Protein AF-0000000080757957 (afdb_homodimer)

Organism: Acetivibrio thermocellus (strain ATCC 27405 / DSM 1237 / JCM 9322 / NBRC 103400 / NCIMB 10682 / NRRL B-4536 / VPI 7372) (NCBI:txid203119)

InterPro domains:
  IPR041394 Cthe_2314-like HEPN [PF18730] (58-247)

Radius of gyration: 24.43 Å; Cα contacts (8 Å, |Δi|>4): 628; chains: 2; bounding box: 54×79×53 Å

Foldseek 3Di:
DFDLVVQDDDDDPVLLCVQCVVCVVLLVLLAADLPPPPLPPDPVCNPVSVLNVQLSVLSVVLRVLSVVLSSLLSQLVVLVVVDAPCPPQKDAPDPPPRGMDGRPPDDSSNVSSLVSSVVSLLVNLVSLVVSVVSLLVSLCSLQVVVADDDPCSSVSSLVSVCVVPVVLSVVVVCQCVPPLSVVSVVQNCCSVPHPHQQDFDQQWDWDQDPVRDIDIDHDPGGHDDSVNSSVSSVVSSNVSSVNSNVSNVSD/DQDLVVQDDDDDPVLLCVQCVVCVVLLVLLAADLVPPVLPPDPVCVPVSVLNVQLSVLSVVLRVLSVVLSSLLSQLVVLVVVDAPCPPQKDAPDPPPRGMDGPPPDDSSNVSSLVSSVVSLLVNLVSLVVSVVSLLVSLCSLQVVVADDDPCSSVSSLVSVCVVPVVLSVVVVCQCVPPLSVVSVVQNCCSVPHPHQQDFDQQWDWDQDPVRDIDIDHDPGGHDDSVNSSVSSVVSSNVSSVNSNVSNVSD

Sequence (502 aa):
MIDVYDYAKYPTKEEWMKICGDKADIINRIYLDNNGNKIEFSLSDFEDGYYNIQMQYWLKEFNNRAFDLIVNYTLLKYYYDSGIPDEEWYKSPGENGKSVQYFPHFEKKHYGILYWFSFYVDSYYTRFEGLIDTIYHIINIKYRLGIKPSSEFRGNVLKKLEKKDKALYKYLNSLPKNPVYKKINKFRNNIVHNYRPNQIDSGFTRTINHEGSEIITMSVGNYTTSTEFLNNIKDSLDLLADITDKIRVKIMIDVYDYAKYPTKEEWMKICGDKADIINRIYLDNNGNKIEFSLSDFEDGYYNIQMQYWLKEFNNRAFDLIVNYTLLKYYYDSGIPDEEWYKSPGENGKSVQYFPHFEKKHYGILYWFSFYVDSYYTRFEGLIDTIYHIINIKYRLGIKPSSEFRGNVLKKLEKKDKALYKYLNSLPKNPVYKKINKFRNNIVHNYRPNQIDSGFTRTINHEGSEIITMSVGNYTTSTEFLNNIKDSLDLLADITDKIRVKI

Nearest PDB structures (foldseek):
  8xyd-assembly1_A  TM=2.419E-01  e=4.894E+00  Homo sapiens
  5dis-assembly1_A  TM=1.661E-01  e=1.811E+00  Homo sapiens
  6ot0-assembly1_R  TM=1.655E-01  e=6.502E+00  Homo sapiens
  8xyd-assembly1_A  TM=2.404E-01  e=3.722E+00  Homo sapiens
  5dis-assembly1_A  TM=1.661E-01  e=1.380E+00  Homo sapiens

Solvent-accessible surface area (backbone atoms only — not comparable to full-atom values): 28011 Å² total; per-residue (Å²): 132,89,62,48,70,82,53,69,73,77,70,50,72,68,54,46,50,50,56,49,56,77,41,40,72,50,58,61,41,46,53,65,87,64,79,69,64,77,74,74,71,48,80,90,45,55,64,59,39,49,49,51,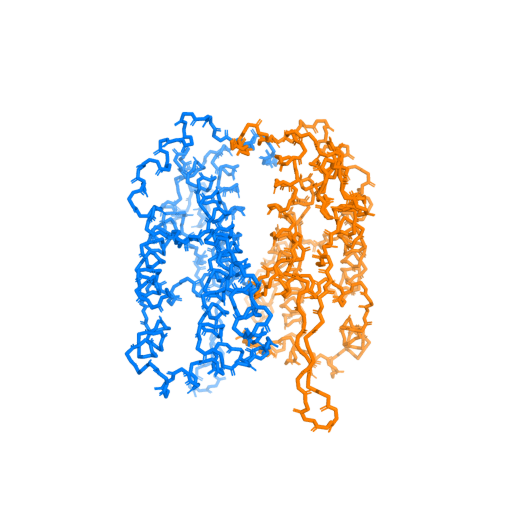50,50,45,52,48,46,43,50,50,42,38,52,47,50,49,51,44,51,51,38,48,46,56,24,49,50,32,50,72,70,50,62,67,39,86,54,44,60,38,74,66,23,70,95,83,33,67,65,27,71,38,72,68,59,51,76,66,34,55,24,31,46,48,53,24,48,57,33,51,63,44,43,44,51,46,51,50,22,45,54,39,40,50,51,51,46,49,32,51,75,67,66,63,80,76,67,91,56,98,56,32,66,62,54,48,44,62,57,33,42,78,76,39,49,69,62,29,54,55,60,69,44,41,73,73,34,67,67,51,38,51,50,52,50,52,36,48,24,55,39,57,49,76,41,48,80,40,73,48,74,26,64,44,79,44,70,44,95,82,68,48,75,43,76,46,82,52,96,38,50,70,51,37,69,64,59,52,51,51,52,50,54,51,44,49,53,49,46,20,53,52,33,51,61,47,56,79,72,109,130,89,62,48,70,82,53,66,75,76,71,50,71,68,53,46,49,49,57,50,56,77,42,38,72,50,58,61,40,48,53,64,87,65,77,69,64,76,73,71,71,45,78,90,45,55,65,58,38,50,48,52,50,50,45,54,47,46,44,50,50,42,39,51,47,49,49,51,43,50,52,38,49,48,55,23,48,52,33,52,73,70,49,60,67,41,86,55,45,58,38,76,67,23,70,95,84,33,66,65,27,68,39,73,67,59,51,77,65,33,57,23,31,47,48,53,23,48,57,33,51,63,43,41,44,52,45,51,51,23,46,55,38,40,50,51,51,47,50,32,49,77,67,65,62,79,76,65,90,56,97,56,33,67,63,54,50,44,62,58,33,42,80,75,38,48,69,61,27,55,54,62,70,45,42,74,73,34,68,66,51,38,51,48,51,51,52,36,48,24,54,38,57,48,78,41,50,80,39,73,49,73,27,66,44,79,43,70,43,96,84,67,47,76,44,76,45,80,52,94,38,50,69,52,37,69,63,59,51,49,54,52,51,53,51,46,49,52,49,46,18,53,53,33,51,60,47,53,78,72,104

pLDDT: mean 93.08, std 10.39, range [47.5, 98.81]

Secondary structure (DSSP, 8-state):
---GGGG--PPPHHHHHHHHHHTHHHHHHHSPP---------GGGHHHHHHHHHHHHHHHHHHHHHHHHHHHHHHHHHHHHT----SS-EESS-STT-S-EESTT--HHHHHHHHHHHHHHHHHHHHHHHHHHHHHHHHHHHTT--PPPSTTHHHHHHHHHHHH-HHHHHHHHHGGGSHHHHHHHHHHHHHHHSS-TTS----EEEEE-TTS-EEEEE-S-----HHHHHHHHHHHHHHHHHHHHHHHTT-/---GGGG--PPPHHHHHHHHHTTHHHHHHHSPP---------GGGHHHHHHHHHHHHHHHHHHHHHHHHHHHHHHHHHHHHT----SS-EESS-STT-S-EESTT--HHHHHHHHHHHHHHHHHHHHHHHHHHHHHHHHHHHTT--PPPSTTHHHHHHHHHHHH-HHHHHHHHHGGGSHHHHHHHHHHHHHHHSS-TTS----EEEEE-TTS-EEEEE-S-----HHHHHHHHHHHHHHHHHHHHHHHTT-

Structure (mmCIF, N/CA/C/O backbone):
data_AF-0000000080757957-model_v1
#
loop_
_entity.id
_entity.type
_entity.pdbx_description
1 polymer 'Cthe-2314-like HEPN domain-containing protein'
#
loop_
_atom_site.group_PDB
_atom_site.id
_atom_site.type_symbol
_atom_site.label_atom_id
_atom_site.label_alt_id
_atom_site.label_comp_id
_atom_site.label_asym_id
_atom_site.label_entity_id
_atom_site.label_seq_id
_atom_site.pdbx_PDB_ins_code
_atom_site.Cartn_x
_atom_site.Cartn_y
_atom_site.Cartn_z
_atom_site.occupancy
_atom_site.B_iso_or_equiv
_atom_site.auth_seq_id
_atom_site.auth_comp_id
_atom_site.auth_asym_id
_atom_site.auth_atom_id
_atom_site.pdbx_PDB_model_num
ATOM 1 N N . MET A 1 1 ? -16.266 -18.281 -14.047 1 55.06 1 MET A N 1
ATOM 2 C CA . MET A 1 1 ? -15.266 -17.391 -13.461 1 55.06 1 MET A CA 1
ATOM 3 C C . MET A 1 1 ? -15.93 -16.266 -12.695 1 55.06 1 MET A C 1
ATOM 5 O O . MET A 1 1 ? -16.953 -15.719 -13.125 1 55.06 1 MET A O 1
ATOM 9 N N . ILE A 1 2 ? -15.68 -16.094 -11.398 1 70.19 2 ILE A N 1
ATOM 10 C CA . ILE A 1 2 ? -16.359 -15.102 -10.562 1 70.19 2 ILE A CA 1
ATOM 11 C C . ILE A 1 2 ? -15.93 -13.695 -10.984 1 70.19 2 ILE A C 1
ATOM 13 O O . ILE A 1 2 ? -14.75 -13.453 -11.258 1 70.19 2 ILE A O 1
ATOM 17 N N . ASP A 1 3 ? -16.953 -12.922 -11.273 1 88.75 3 ASP A N 1
ATOM 18 C CA . ASP A 1 3 ? -16.688 -11.508 -11.516 1 88.75 3 ASP A CA 1
ATOM 19 C C . ASP A 1 3 ? -16.734 -10.711 -10.211 1 88.75 3 ASP A C 1
ATOM 21 O O . ASP A 1 3 ? -17.812 -10.414 -9.703 1 88.75 3 ASP A O 1
ATOM 25 N N . VAL A 1 4 ? -15.609 -10.391 -9.703 1 87.56 4 VAL A N 1
ATOM 26 C CA . VAL A 1 4 ? -15.5 -9.758 -8.391 1 87.56 4 VAL A CA 1
ATOM 27 C C . VAL A 1 4 ? -16.219 -8.414 -8.398 1 87.56 4 VAL A C 1
ATOM 29 O O . VAL A 1 4 ? -16.609 -7.906 -7.348 1 87.56 4 VAL A O 1
ATOM 32 N N . TYR A 1 5 ? -16.391 -7.895 -9.578 1 89.75 5 TYR A N 1
ATOM 33 C CA . TYR A 1 5 ? -17.078 -6.617 -9.719 1 89.75 5 TYR A CA 1
ATOM 34 C C . TYR A 1 5 ? -18.5 -6.695 -9.172 1 89.75 5 TYR A C 1
ATOM 36 O O . TYR A 1 5 ? -19.016 -5.715 -8.633 1 89.75 5 TYR A O 1
ATOM 44 N N . ASP A 1 6 ? -19.078 -7.781 -9.289 1 91.81 6 ASP A N 1
ATOM 45 C CA . ASP A 1 6 ? -20.469 -7.973 -8.867 1 91.81 6 ASP A CA 1
ATOM 46 C C . ASP A 1 6 ? -20.594 -7.848 -7.352 1 91.81 6 ASP A C 1
ATOM 48 O O . ASP A 1 6 ? -21.703 -7.695 -6.832 1 91.81 6 ASP A O 1
ATOM 52 N N . TYR A 1 7 ? -19.5 -7.879 -6.742 1 93.88 7 TYR A N 1
ATOM 53 C CA . TYR A 1 7 ? -19.531 -7.898 -5.285 1 93.88 7 TYR A CA 1
ATOM 54 C C . TYR A 1 7 ? -18.906 -6.633 -4.707 1 93.88 7 TYR A C 1
ATOM 56 O O . TYR A 1 7 ? -18.734 -6.516 -3.492 1 93.88 7 TYR A O 1
ATOM 64 N N . ALA A 1 8 ? -18.547 -5.719 -5.59 1 95.25 8 ALA A N 1
ATOM 65 C CA . ALA A 1 8 ? -18 -4.438 -5.145 1 95.25 8 ALA A CA 1
ATOM 66 C C . ALA A 1 8 ? -19.094 -3.545 -4.57 1 95.25 8 ALA A C 1
ATOM 68 O O . ALA A 1 8 ? -19.984 -3.086 -5.301 1 95.25 8 ALA A O 1
ATOM 69 N N . LYS A 1 9 ? -18.969 -3.307 -3.275 1 94.44 9 LYS A N 1
ATOM 70 C CA . LYS A 1 9 ? -19.969 -2.475 -2.604 1 94.44 9 LYS A CA 1
ATOM 71 C C . LYS A 1 9 ? -19.328 -1.656 -1.482 1 94.44 9 LYS A C 1
ATOM 73 O O . LYS A 1 9 ? -18.484 -2.16 -0.744 1 94.44 9 LYS A O 1
ATOM 78 N N . TYR A 1 10 ? -19.797 -0.44 -1.404 1 95.31 10 TYR A N 1
ATOM 79 C CA . TYR A 1 10 ? -19.469 0.358 -0.228 1 95.31 10 TYR A CA 1
ATOM 80 C C . TYR A 1 10 ? -20.531 0.2 0.85 1 95.31 10 TYR A C 1
ATOM 82 O O . TYR A 1 10 ? -21.703 -0.058 0.545 1 95.31 10 TYR A O 1
ATOM 90 N N . PRO A 1 11 ? -20.094 0.294 2.08 1 95.88 11 PRO A N 1
ATOM 91 C CA . PRO A 1 11 ? -21.125 0.306 3.131 1 95.88 11 PRO A CA 1
ATOM 92 C C . PRO A 1 11 ? -22.078 1.493 3.014 1 95.88 11 PRO A C 1
ATOM 94 O O . PRO A 1 11 ? -21.703 2.537 2.473 1 95.88 11 PRO A O 1
ATOM 97 N N . THR A 1 12 ? -23.297 1.265 3.488 1 95 12 THR A N 1
ATOM 98 C CA . THR A 1 12 ? -24.172 2.414 3.678 1 95 12 THR A CA 1
ATOM 99 C C . THR A 1 12 ? -23.625 3.336 4.766 1 95 12 THR A C 1
ATOM 101 O O . THR A 1 12 ? -22.734 2.951 5.52 1 95 12 THR A O 1
ATOM 104 N N . LYS A 1 13 ? -24.156 4.504 4.766 1 93.12 13 LYS A N 1
ATOM 105 C CA . LYS A 1 13 ? -23.75 5.445 5.805 1 93.12 13 LYS A CA 1
ATOM 106 C C . LYS A 1 13 ? -23.984 4.871 7.195 1 93.12 13 LYS A C 1
ATOM 108 O O . LYS A 1 13 ? -23.141 5.023 8.086 1 93.12 13 LYS A O 1
ATOM 113 N N . GLU A 1 14 ? -25.078 4.254 7.379 1 94.56 14 GLU A N 1
ATOM 114 C CA . GLU A 1 14 ? -25.406 3.637 8.656 1 94.56 14 GLU A CA 1
ATOM 115 C C . GLU A 1 14 ? -24.406 2.541 9.016 1 94.56 14 GLU A C 1
ATOM 117 O O . GLU A 1 14 ? -23.953 2.457 10.164 1 94.56 14 GLU A O 1
ATOM 122 N N . GLU A 1 15 ? -24.078 1.722 8.055 1 95.94 15 GLU A N 1
ATOM 123 C CA . GLU A 1 15 ? -23.109 0.661 8.273 1 95.94 15 GLU A CA 1
ATOM 124 C C . GLU A 1 15 ? -21.734 1.236 8.602 1 95.94 15 GLU A C 1
ATOM 126 O O . GLU A 1 15 ? -21.047 0.743 9.5 1 95.94 15 GLU A O 1
ATOM 131 N N . TRP A 1 16 ? -21.422 2.242 7.855 1 95.38 16 TRP A N 1
ATOM 132 C CA . TRP A 1 16 ? -20.156 2.938 8.086 1 95.38 16 TRP A CA 1
ATOM 133 C C . TRP A 1 16 ? -20.094 3.484 9.508 1 95.38 16 TRP A C 1
ATOM 135 O O . TRP A 1 16 ? -19.109 3.279 10.211 1 95.38 16 TRP A O 1
ATOM 145 N N . MET A 1 17 ? -21.078 4.141 9.945 1 95 17 MET A N 1
ATOM 146 C CA . MET A 1 17 ? -21.141 4.73 11.281 1 95 17 MET A CA 1
ATOM 147 C C . MET A 1 17 ? -21.109 3.652 12.359 1 95 17 MET A C 1
ATOM 149 O O . MET A 1 17 ? -20.516 3.844 13.422 1 95 17 MET A O 1
ATOM 153 N N . LYS A 1 18 ? -21.719 2.613 12.109 1 96.75 18 LYS A N 1
ATOM 154 C CA . LYS A 1 18 ? -21.719 1.51 13.07 1 96.75 18 LYS A CA 1
ATOM 155 C C . LYS A 1 18 ? -20.312 0.94 13.242 1 96.75 18 LYS A C 1
ATOM 157 O O . LYS A 1 18 ? -19.859 0.745 14.375 1 96.75 18 LYS A O 1
ATOM 162 N N . ILE A 1 19 ? -19.672 0.701 12.109 1 97 19 ILE A N 1
ATOM 163 C CA . ILE A 1 19 ? -18.328 0.128 12.148 1 97 19 ILE A CA 1
ATOM 164 C C . ILE A 1 19 ? -17.391 1.074 12.883 1 97 19 ILE A C 1
ATOM 166 O O . ILE A 1 19 ? -16.656 0.656 13.789 1 97 19 ILE A O 1
ATOM 170 N N . CYS A 1 20 ? -17.375 2.281 12.555 1 95.06 20 CYS A N 1
ATOM 171 C CA . CYS A 1 20 ? -16.531 3.273 13.203 1 95.06 20 CYS A CA 1
ATOM 172 C C . CYS A 1 20 ? -16.953 3.48 14.656 1 95.06 20 CYS A C 1
ATOM 174 O O . CYS A 1 20 ? -16.094 3.652 15.531 1 95.06 20 CYS A O 1
ATOM 176 N N . GLY A 1 21 ? -18.234 3.496 14.891 1 94.38 21 GLY A N 1
ATOM 177 C CA . GLY A 1 21 ? -18.766 3.678 16.234 1 94.38 21 GLY A CA 1
ATOM 178 C C . GLY A 1 21 ? -18.328 2.598 17.203 1 94.38 21 GLY A C 1
ATOM 179 O O . GLY A 1 21 ? -18.078 2.873 18.375 1 94.38 21 GLY A O 1
ATOM 180 N N . ASP A 1 22 ? -18.203 1.406 16.734 1 94.56 22 ASP A N 1
ATOM 181 C CA . ASP A 1 22 ? -17.766 0.277 17.562 1 94.56 22 ASP A CA 1
ATOM 182 C C . ASP A 1 22 ? -16.344 0.477 18.062 1 94.56 22 ASP A C 1
ATOM 184 O O . ASP A 1 22 ? -15.945 -0.122 19.062 1 94.56 22 ASP A O 1
ATOM 188 N N . LYS A 1 23 ? -15.602 1.29 17.344 1 95.69 23 LYS A N 1
ATOM 189 C CA . LYS A 1 23 ? -14.211 1.531 17.719 1 95.69 23 LYS A CA 1
ATOM 190 C C . LYS A 1 23 ? -13.961 3.012 17.984 1 95.69 23 LYS A C 1
ATOM 192 O O . LYS A 1 23 ? -12.828 3.486 17.891 1 95.69 23 LYS A O 1
ATOM 197 N N . ALA A 1 24 ? -14.961 3.746 18.297 1 95.56 24 ALA A N 1
ATOM 198 C CA . ALA A 1 24 ? -14.914 5.203 18.391 1 95.56 24 ALA A CA 1
ATOM 199 C C . ALA A 1 24 ? -13.852 5.645 19.391 1 95.56 24 ALA A C 1
ATOM 201 O O . ALA A 1 24 ? -13.102 6.59 19.141 1 95.56 24 ALA A O 1
ATOM 202 N N . ASP A 1 25 ? -13.789 5.039 20.547 1 95.94 25 ASP A N 1
ATOM 203 C CA . ASP A 1 25 ? -12.836 5.41 21.594 1 95.94 25 ASP A CA 1
ATOM 204 C C . ASP A 1 25 ? -11.398 5.281 21.094 1 95.94 25 ASP A C 1
ATOM 206 O O . ASP A 1 25 ? -10.586 6.184 21.297 1 95.94 25 ASP A O 1
ATOM 210 N N . ILE A 1 26 ? -11.109 4.184 20.453 1 97.25 26 ILE A N 1
ATOM 211 C CA . ILE A 1 26 ? -9.773 3.924 19.938 1 97.25 26 ILE A CA 1
ATOM 212 C C . ILE A 1 26 ? -9.461 4.902 18.812 1 97.25 26 ILE A C 1
ATOM 214 O O . ILE A 1 26 ? -8.367 5.477 18.766 1 97.25 26 ILE A O 1
ATOM 218 N N . ILE A 1 27 ? -10.414 5.074 17.906 1 96.12 27 ILE A N 1
ATOM 219 C CA . ILE A 1 27 ? -10.227 5.953 16.75 1 96.12 27 ILE A CA 1
ATOM 220 C C . ILE A 1 27 ? -9.945 7.375 17.234 1 96.12 27 ILE A C 1
ATOM 222 O O . ILE A 1 27 ? -9.055 8.047 16.719 1 96.12 27 ILE A O 1
ATOM 226 N N . ASN A 1 28 ? -10.609 7.824 18.234 1 95.5 28 ASN A N 1
ATOM 227 C CA . ASN A 1 28 ? -10.414 9.172 18.75 1 95.5 28 ASN A CA 1
ATOM 228 C C . ASN A 1 28 ? -9.023 9.344 19.359 1 95.5 28 ASN A C 1
ATOM 230 O O . 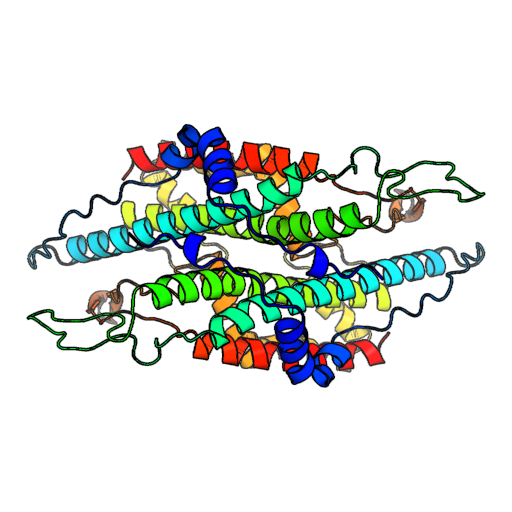ASN A 1 28 ? -8.453 10.43 19.328 1 95.5 28 ASN A O 1
ATOM 234 N N . ARG A 1 29 ? -8.531 8.305 19.875 1 96.88 29 ARG A N 1
ATOM 235 C CA . ARG A 1 29 ? -7.219 8.344 20.516 1 96.88 29 ARG A CA 1
ATOM 236 C C . ARG A 1 29 ? -6.098 8.344 19.484 1 96.88 29 ARG A C 1
ATOM 238 O O . ARG A 1 29 ? -4.961 8.711 19.797 1 96.88 29 ARG A O 1
ATOM 245 N N . ILE A 1 30 ? -6.367 7.98 18.281 1 97.69 30 ILE A N 1
ATOM 246 C CA . ILE A 1 30 ? -5.348 7.875 17.25 1 97.69 30 ILE A CA 1
ATOM 247 C C . ILE A 1 30 ? -5.023 9.266 16.703 1 97.69 30 ILE A C 1
ATOM 249 O O . ILE A 1 30 ? -3.879 9.539 16.328 1 97.69 30 ILE A O 1
ATOM 253 N N . TYR A 1 31 ? -5.898 10.141 16.672 1 96.19 31 TYR A N 1
ATOM 254 C CA . TYR A 1 31 ? -5.66 11.469 16.109 1 96.19 31 TYR A CA 1
ATOM 255 C C . TYR A 1 31 ? -4.855 12.328 17.078 1 96.19 31 TYR A C 1
ATOM 257 O O . TYR A 1 31 ? -4.965 12.172 18.297 1 96.19 31 TYR A O 1
ATOM 265 N N . LEU A 1 32 ? -4.016 13.117 16.516 1 95.69 32 LEU A N 1
ATOM 266 C CA . LEU A 1 32 ? -3.227 14.07 17.297 1 95.69 32 LEU A CA 1
ATOM 267 C C . LEU A 1 32 ? -3.811 15.477 17.188 1 95.69 32 LEU A C 1
ATOM 269 O O . LEU A 1 32 ? -4.316 15.867 16.141 1 95.69 32 LEU A O 1
ATOM 273 N N . ASP A 1 33 ? -3.824 16.172 18.312 1 85.56 33 ASP A N 1
ATOM 274 C CA . ASP A 1 33 ? -4.324 17.547 18.312 1 85.56 33 ASP A CA 1
ATOM 275 C C . ASP A 1 33 ? -3.475 18.438 17.422 1 85.56 33 ASP A C 1
ATOM 277 O O . ASP A 1 33 ? -2.244 18.375 17.453 1 85.56 33 ASP A O 1
ATOM 281 N N . ASN A 1 34 ? -4.117 18.953 16.516 1 70.38 34 ASN A N 1
ATOM 282 C CA . ASN A 1 34 ? -3.465 19.969 15.68 1 70.38 34 ASN A CA 1
ATOM 283 C C . ASN A 1 34 ? -3.91 21.375 16.062 1 70.38 34 ASN A C 1
ATOM 285 O O . ASN A 1 34 ? -4.859 21.906 15.477 1 70.38 34 ASN A O 1
ATOM 289 N N . ASN A 1 35 ? -3.74 21.766 17.391 1 60.03 35 ASN A N 1
ATOM 290 C CA . ASN A 1 35 ? -4.207 23.078 17.812 1 60.03 35 ASN A CA 1
ATOM 291 C C . ASN A 1 35 ? -3.781 24.172 16.828 1 60.03 35 ASN A C 1
ATOM 293 O O . ASN A 1 35 ? -2.6 24.297 16.516 1 60.03 35 ASN A O 1
ATOM 297 N N . GLY A 1 36 ? -4.375 24.297 15.766 1 52.16 36 GLY A N 1
ATOM 298 C CA . GLY A 1 36 ? -4.336 25.406 14.828 1 52.16 36 GLY A CA 1
ATOM 299 C C . GLY A 1 36 ? -3.744 26.672 15.422 1 52.16 36 GLY A C 1
ATOM 300 O O . GLY A 1 36 ? -4.18 27.781 15.102 1 52.16 36 GLY A O 1
ATOM 301 N N . ASN A 1 37 ? -3.111 26.469 16.453 1 48.16 37 ASN A N 1
ATOM 302 C CA . ASN A 1 37 ? -2.701 27.812 16.891 1 48.16 37 ASN A CA 1
ATOM 303 C C . ASN A 1 37 ? -2.062 28.594 15.75 1 48.16 37 ASN A C 1
ATOM 305 O O . ASN A 1 37 ? -1.191 28.078 15.047 1 48.16 37 ASN A O 1
ATOM 309 N N . LYS A 1 38 ? -2.875 29.578 15.391 1 50.59 38 LYS A N 1
ATOM 310 C CA . LYS A 1 38 ? -2.393 30.578 14.438 1 50.59 38 LYS A CA 1
ATOM 311 C C . LYS A 1 38 ? -0.907 30.859 14.641 1 50.59 38 LYS A C 1
ATOM 313 O O . LYS A 1 38 ? -0.491 31.266 15.727 1 50.59 38 LYS A O 1
ATOM 318 N N . ILE A 1 39 ? -0.138 30.234 13.992 1 53.72 39 ILE A N 1
ATOM 319 C CA . ILE A 1 39 ? 1.291 30.516 13.953 1 53.72 39 ILE A CA 1
ATOM 320 C C . ILE A 1 39 ? 1.51 32 13.664 1 53.72 39 ILE A C 1
ATOM 322 O O . ILE A 1 39 ? 1.148 32.5 12.586 1 53.72 39 ILE A O 1
ATOM 326 N N . GLU A 1 40 ? 1.479 32.812 14.633 1 48.22 40 GLU A N 1
ATOM 327 C CA . GLU A 1 40 ? 1.983 34.156 14.375 1 48.22 40 GLU A CA 1
ATOM 328 C C . GLU A 1 40 ? 3.48 34.125 14.078 1 48.22 40 GLU A C 1
ATOM 330 O O . GLU A 1 40 ? 4.273 33.656 14.898 1 48.22 40 GLU A O 1
ATOM 335 N N . PHE A 1 41 ? 3.738 34 12.766 1 49.19 41 PHE A N 1
ATOM 336 C CA . PHE A 1 41 ? 5.125 34.188 12.352 1 49.19 41 PHE A CA 1
ATOM 337 C C . PHE A 1 41 ? 5.73 35.438 12.977 1 49.19 41 PHE A C 1
ATOM 339 O O . PHE A 1 41 ? 5.215 36.531 12.781 1 49.19 41 PHE A O 1
ATOM 346 N N . SER A 1 42 ? 6.199 35.406 14.148 1 50.62 42 SER A N 1
ATOM 347 C CA . SER A 1 42 ? 6.977 36.562 14.578 1 50.62 42 SER A CA 1
ATOM 348 C C . SER A 1 42 ? 8.391 36.5 14.023 1 50.62 42 SER A C 1
ATOM 350 O O . SER A 1 42 ? 9.062 35.469 14.102 1 50.62 42 SER A O 1
ATOM 352 N N . LEU A 1 43 ? 8.672 37.375 13.141 1 50.78 43 LEU A N 1
ATOM 353 C CA . LEU A 1 43 ? 9.977 37.625 12.547 1 50.78 43 LEU A CA 1
ATOM 354 C C . LEU A 1 43 ? 11.086 37.469 13.586 1 50.78 43 LEU A C 1
ATOM 356 O O . LEU A 1 43 ? 12.219 37.125 13.242 1 50.78 43 LEU A O 1
ATOM 360 N N . SER A 1 44 ? 10.836 37.75 14.883 1 54.59 44 SER A N 1
ATOM 361 C CA . SER A 1 44 ? 11.938 37.781 15.844 1 54.59 44 SER A CA 1
ATOM 362 C C . SER A 1 44 ? 12.492 36.406 16.125 1 54.59 44 SER A C 1
ATOM 364 O O . SER A 1 44 ? 13.672 36.25 16.453 1 54.59 44 SER A O 1
ATOM 366 N N . ASP A 1 45 ? 11.742 35.219 15.883 1 69.19 45 ASP A N 1
ATOM 367 C CA . ASP A 1 45 ? 12.406 33.938 16.047 1 69.19 45 ASP A CA 1
ATOM 368 C C . ASP A 1 45 ? 12.125 33 14.859 1 69.19 45 ASP A C 1
ATOM 370 O O . ASP A 1 45 ? 11.273 32.125 14.945 1 69.19 45 ASP A O 1
ATOM 374 N N . PHE A 1 46 ? 12.695 33.344 13.703 1 76.19 46 PHE A N 1
ATOM 375 C CA . PHE A 1 46 ? 12.562 32.719 12.391 1 76.19 46 PHE A CA 1
ATOM 376 C C . PHE A 1 46 ? 12.688 31.219 12.484 1 76.19 46 PHE A C 1
ATOM 378 O O . PHE A 1 46 ? 11.93 30.484 11.844 1 76.19 46 PHE A O 1
ATOM 385 N N . GLU A 1 47 ? 13.547 30.828 13.328 1 79 47 GLU A N 1
ATOM 386 C CA . GLU A 1 47 ? 13.75 29.391 13.469 1 79 47 GLU A CA 1
ATOM 387 C C . GLU A 1 47 ? 12.555 28.734 14.148 1 79 47 GLU A C 1
ATOM 389 O O . GLU A 1 47 ? 12.07 27.688 13.688 1 79 47 GLU A O 1
ATOM 394 N N . ASP A 1 48 ? 12.102 29.344 15.109 1 84.12 48 ASP A N 1
ATOM 395 C CA . ASP A 1 48 ? 10.938 28.812 15.812 1 84.12 48 ASP A CA 1
ATOM 396 C C . ASP A 1 48 ? 9.703 28.797 14.906 1 84.12 48 ASP A C 1
ATOM 398 O O . ASP A 1 48 ? 8.898 27.875 14.945 1 84.12 48 ASP A O 1
ATOM 402 N N . GLY A 1 49 ? 9.656 29.812 14.125 1 85.06 49 GLY A N 1
ATOM 403 C CA . GLY A 1 49 ? 8.57 29.875 13.156 1 85.06 49 GLY A CA 1
ATOM 404 C C . GLY A 1 49 ? 8.594 28.734 12.156 1 85.06 49 GLY A C 1
ATOM 405 O O . GLY A 1 49 ? 7.559 28.141 11.859 1 85.06 49 GLY A O 1
ATOM 406 N N . TYR A 1 50 ? 9.781 28.469 11.734 1 87.75 50 TYR A N 1
ATOM 407 C CA . TYR A 1 50 ? 9.969 27.375 10.789 1 87.75 50 TYR A CA 1
ATOM 408 C C . TYR A 1 50 ? 9.508 26.047 11.383 1 87.75 50 TYR A C 1
ATOM 410 O O . TYR A 1 50 ? 8.719 25.328 10.773 1 87.75 50 TYR A O 1
ATOM 418 N N . TYR A 1 51 ? 9.922 25.75 12.555 1 90.31 51 TYR A N 1
ATOM 419 C CA . TYR A 1 51 ? 9.625 24.453 13.156 1 90.31 51 TYR A CA 1
ATOM 420 C C . TYR A 1 51 ? 8.148 24.359 13.523 1 90.31 51 TYR A C 1
ATOM 422 O O . TYR A 1 51 ? 7.562 23.281 13.453 1 90.31 51 TYR A O 1
ATOM 430 N N . ASN A 1 52 ? 7.629 25.453 13.883 1 89.88 52 ASN A N 1
ATOM 431 C CA . ASN A 1 52 ? 6.199 25.438 14.188 1 89.88 52 ASN A CA 1
ATOM 432 C C . ASN A 1 52 ? 5.363 25.172 12.938 1 89.88 52 ASN A C 1
ATOM 434 O O . ASN A 1 52 ? 4.398 24.406 12.992 1 89.88 52 ASN A O 1
ATOM 438 N N . ILE A 1 53 ? 5.73 25.75 11.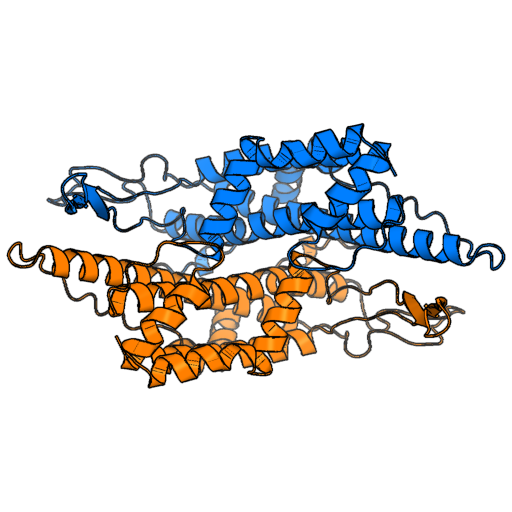883 1 90.25 53 ILE A N 1
ATOM 439 C CA . ILE A 1 53 ? 5.023 25.547 10.617 1 90.25 53 ILE A CA 1
ATOM 440 C C . ILE A 1 53 ? 5.184 24.094 10.172 1 90.25 53 ILE A C 1
ATOM 442 O O . ILE A 1 53 ? 4.207 23.438 9.797 1 90.25 53 ILE A O 1
ATOM 446 N N . GLN A 1 54 ? 6.398 23.625 10.273 1 92.75 54 GLN A N 1
ATOM 447 C CA . GLN A 1 54 ? 6.652 22.234 9.906 1 92.75 54 GLN A CA 1
ATOM 448 C C . GLN A 1 54 ? 5.836 21.281 10.773 1 92.75 54 GLN A C 1
ATOM 450 O O . GLN A 1 54 ? 5.281 20.297 10.273 1 92.75 54 GLN A O 1
ATOM 455 N N . MET A 1 55 ? 5.77 21.562 12.023 1 94.06 55 MET A N 1
ATOM 456 C CA . MET A 1 55 ? 5.016 20.703 12.945 1 94.06 55 MET A CA 1
ATOM 457 C C . MET A 1 55 ? 3.541 20.656 12.555 1 94.06 55 MET A C 1
ATOM 459 O O . MET A 1 55 ? 2.939 19.578 12.523 1 94.06 55 MET A O 1
ATOM 463 N N . GLN A 1 56 ? 2.988 21.781 12.25 1 93.19 56 GLN A N 1
ATOM 464 C CA . GLN A 1 56 ? 1.584 21.828 11.859 1 93.19 56 GLN A CA 1
ATOM 465 C C . GLN A 1 56 ? 1.327 20.984 10.617 1 93.19 56 GLN A C 1
ATOM 467 O O . GLN A 1 56 ? 0.331 20.266 10.547 1 93.19 56 GLN A O 1
ATOM 472 N N . TYR A 1 57 ? 2.223 21.047 9.703 1 93.56 57 TYR A N 1
ATOM 473 C CA . TYR A 1 57 ? 2.055 20.297 8.461 1 93.56 57 TYR A CA 1
ATOM 474 C C . TYR A 1 57 ? 2.178 18.797 8.711 1 93.56 57 TYR A C 1
ATOM 476 O O . TYR A 1 57 ? 1.411 18.016 8.156 1 93.56 57 TYR A O 1
ATOM 484 N N . TRP A 1 58 ? 3.064 18.406 9.539 1 96.31 58 TRP A N 1
ATOM 485 C CA . TRP A 1 58 ? 3.246 16.984 9.805 1 96.31 58 TRP A CA 1
ATOM 486 C C . TRP A 1 58 ? 2.109 16.438 10.664 1 96.31 58 TRP A C 1
ATOM 488 O O . TRP A 1 58 ? 1.702 15.281 10.508 1 96.31 58 TRP A O 1
ATOM 498 N N . LEU A 1 59 ? 1.62 17.234 11.562 1 97 59 LEU A N 1
ATOM 499 C CA . LEU A 1 59 ? 0.464 16.812 12.344 1 97 59 LEU A CA 1
ATOM 500 C C . LEU A 1 59 ? -0.761 16.641 11.453 1 97 59 LEU A C 1
ATOM 502 O O . LEU A 1 59 ? -1.505 15.664 11.594 1 97 59 LEU A O 1
ATOM 506 N N . LYS A 1 60 ? -0.921 17.547 10.562 1 96 60 LYS A N 1
ATOM 507 C CA . LYS A 1 60 ? -2.008 17.422 9.594 1 96 60 LYS A CA 1
ATOM 508 C C . LYS A 1 60 ? -1.842 16.172 8.734 1 96 60 LYS A C 1
ATOM 510 O O . LYS A 1 60 ? -2.805 15.438 8.516 1 96 60 LYS A O 1
ATOM 515 N N . GLU A 1 61 ? -0.627 16 8.273 1 96.88 61 GLU A N 1
ATOM 516 C CA . GLU A 1 61 ? -0.333 14.82 7.477 1 96.88 61 GLU A CA 1
ATOM 517 C C . GLU A 1 61 ? -0.634 13.539 8.258 1 96.88 61 GLU A C 1
ATOM 519 O O . GLU A 1 61 ? -1.24 12.609 7.719 1 96.88 61 GLU A O 1
ATOM 524 N N . PHE A 1 62 ? -0.219 13.5 9.523 1 98.06 62 PHE A N 1
ATOM 525 C CA . PHE A 1 62 ? -0.486 12.336 10.359 1 98.06 62 PHE A CA 1
ATOM 526 C C . PHE A 1 62 ? -1.983 12.07 10.461 1 98.06 62 PHE A C 1
ATOM 528 O O . PHE A 1 62 ? -2.434 10.938 10.289 1 98.06 62 PHE A O 1
ATOM 535 N N . ASN A 1 63 ? -2.742 13.078 10.734 1 97.62 63 ASN A N 1
ATOM 536 C CA . ASN A 1 63 ? -4.184 12.93 10.898 1 97.62 63 ASN A CA 1
ATOM 537 C C . ASN A 1 63 ? -4.859 12.516 9.594 1 97.62 63 ASN A C 1
ATOM 539 O O . ASN A 1 63 ? -5.812 11.742 9.602 1 97.62 63 ASN A O 1
ATOM 543 N N . ASN A 1 64 ? -4.355 13.039 8.469 1 96.88 64 ASN A N 1
ATOM 544 C CA . ASN A 1 64 ? -4.867 12.609 7.172 1 96.88 64 ASN A CA 1
ATOM 545 C C . ASN A 1 64 ? -4.605 11.125 6.934 1 96.88 64 ASN A C 1
ATOM 547 O O . ASN A 1 64 ? -5.484 10.406 6.457 1 96.88 64 ASN A O 1
ATOM 551 N N . ARG A 1 65 ? -3.41 10.695 7.254 1 98.12 65 ARG A N 1
ATOM 552 C CA . ARG A 1 65 ? -3.066 9.281 7.121 1 98.12 65 ARG A CA 1
ATOM 553 C C . ARG A 1 65 ? -3.912 8.422 8.047 1 98.12 65 ARG A C 1
ATOM 555 O O . ARG A 1 65 ? -4.309 7.309 7.688 1 98.12 65 ARG A O 1
ATOM 562 N N . ALA A 1 66 ? -4.109 8.93 9.273 1 98.19 66 ALA A N 1
ATOM 563 C CA . ALA A 1 66 ? -4.957 8.211 10.219 1 98.19 66 ALA A CA 1
ATOM 564 C C . ALA A 1 66 ? -6.375 8.055 9.672 1 98.19 66 ALA A C 1
ATOM 566 O O . ALA A 1 66 ? -6.969 6.977 9.766 1 98.19 66 ALA A O 1
ATOM 567 N N . PHE A 1 67 ? -6.852 9.094 9.109 1 97.38 67 PHE A N 1
ATOM 568 C CA . PHE A 1 67 ? -8.18 9.055 8.508 1 97.38 67 PHE A CA 1
ATOM 569 C C . PHE A 1 67 ? -8.227 8.016 7.387 1 97.38 67 PHE A C 1
ATOM 571 O O . PHE A 1 67 ? -9.164 7.219 7.312 1 97.38 67 PHE A O 1
ATOM 578 N N . ASP A 1 68 ? -7.238 8.047 6.566 1 97.69 68 ASP A N 1
ATOM 579 C CA . ASP A 1 68 ? -7.156 7.082 5.473 1 97.69 68 ASP A CA 1
ATOM 580 C C . ASP A 1 68 ? -7.148 5.652 5.996 1 97.69 68 ASP A C 1
ATOM 582 O O . ASP A 1 68 ? -7.762 4.762 5.402 1 97.69 68 ASP A O 1
ATOM 586 N N . LEU A 1 69 ? -6.414 5.426 7.059 1 98.62 69 LEU A N 1
ATOM 587 C CA . LEU A 1 69 ? -6.336 4.102 7.66 1 98.62 69 LEU A CA 1
ATOM 588 C C . LEU A 1 69 ? -7.699 3.656 8.18 1 98.62 69 LEU A C 1
ATOM 590 O O . LEU A 1 69 ? -8.094 2.5 7.992 1 98.62 69 LEU A O 1
ATOM 594 N N . ILE A 1 70 ? -8.391 4.551 8.789 1 98.19 70 ILE A N 1
ATOM 595 C CA . ILE A 1 70 ? -9.695 4.23 9.367 1 98.19 70 ILE A CA 1
ATOM 596 C C . ILE A 1 70 ? -10.695 3.945 8.25 1 98.19 70 ILE A C 1
ATOM 598 O O . ILE A 1 70 ? -11.523 3.043 8.367 1 98.19 70 ILE A O 1
ATOM 602 N N . VAL A 1 71 ? -10.594 4.703 7.176 1 98 71 VAL A N 1
ATOM 603 C CA . VAL A 1 71 ? -11.43 4.43 6.012 1 98 71 VAL A CA 1
ATOM 604 C C . VAL A 1 71 ? -11.148 3.025 5.488 1 98 71 VAL A C 1
ATOM 606 O O . VAL A 1 71 ? -12.07 2.254 5.227 1 98 71 VAL A O 1
ATOM 609 N N . ASN A 1 72 ? -9.906 2.729 5.336 1 98.5 72 ASN A N 1
ATOM 610 C CA . ASN A 1 72 ? -9.5 1.404 4.879 1 98.5 72 ASN A CA 1
ATOM 611 C C . ASN A 1 72 ? -10.023 0.307 5.805 1 98.5 72 ASN A C 1
ATOM 613 O O . ASN A 1 72 ? -10.586 -0.685 5.34 1 98.5 72 ASN A O 1
ATOM 617 N N . TYR A 1 73 ? -9.875 0.533 7.094 1 98.69 73 TYR A N 1
ATOM 618 C CA . TYR A 1 73 ? -10.398 -0.398 8.086 1 98.69 73 TYR A CA 1
ATOM 619 C C . TYR A 1 73 ? -11.898 -0.588 7.922 1 98.69 73 TYR A C 1
ATOM 621 O O . TYR A 1 73 ? -12.398 -1.716 7.965 1 98.69 73 TYR A O 1
ATOM 629 N N . THR A 1 74 ? -12.578 0.467 7.723 1 98.38 74 THR A N 1
ATOM 630 C CA . THR A 1 74 ? -14.031 0.42 7.598 1 98.38 74 THR A CA 1
ATOM 631 C C . THR A 1 74 ? -14.445 -0.412 6.387 1 98.38 74 THR A C 1
ATOM 633 O O . THR A 1 74 ? -15.359 -1.229 6.469 1 98.38 74 THR A O 1
ATOM 636 N N . LEU A 1 75 ? -13.742 -0.259 5.289 1 98.38 75 LEU A N 1
ATOM 637 C CA . LEU A 1 75 ? -14.055 -0.988 4.062 1 98.38 75 LEU A CA 1
ATOM 638 C C . LEU A 1 75 ? -13.773 -2.477 4.234 1 98.38 75 LEU A C 1
ATOM 640 O O . LEU A 1 75 ? -14.617 -3.314 3.912 1 98.38 75 LEU A O 1
ATOM 644 N N . LEU A 1 76 ? -12.586 -2.799 4.809 1 98.75 76 LEU A N 1
ATOM 645 C CA . LEU A 1 76 ? -12.273 -4.215 4.973 1 98.75 76 LEU A CA 1
ATOM 646 C C . LEU A 1 76 ? -13.203 -4.859 6 1 98.75 76 LEU A C 1
ATOM 648 O O . LEU A 1 76 ? -13.594 -6.02 5.848 1 98.75 76 LEU A O 1
ATOM 652 N N . LYS A 1 77 ? -13.523 -4.125 7.039 1 98.75 77 LYS A N 1
ATOM 653 C CA . LYS A 1 77 ? -14.422 -4.641 8.062 1 98.75 77 LYS A CA 1
ATOM 654 C C . LYS A 1 77 ? -15.82 -4.883 7.496 1 98.75 77 LYS A C 1
ATOM 656 O O . LYS A 1 77 ? -16.5 -5.84 7.883 1 98.75 77 LYS A O 1
ATOM 661 N N . TYR A 1 78 ? -16.312 -4.031 6.668 1 98.44 78 TYR A N 1
ATOM 662 C CA . TYR A 1 78 ? -17.594 -4.207 6 1 98.44 78 TYR A CA 1
ATOM 663 C C . TYR A 1 78 ? -17.641 -5.539 5.258 1 98.44 78 TYR A C 1
ATOM 665 O O . TYR A 1 78 ? -18.609 -6.297 5.395 1 98.44 78 TYR A O 1
ATOM 673 N N . TYR A 1 79 ? -16.625 -5.848 4.457 1 98.56 79 TYR A N 1
ATOM 674 C CA . TYR A 1 79 ? -16.578 -7.102 3.713 1 98.56 79 TYR A CA 1
ATOM 675 C C . TYR A 1 79 ? -16.438 -8.289 4.656 1 98.56 79 TYR A C 1
ATOM 677 O O . TYR A 1 79 ? -17.078 -9.328 4.449 1 98.56 79 TYR A O 1
ATOM 685 N N . TYR A 1 80 ? -15.672 -8.125 5.66 1 98.62 80 TYR A N 1
ATOM 686 C CA . TYR A 1 80 ? -15.57 -9.195 6.645 1 98.62 80 TYR A CA 1
ATOM 687 C C . TYR A 1 80 ? -16.922 -9.516 7.254 1 98.62 80 TYR A C 1
ATOM 689 O O . TYR A 1 80 ? -17.312 -10.688 7.367 1 98.62 80 TYR A O 1
ATOM 697 N N . ASP A 1 81 ? -17.641 -8.477 7.613 1 98.06 81 ASP A N 1
ATOM 698 C CA . ASP A 1 81 ? -18.938 -8.625 8.273 1 98.06 81 ASP A CA 1
ATOM 699 C C . ASP A 1 81 ? -19.969 -9.227 7.332 1 98.06 81 ASP A C 1
ATOM 701 O O . ASP A 1 81 ? -21.016 -9.711 7.777 1 98.06 81 ASP A O 1
ATOM 705 N N . SER A 1 82 ? -19.734 -9.148 6.035 1 97.19 82 SER A N 1
ATOM 706 C CA . SER A 1 82 ? -20.625 -9.742 5.043 1 97.19 82 SER A CA 1
ATOM 707 C C . SER A 1 82 ? -20.5 -11.266 5.031 1 97.19 82 SER A C 1
ATOM 709 O O . SER A 1 82 ? -21.297 -11.953 4.387 1 97.19 82 SER A O 1
ATOM 711 N N . GLY A 1 83 ? -19.453 -11.805 5.711 1 97.5 83 GLY A N 1
ATOM 712 C CA . GLY A 1 83 ? -19.344 -13.234 5.918 1 97.5 83 GLY A CA 1
ATOM 713 C C . GLY A 1 83 ? -18.328 -13.898 4.996 1 97.5 83 GLY A C 1
ATOM 714 O O . GLY A 1 83 ? -18.516 -13.914 3.777 1 97.5 83 GLY A O 1
ATOM 715 N N . ILE A 1 84 ? -17.312 -14.461 5.523 1 98.06 84 ILE A N 1
ATOM 716 C CA . ILE A 1 84 ? -16.281 -15.211 4.82 1 98.06 84 ILE A CA 1
ATOM 717 C C . ILE A 1 84 ? -16 -16.516 5.555 1 98.06 84 ILE A C 1
ATOM 719 O O . ILE A 1 84 ? -15.273 -16.547 6.551 1 98.06 84 ILE A O 1
ATOM 723 N N . PRO A 1 85 ? -16.516 -17.562 5.141 1 98.31 85 PRO A N 1
ATOM 724 C CA . PRO A 1 85 ? -16.391 -18.812 5.891 1 98.31 85 PRO A CA 1
ATOM 725 C C . PRO A 1 85 ? -15.078 -19.547 5.594 1 98.31 85 PRO A C 1
ATOM 727 O O . PRO A 1 85 ? -15.094 -20.719 5.211 1 98.31 85 PRO A O 1
ATOM 730 N N . ASP A 1 86 ? -13.938 -18.953 5.875 1 98.12 86 ASP A N 1
ATOM 731 C CA . ASP A 1 86 ? -12.641 -19.531 5.52 1 98.12 86 ASP A CA 1
ATOM 732 C C . ASP A 1 86 ? -11.914 -20.047 6.758 1 98.12 86 ASP A C 1
ATOM 734 O O . ASP A 1 86 ? -10.719 -20.328 6.711 1 98.12 86 ASP A O 1
ATOM 738 N N . GLU A 1 87 ? -12.594 -20.141 7.883 1 97.56 87 GLU A N 1
ATOM 739 C CA . GLU A 1 87 ? -11.969 -20.75 9.055 1 97.56 87 GLU A CA 1
ATOM 740 C C . GLU A 1 87 ? -11.492 -22.172 8.766 1 97.56 87 GLU A C 1
ATOM 742 O O . GLU A 1 87 ? -10.383 -22.547 9.148 1 97.56 87 GLU A O 1
ATOM 747 N N . GLU A 1 88 ? -12.367 -22.875 8.188 1 97.31 88 GLU A N 1
ATOM 748 C CA . GLU A 1 88 ? -11.977 -24.141 7.578 1 97.31 88 GLU A CA 1
ATOM 749 C C . GLU A 1 88 ? -11.688 -23.984 6.09 1 97.31 88 GLU A C 1
ATOM 751 O O . GLU A 1 88 ? -12.602 -24.062 5.262 1 97.31 88 GLU A O 1
ATOM 756 N N . TRP A 1 89 ? -10.414 -23.766 5.797 1 97.44 89 TRP A N 1
ATOM 757 C CA . TRP A 1 89 ? -10.094 -23.375 4.426 1 97.44 89 TRP A CA 1
ATOM 758 C C . TRP A 1 89 ? -9.664 -24.578 3.604 1 97.44 89 TRP A C 1
ATOM 760 O O . TRP A 1 89 ? -9.453 -24.484 2.393 1 97.44 89 TRP A O 1
ATOM 770 N N . TYR A 1 90 ? -9.602 -25.734 4.32 1 96.88 90 TYR A N 1
ATOM 771 C CA . TYR A 1 90 ? -9.391 -26.953 3.559 1 96.88 90 TYR A CA 1
ATOM 772 C C . TYR A 1 90 ? -10.008 -28.156 4.27 1 96.88 90 TYR A C 1
ATOM 774 O O . TYR A 1 90 ? -10.266 -28.109 5.473 1 96.88 90 TYR A O 1
ATOM 782 N N . LYS A 1 91 ? -10.328 -29.141 3.467 1 95.38 91 LYS A N 1
ATOM 783 C CA . LYS A 1 91 ? -10.797 -30.453 3.928 1 95.38 91 LYS A CA 1
ATOM 784 C C . LYS A 1 91 ? -10.039 -31.578 3.24 1 95.38 91 LYS A C 1
ATOM 786 O O . LYS A 1 91 ? -9.883 -31.578 2.018 1 95.38 91 LYS A O 1
ATOM 791 N N . SER A 1 92 ? -9.555 -32.5 3.984 1 91.44 92 SER A N 1
ATOM 792 C CA . SER A 1 92 ? -8.844 -33.688 3.455 1 91.44 92 SER A CA 1
ATOM 793 C C . SER A 1 92 ? -9.344 -34.969 4.102 1 91.44 92 SER A C 1
ATOM 795 O O . SER A 1 92 ? -9.344 -35.094 5.324 1 91.44 92 SER A O 1
ATOM 797 N N . PRO A 1 93 ? -9.797 -36.031 3.402 1 89.94 93 PRO A N 1
ATOM 798 C CA . PRO A 1 93 ? -9.961 -35.969 1.947 1 89.94 93 PRO A CA 1
ATOM 799 C C . PRO A 1 93 ? -11.102 -35.062 1.516 1 89.94 93 PRO A C 1
ATOM 801 O O . PRO A 1 93 ? -12.023 -34.812 2.299 1 89.94 93 PRO A O 1
ATOM 804 N N . GLY A 1 94 ? -10.891 -34.531 0.383 1 90.88 94 GLY A N 1
ATOM 805 C CA . GLY A 1 94 ? -11.984 -33.781 -0.189 1 90.88 94 GLY A CA 1
ATOM 806 C C . GLY A 1 94 ? -13.141 -34.625 -0.661 1 90.88 94 GLY A C 1
ATOM 807 O O . GLY A 1 94 ? -13.188 -35.812 -0.381 1 90.88 94 GLY A O 1
ATOM 808 N N . GLU A 1 95 ? -14.039 -34 -1.139 1 87.62 95 GLU A N 1
ATOM 809 C CA . GLU A 1 95 ? -15.203 -34.719 -1.663 1 87.62 95 GLU A CA 1
ATOM 810 C C . GLU A 1 95 ? -14.969 -35.188 -3.1 1 87.62 95 GLU A C 1
ATOM 812 O O . GLU A 1 95 ? -14.086 -34.656 -3.785 1 87.62 95 GLU A O 1
ATOM 817 N N . ASN A 1 96 ? -15.688 -36.25 -3.51 1 88.69 96 ASN A N 1
ATOM 818 C CA . ASN A 1 96 ? -15.703 -36.719 -4.895 1 88.69 96 ASN A CA 1
ATOM 819 C C . ASN A 1 96 ? -14.312 -37.125 -5.363 1 88.69 96 ASN A C 1
ATOM 821 O O . ASN A 1 96 ? -13.891 -36.75 -6.457 1 88.69 96 ASN A O 1
ATOM 825 N N . GLY A 1 97 ? -13.5 -37.719 -4.48 1 85.44 97 GLY A N 1
ATOM 826 C CA . GLY A 1 97 ? -12.227 -38.312 -4.863 1 85.44 97 GLY A CA 1
ATOM 827 C C . GLY A 1 97 ? -11.07 -37.344 -4.824 1 85.44 97 GLY A C 1
ATOM 828 O O . GLY A 1 97 ? -9.945 -37.688 -5.18 1 85.44 97 GLY A O 1
ATOM 829 N N . LYS A 1 98 ? -11.352 -36.156 -4.5 1 86.69 98 LYS A N 1
ATOM 830 C CA . LYS A 1 98 ? -10.266 -35.188 -4.375 1 86.69 98 LYS A CA 1
ATOM 831 C C . LYS A 1 98 ? -9.477 -35.406 -3.088 1 86.69 98 LYS A C 1
ATOM 833 O O . LYS A 1 98 ? -10.055 -35.719 -2.043 1 86.69 98 LYS A O 1
ATOM 838 N N . SER A 1 99 ? -8.172 -35.281 -3.219 1 88.12 99 SER A N 1
ATOM 839 C CA . SER A 1 99 ? -7.332 -35.438 -2.035 1 88.12 99 SER A CA 1
ATOM 840 C C . SER A 1 99 ? -7.531 -34.281 -1.053 1 88.12 99 SER A C 1
ATOM 842 O O . SER A 1 99 ? -7.629 -34.5 0.156 1 88.12 99 SER A O 1
ATOM 844 N N . VAL A 1 100 ? -7.57 -33.062 -1.572 1 93.44 100 VAL A N 1
ATOM 845 C CA . VAL A 1 100 ? -7.785 -31.875 -0.739 1 93.44 100 VAL A CA 1
ATOM 846 C C . VAL A 1 100 ? -8.82 -30.969 -1.389 1 93.44 100 VAL A C 1
ATOM 848 O O . VAL A 1 100 ? -8.812 -30.781 -2.607 1 93.44 100 VAL A O 1
ATOM 851 N N . GLN A 1 101 ? -9.742 -30.547 -0.632 1 94.69 101 GLN A N 1
ATOM 852 C CA . GLN A 1 101 ? -10.727 -29.547 -1.062 1 94.69 101 GLN A CA 1
ATOM 853 C C . GLN A 1 101 ? -10.516 -28.219 -0.352 1 94.69 101 GLN A C 1
ATOM 855 O O . GLN A 1 101 ? -10.57 -28.156 0.877 1 94.69 101 GLN A O 1
ATOM 860 N N . TYR A 1 102 ? -10.227 -27.234 -1.165 1 95.88 102 TYR A N 1
ATOM 861 C CA . TYR A 1 102 ? -10.023 -25.906 -0.588 1 95.88 102 TYR A CA 1
ATOM 862 C C . TYR A 1 102 ? -11.344 -25.141 -0.519 1 95.88 102 TYR A C 1
ATOM 864 O O . TYR A 1 102 ? -12.172 -25.234 -1.423 1 95.88 102 TYR A O 1
ATOM 872 N N . PHE A 1 103 ? -11.555 -24.484 0.58 1 97.19 103 PHE A N 1
ATOM 873 C CA . PHE A 1 103 ? -12.703 -23.609 0.82 1 97.19 103 PHE A CA 1
ATOM 874 C C . PHE A 1 103 ? -14.008 -24.391 0.667 1 97.19 103 PHE A C 1
ATOM 876 O O . PHE A 1 103 ? -14.891 -23.984 -0.09 1 97.19 103 PHE A O 1
ATOM 883 N N . PRO A 1 104 ? -14.094 -25.375 1.443 1 96.56 104 PRO A N 1
ATOM 884 C CA . PRO A 1 104 ? -15.219 -26.297 1.279 1 96.56 104 PRO A CA 1
ATOM 885 C C . PRO A 1 104 ? -16.562 -25.656 1.558 1 96.56 104 PRO A C 1
ATOM 887 O O . PRO A 1 104 ? -17.609 -26.172 1.137 1 96.56 104 PRO A O 1
ATOM 890 N N . HIS A 1 105 ? -16.625 -24.531 2.195 1 97.06 105 HIS A N 1
ATOM 891 C CA . HIS A 1 105 ? -17.891 -23.922 2.59 1 97.06 105 HIS A CA 1
ATOM 892 C C . HIS A 1 105 ? -18.188 -22.688 1.739 1 97.06 105 HIS A C 1
ATOM 894 O O . HIS A 1 105 ? -19.141 -21.953 2.021 1 97.06 105 HIS A O 1
ATOM 900 N N . PHE A 1 106 ? -17.422 -22.438 0.726 1 97.25 106 PHE A N 1
ATOM 901 C CA . PHE A 1 106 ? -17.578 -21.234 -0.081 1 97.25 106 PHE A CA 1
ATOM 902 C C . PHE A 1 106 ? -18.672 -21.422 -1.12 1 97.25 106 PHE A C 1
ATOM 904 O O . PHE A 1 106 ? -18.734 -22.453 -1.793 1 97.25 106 PHE A O 1
ATOM 911 N N . GLU A 1 107 ? -19.484 -20.484 -1.169 1 96.19 107 GLU A N 1
ATOM 912 C CA . GLU A 1 107 ? -20.328 -20.234 -2.334 1 96.19 107 GLU A CA 1
ATOM 913 C C . GLU A 1 107 ? -19.719 -19.156 -3.234 1 96.19 107 GLU A C 1
ATOM 915 O O . GLU A 1 107 ? -18.734 -18.531 -2.871 1 96.19 107 GLU A O 1
ATOM 920 N N . LYS A 1 108 ? -20.312 -18.984 -4.344 1 94.94 108 LYS A N 1
ATOM 921 C CA . LYS A 1 108 ? -19.797 -18.016 -5.32 1 94.94 108 LYS A CA 1
ATOM 922 C C . LYS A 1 108 ? -19.578 -16.641 -4.684 1 94.94 108 LYS A C 1
ATOM 924 O O . LYS A 1 108 ? -18.531 -16.031 -4.875 1 94.94 108 LYS A O 1
ATOM 929 N N . LYS A 1 109 ? -20.5 -16.172 -3.93 1 95.56 109 LYS A N 1
ATOM 930 C CA . LYS A 1 109 ? -20.438 -14.828 -3.346 1 95.56 109 LYS A CA 1
ATOM 931 C C . LYS A 1 109 ? -19.25 -14.695 -2.395 1 95.56 109 LYS A C 1
ATOM 933 O O . LYS A 1 109 ? -18.703 -13.602 -2.24 1 95.56 109 LYS A O 1
ATOM 938 N N . HIS A 1 110 ? -18.922 -15.781 -1.762 1 97.62 110 HIS A N 1
ATOM 939 C CA . HIS A 1 110 ? -17.875 -15.734 -0.752 1 97.62 110 HIS A CA 1
ATOM 940 C C . HIS A 1 110 ? -16.516 -15.438 -1.383 1 97.62 110 HIS A C 1
ATOM 942 O O . HIS A 1 110 ? -15.672 -14.781 -0.768 1 97.62 110 HIS A O 1
ATOM 948 N N . TYR A 1 111 ? -16.328 -15.875 -2.643 1 97.19 111 TYR A N 1
ATOM 949 C CA . TYR A 1 111 ? -15.086 -15.57 -3.348 1 97.19 111 TYR A CA 1
ATOM 950 C C . TYR A 1 111 ? -14.977 -14.078 -3.635 1 97.19 111 TYR A C 1
ATOM 952 O O . TYR A 1 111 ? -13.898 -13.492 -3.49 1 97.19 111 TYR A O 1
ATOM 960 N N . GLY A 1 112 ? -16.094 -13.469 -4.008 1 97.31 112 GLY A N 1
ATOM 961 C CA . GLY A 1 112 ? -16.109 -12.039 -4.234 1 97.31 112 GLY A CA 1
ATOM 962 C C . GLY A 1 112 ? -15.883 -11.227 -2.973 1 97.31 112 GLY A C 1
ATOM 963 O O . GLY A 1 112 ? -15.094 -10.281 -2.975 1 97.31 112 GLY A O 1
ATOM 964 N N . ILE A 1 113 ? -16.516 -11.648 -1.933 1 98.06 113 ILE A N 1
ATOM 965 C CA . ILE A 1 113 ? -16.391 -10.961 -0.651 1 98.06 113 ILE A CA 1
ATOM 966 C C . ILE A 1 113 ? -14.953 -11.07 -0.141 1 98.06 113 ILE A C 1
ATOM 968 O O . ILE A 1 113 ? -14.367 -10.078 0.291 1 98.06 113 ILE A O 1
ATOM 972 N N . LEU A 1 114 ? -14.391 -12.281 -0.239 1 98.25 114 LEU A N 1
ATOM 973 C CA . LEU A 1 114 ? -13.016 -12.484 0.19 1 98.25 114 LEU A CA 1
ATOM 974 C C . LEU A 1 114 ? -12.055 -11.641 -0.639 1 98.25 114 LEU A C 1
ATOM 976 O O . LEU A 1 114 ? -11.086 -11.086 -0.108 1 98.25 114 LEU A O 1
ATOM 980 N N . TYR A 1 115 ? -12.32 -11.555 -1.915 1 97.81 115 TYR A N 1
ATOM 981 C CA . TYR A 1 115 ? -11.461 -10.75 -2.779 1 97.81 115 TYR A CA 1
ATOM 982 C C . TYR A 1 115 ? -11.398 -9.312 -2.293 1 97.81 115 TYR A C 1
ATOM 984 O O . TYR A 1 115 ? -10.312 -8.758 -2.113 1 97.81 115 TYR A O 1
ATOM 992 N N . TRP A 1 116 ? -12.469 -8.688 -2.051 1 98.38 116 TRP A N 1
ATOM 993 C CA . TRP A 1 116 ? -12.5 -7.277 -1.683 1 98.38 116 TRP A CA 1
ATOM 994 C C . TRP A 1 116 ? -11.961 -7.066 -0.273 1 98.38 116 TRP A C 1
ATOM 996 O O . TRP A 1 116 ? -11.273 -6.078 -0.005 1 98.38 116 TRP A O 1
ATOM 1006 N N . PHE A 1 117 ? -12.297 -8.047 0.612 1 98.69 117 PHE A N 1
ATOM 1007 C CA . PHE A 1 117 ? -11.656 -8.016 1.918 1 98.69 117 PHE A CA 1
ATOM 1008 C C . PHE A 1 117 ? -10.141 -7.973 1.771 1 98.69 117 PHE A C 1
ATOM 1010 O O . PHE A 1 117 ? -9.477 -7.098 2.34 1 98.69 117 PHE A O 1
ATOM 1017 N N . SER A 1 118 ? -9.602 -8.828 0.961 1 98.56 118 SER A N 1
ATOM 1018 C CA . SER A 1 118 ? -8.156 -8.953 0.757 1 98.56 118 SER A CA 1
ATOM 1019 C C . SER A 1 118 ? -7.594 -7.723 0.052 1 98.56 118 SER A C 1
ATOM 1021 O O . SER A 1 118 ? -6.473 -7.301 0.333 1 98.56 118 SER A O 1
ATOM 1023 N N . PHE A 1 119 ? -8.438 -7.199 -0.837 1 98.12 119 PHE A N 1
ATOM 1024 C CA . PHE A 1 119 ? -8.039 -6 -1.567 1 98.12 119 PHE A CA 1
ATOM 1025 C C . PHE A 1 119 ? -7.719 -4.863 -0.606 1 98.12 119 PHE A C 1
ATOM 1027 O O . PHE A 1 119 ? -6.711 -4.176 -0.767 1 98.12 119 PHE A O 1
ATOM 1034 N N . TYR A 1 120 ? -8.469 -4.691 0.401 1 98.56 120 TYR A N 1
ATOM 1035 C CA . TYR A 1 120 ? -8.281 -3.609 1.36 1 98.56 120 TYR A CA 1
ATOM 1036 C C . TYR A 1 120 ? -7.277 -4 2.436 1 98.56 120 TYR A C 1
ATOM 1038 O O . TYR A 1 120 ? -6.535 -3.154 2.941 1 98.56 120 TYR A O 1
ATOM 1046 N N . VAL A 1 121 ? -7.172 -5.258 2.744 1 98.69 121 VAL A N 1
ATOM 1047 C CA . VAL A 1 121 ? -6.16 -5.73 3.684 1 98.69 121 VAL A CA 1
ATOM 1048 C C . VAL A 1 121 ? -4.766 -5.445 3.127 1 98.69 121 VAL A C 1
ATOM 1050 O O . VAL A 1 121 ? -3.883 -4.98 3.854 1 98.69 121 VAL A O 1
ATOM 1053 N N . ASP A 1 122 ? -4.633 -5.664 1.858 1 97 122 ASP A N 1
ATOM 1054 C CA . ASP A 1 122 ? -3.342 -5.465 1.21 1 97 122 ASP A CA 1
ATOM 1055 C C . ASP A 1 122 ? -2.855 -4.027 1.385 1 97 122 ASP A C 1
ATOM 1057 O O . ASP A 1 122 ? -1.656 -3.787 1.537 1 97 122 ASP A O 1
ATOM 1061 N N . SER A 1 123 ? -3.762 -3.109 1.397 1 97.06 123 SER A N 1
ATOM 1062 C CA . SER A 1 123 ? -3.379 -1.704 1.478 1 97.06 123 SER A CA 1
ATOM 1063 C C . SER A 1 123 ? -3.287 -1.237 2.926 1 97.06 123 SER A C 1
ATOM 1065 O O . SER A 1 123 ? -2.637 -0.232 3.221 1 97.06 123 SER A O 1
ATOM 1067 N N . TYR A 1 124 ? -3.945 -1.927 3.855 1 98.69 124 TYR A N 1
ATOM 1068 C CA . TYR A 1 124 ? -4.027 -1.507 5.25 1 98.69 124 TYR A CA 1
ATOM 1069 C C . TYR A 1 124 ? -2.639 -1.445 5.879 1 98.69 124 TYR A C 1
ATOM 1071 O O . TYR A 1 124 ? -2.287 -0.454 6.523 1 98.69 124 TYR A O 1
ATOM 1079 N N . TYR A 1 125 ? -1.865 -2.439 5.652 1 98.69 125 TYR A N 1
ATOM 1080 C CA . TYR A 1 125 ? -0.615 -2.58 6.391 1 98.69 125 TYR A CA 1
ATOM 1081 C C . TYR A 1 125 ? 0.41 -1.551 5.926 1 98.69 125 TYR A C 1
ATOM 1083 O O . TYR A 1 125 ? 1.213 -1.062 6.727 1 98.69 125 TYR A O 1
ATOM 1091 N N . THR A 1 126 ? 0.388 -1.237 4.652 1 98.31 126 THR A N 1
ATOM 1092 C CA . THR A 1 126 ? 1.275 -0.185 4.168 1 98.31 126 THR A CA 1
ATOM 1093 C C . THR A 1 126 ? 0.874 1.169 4.746 1 98.31 126 THR A C 1
ATOM 1095 O O . THR A 1 126 ? 1.732 1.986 5.082 1 98.31 126 THR A O 1
ATOM 1098 N N . ARG A 1 127 ? -0.403 1.415 4.828 1 98.56 127 ARG A N 1
ATOM 1099 C CA . ARG A 1 127 ? -0.893 2.654 5.422 1 98.56 127 ARG A CA 1
ATOM 1100 C C . ARG A 1 127 ? -0.501 2.746 6.895 1 98.56 127 ARG A C 1
ATOM 1102 O O . ARG A 1 127 ? -0.132 3.818 7.379 1 98.56 127 ARG A O 1
ATOM 1109 N N . PHE A 1 128 ? -0.582 1.626 7.594 1 98.75 128 PHE A N 1
ATOM 1110 C CA . PHE A 1 128 ? -0.153 1.585 8.984 1 98.75 128 PHE A CA 1
ATOM 1111 C C . PHE A 1 128 ? 1.318 1.962 9.109 1 98.75 128 PHE A C 1
ATOM 1113 O O . PHE A 1 128 ? 1.687 2.777 9.961 1 98.75 128 PHE A O 1
ATOM 1120 N N . GLU A 1 129 ? 2.133 1.371 8.258 1 97.81 129 GLU A N 1
ATOM 1121 C CA . GLU A 1 129 ? 3.561 1.675 8.25 1 97.81 129 GLU A CA 1
ATOM 1122 C C . GLU A 1 129 ? 3.809 3.162 8.016 1 97.81 129 GLU A C 1
ATOM 1124 O O . GLU A 1 129 ? 4.68 3.76 8.648 1 97.81 129 GLU A O 1
ATOM 1129 N N . GLY A 1 130 ? 3.08 3.729 7.082 1 98.06 130 GLY A N 1
ATOM 1130 C CA . GLY A 1 130 ? 3.219 5.148 6.793 1 98.06 130 GLY A CA 1
ATOM 1131 C C . GLY A 1 130 ? 2.939 6.031 7.992 1 98.06 130 GLY A C 1
ATOM 1132 O O . GLY A 1 130 ? 3.576 7.07 8.172 1 98.06 130 GLY A O 1
ATOM 1133 N N . LEU A 1 131 ? 1.989 5.625 8.82 1 98.62 131 LEU A N 1
ATOM 1134 C CA . LEU A 1 131 ? 1.675 6.367 10.031 1 98.62 131 LEU A CA 1
ATOM 1135 C C . LEU A 1 131 ? 2.832 6.305 11.023 1 98.62 131 LEU A C 1
ATOM 1137 O O . LEU A 1 131 ? 3.178 7.312 11.648 1 98.62 131 LEU A O 1
ATOM 1141 N N . ILE A 1 132 ? 3.438 5.152 11.141 1 98.69 132 ILE A N 1
ATOM 1142 C CA . ILE A 1 132 ? 4.582 5.008 12.031 1 98.69 132 ILE A CA 1
ATOM 1143 C C . ILE A 1 132 ? 5.727 5.898 11.555 1 98.69 132 ILE A C 1
ATOM 1145 O O . ILE A 1 132 ? 6.359 6.586 12.359 1 98.69 132 ILE A O 1
ATOM 1149 N N . ASP A 1 133 ? 5.969 5.91 10.273 1 98.56 133 ASP A N 1
ATOM 1150 C CA . ASP A 1 133 ? 7.004 6.781 9.727 1 98.56 133 ASP A CA 1
ATOM 1151 C C . ASP A 1 133 ? 6.703 8.25 10.023 1 98.56 133 ASP A C 1
ATOM 1153 O O . ASP A 1 133 ? 7.609 9.023 10.336 1 98.56 133 ASP A O 1
ATOM 1157 N N . THR A 1 134 ? 5.457 8.617 9.891 1 98.5 134 THR A N 1
ATOM 1158 C CA . THR A 1 134 ? 5.059 9.992 10.148 1 98.5 134 THR A CA 1
ATOM 1159 C C . THR A 1 134 ? 5.336 10.375 11.602 1 98.5 134 THR A C 1
ATOM 1161 O O . THR A 1 134 ? 5.727 11.508 11.883 1 98.5 134 THR A O 1
ATOM 1164 N N . ILE A 1 135 ? 5.145 9.469 12.508 1 98.56 135 ILE A N 1
ATOM 1165 C CA . ILE A 1 135 ? 5.465 9.688 13.914 1 98.56 135 ILE A CA 1
ATOM 1166 C C . ILE A 1 135 ? 6.941 10.055 14.055 1 98.56 135 ILE A C 1
ATOM 1168 O O . ILE A 1 135 ? 7.289 10.984 14.781 1 98.56 135 ILE A O 1
ATOM 1172 N N . TYR A 1 136 ? 7.762 9.375 13.336 1 98.75 136 TYR A N 1
ATOM 1173 C CA . TYR A 1 136 ? 9.188 9.656 13.422 1 98.75 136 TYR A CA 1
ATOM 1174 C C . TYR A 1 136 ? 9.508 11.016 12.812 1 98.75 136 TYR A C 1
ATOM 1176 O O . TYR A 1 136 ? 10.43 11.703 13.266 1 98.75 136 TYR A O 1
ATOM 1184 N N . HIS A 1 137 ? 8.773 11.445 11.82 1 98.5 137 HIS A N 1
ATOM 1185 C CA . HIS A 1 137 ? 8.93 12.797 11.297 1 98.5 137 HIS A CA 1
ATOM 1186 C C . HIS A 1 137 ? 8.539 13.844 12.336 1 98.5 137 HIS A C 1
ATOM 1188 O O . HIS A 1 137 ? 9.219 14.859 12.492 1 98.5 137 HIS A O 1
ATOM 1194 N N . ILE A 1 138 ? 7.434 13.562 12.984 1 98 138 ILE A N 1
ATOM 1195 C CA . ILE A 1 138 ? 6.957 14.469 14.023 1 98 138 ILE A CA 1
ATOM 1196 C C . ILE A 1 138 ? 8.016 14.594 15.125 1 98 138 ILE A C 1
ATOM 1198 O O . ILE A 1 138 ? 8.328 15.703 15.57 1 98 138 ILE A O 1
ATOM 1202 N N . ILE A 1 139 ? 8.602 13.5 15.516 1 98.5 139 ILE A N 1
ATOM 1203 C CA . ILE A 1 139 ? 9.641 13.484 16.531 1 98.5 139 ILE A CA 1
ATOM 1204 C C . ILE A 1 139 ? 10.859 14.258 16.031 1 98.5 139 ILE A C 1
ATOM 1206 O O . ILE A 1 139 ? 11.453 15.047 16.781 1 98.5 139 ILE A O 1
ATOM 1210 N N . ASN A 1 140 ? 11.211 14.023 14.82 1 98.12 140 ASN A N 1
ATOM 1211 C CA . ASN A 1 140 ? 12.336 14.719 14.195 1 98.12 140 ASN A CA 1
ATOM 1212 C C . ASN A 1 140 ? 12.172 16.234 14.273 1 98.12 140 ASN A C 1
ATOM 1214 O O . ASN A 1 140 ? 13.125 16.953 14.562 1 98.12 140 ASN A O 1
ATOM 1218 N N . ILE A 1 141 ? 10.961 16.688 14.078 1 95.94 141 ILE A N 1
ATOM 1219 C CA . ILE A 1 141 ? 10.656 18.125 14.109 1 95.94 141 ILE A CA 1
ATOM 1220 C C . ILE A 1 141 ? 10.602 18.594 15.555 1 95.94 141 ILE A C 1
ATOM 1222 O O . ILE A 1 141 ? 11.211 19.609 15.906 1 95.94 141 ILE A O 1
ATOM 1226 N N . LYS A 1 142 ? 9.898 17.891 16.422 1 96.5 142 LYS A N 1
ATOM 1227 C CA . LYS A 1 142 ? 9.703 18.266 17.828 1 96.5 142 LYS A CA 1
ATOM 1228 C C . LYS A 1 142 ? 11.039 18.5 18.531 1 96.5 142 LYS A C 1
ATOM 1230 O O . LYS A 1 142 ? 11.188 19.469 19.266 1 96.5 142 LYS A O 1
ATOM 1235 N N . TYR A 1 143 ? 11.992 17.688 18.234 1 97.38 143 TYR A N 1
ATOM 1236 C CA . TYR A 1 143 ? 13.266 17.75 18.953 1 97.38 143 TYR A CA 1
ATOM 1237 C C . TYR A 1 143 ? 14.352 18.359 18.078 1 97.38 143 TYR A C 1
ATOM 1239 O O . TYR A 1 143 ? 15.539 18.312 18.438 1 97.38 143 TYR A O 1
ATOM 1247 N N . ARG A 1 144 ? 13.953 18.875 16.875 1 94.38 144 ARG A N 1
ATOM 1248 C CA . ARG A 1 144 ? 14.852 19.578 15.961 1 94.38 144 ARG A CA 1
ATOM 1249 C C . ARG A 1 144 ? 16.109 18.734 15.688 1 94.38 144 ARG A C 1
ATOM 1251 O O . ARG A 1 144 ? 17.219 19.25 15.797 1 94.38 144 ARG A O 1
ATOM 1258 N N . LEU A 1 145 ? 15.883 17.484 15.289 1 96.5 145 LEU A N 1
ATOM 1259 C CA . LEU A 1 145 ? 16.984 16.531 15.125 1 96.5 145 LEU A CA 1
ATOM 1260 C C . LEU A 1 145 ? 17.672 16.734 13.781 1 96.5 145 LEU A C 1
ATOM 1262 O O . LEU A 1 145 ? 18.797 16.281 13.586 1 96.5 145 LEU A O 1
ATOM 1266 N N . GLY A 1 146 ? 17 17.234 12.789 1 92.88 146 GLY A N 1
ATOM 1267 C CA . GLY A 1 146 ? 17.609 17.594 11.508 1 92.88 146 GLY A CA 1
ATOM 1268 C C . GLY A 1 146 ? 17.938 16.391 10.641 1 92.88 146 GLY A C 1
ATOM 1269 O O . GLY A 1 146 ? 18.859 16.438 9.836 1 92.88 146 GLY A O 1
ATOM 1270 N N . ILE A 1 147 ? 17.234 15.281 10.836 1 96.31 147 ILE A N 1
ATOM 1271 C CA . ILE A 1 147 ? 17.516 14.062 10.078 1 96.31 147 ILE A CA 1
ATOM 1272 C C . ILE A 1 147 ? 16.766 14.102 8.75 1 96.31 147 ILE A C 1
ATOM 1274 O O . ILE A 1 147 ? 15.562 14.367 8.719 1 96.31 147 ILE A O 1
ATOM 1278 N N . LYS A 1 148 ? 17.438 13.867 7.688 1 93.88 148 LYS A N 1
ATOM 1279 C CA . LYS A 1 148 ? 16.828 13.82 6.355 1 93.88 148 LYS A CA 1
ATOM 1280 C C . LYS A 1 148 ? 16.25 12.445 6.059 1 93.88 148 LYS A C 1
ATOM 1282 O O . LYS A 1 148 ? 16.797 11.43 6.516 1 93.88 148 LYS A O 1
ATOM 1287 N N . PRO A 1 149 ? 15.156 12.398 5.273 1 94.75 149 PRO A N 1
ATOM 1288 C CA . PRO A 1 149 ? 14.57 11.109 4.898 1 94.75 149 PRO A CA 1
ATOM 1289 C C . PRO A 1 149 ? 15.555 10.188 4.184 1 94.75 149 PRO A C 1
ATOM 1291 O O . PRO A 1 149 ? 16.328 10.648 3.332 1 94.75 149 PRO A O 1
ATOM 1294 N N . SER A 1 150 ? 15.555 8.969 4.527 1 94 150 SER A N 1
ATOM 1295 C CA . SER A 1 150 ? 16.391 7.918 3.955 1 94 150 SER A CA 1
ATOM 1296 C C . SER A 1 150 ? 15.93 6.535 4.387 1 94 150 SER A C 1
ATOM 1298 O O . SER A 1 150 ? 15 6.41 5.188 1 94 150 SER A O 1
ATOM 1300 N N . SER A 1 151 ? 16.578 5.547 3.896 1 91.06 151 SER A N 1
ATOM 1301 C CA . SER A 1 151 ? 16.234 4.18 4.277 1 91.06 151 SER A CA 1
ATOM 1302 C C . SER A 1 151 ? 16.547 3.924 5.75 1 91.06 151 SER A C 1
ATOM 1304 O O . SER A 1 151 ? 15.977 3.016 6.359 1 91.06 151 SER A O 1
ATOM 1306 N N . GLU A 1 152 ? 17.406 4.742 6.344 1 94.44 152 GLU A N 1
ATOM 1307 C CA . GLU A 1 152 ? 17.781 4.574 7.742 1 94.44 152 GLU A CA 1
ATOM 1308 C C . GLU A 1 152 ? 17.156 5.652 8.617 1 94.44 152 GLU A C 1
ATOM 1310 O O . GLU A 1 152 ? 17.641 5.926 9.719 1 94.44 152 GLU A O 1
ATOM 1315 N N . PHE A 1 153 ? 16.156 6.254 8.133 1 97.69 153 PHE A N 1
ATOM 1316 C CA . PHE A 1 153 ? 15.578 7.43 8.766 1 97.69 153 PHE A CA 1
ATOM 1317 C C . PHE A 1 153 ? 15.164 7.125 10.203 1 97.69 153 PHE A C 1
ATOM 1319 O O . PHE A 1 153 ? 15.578 7.816 11.133 1 97.69 153 PHE A O 1
ATOM 1326 N N . ARG A 1 154 ? 14.367 6.059 10.484 1 97.75 154 ARG A N 1
ATOM 1327 C CA . ARG A 1 154 ? 13.875 5.727 11.812 1 97.75 154 ARG A CA 1
ATOM 1328 C C . ARG A 1 154 ? 15.031 5.473 12.781 1 97.75 154 ARG A C 1
ATOM 1330 O O . ARG A 1 154 ? 15.023 5.977 13.906 1 97.75 154 ARG A O 1
ATOM 1337 N N . GLY A 1 155 ? 16.016 4.688 12.258 1 98 155 GLY A N 1
ATOM 1338 C CA . GLY A 1 155 ? 17.172 4.402 13.094 1 98 155 GLY A CA 1
ATOM 1339 C C . GLY A 1 155 ? 17.953 5.648 13.477 1 98 155 GLY A C 1
ATOM 1340 O O . GLY A 1 155 ? 18.375 5.793 14.625 1 98 155 GLY A O 1
ATOM 1341 N N . ASN A 1 156 ? 18.109 6.543 12.523 1 98.38 156 ASN A N 1
ATOM 1342 C CA . ASN A 1 156 ? 18.828 7.785 12.773 1 98.38 156 ASN A CA 1
ATOM 1343 C C . ASN A 1 156 ? 18.078 8.68 13.75 1 98.38 156 ASN A C 1
ATOM 1345 O O . ASN A 1 156 ? 18.688 9.312 14.617 1 98.38 156 ASN A O 1
ATOM 1349 N N . VAL A 1 157 ? 16.781 8.742 13.648 1 98.56 157 VAL A N 1
ATOM 1350 C CA . VAL A 1 157 ? 15.961 9.523 14.57 1 98.56 157 VAL A CA 1
ATOM 1351 C C . VAL A 1 157 ? 16.094 8.961 15.984 1 98.56 157 VAL A C 1
ATOM 1353 O O . VAL A 1 157 ? 16.297 9.711 16.938 1 98.56 157 VAL A O 1
ATOM 1356 N N . LEU A 1 158 ? 16.047 7.637 16.109 1 98.62 158 LEU A N 1
ATOM 1357 C CA . LEU A 1 158 ? 16.125 6.992 17.422 1 98.62 158 LEU A CA 1
ATOM 1358 C C . LEU A 1 158 ? 17.469 7.281 18.078 1 98.62 158 LEU A C 1
ATOM 1360 O O . LEU A 1 158 ? 17.531 7.57 19.281 1 98.62 158 LEU A O 1
ATOM 1364 N N . LYS A 1 159 ? 18.516 7.199 17.312 1 98.31 159 LYS A N 1
ATOM 1365 C CA . LYS A 1 159 ? 19.844 7.445 17.859 1 98.31 159 LYS A CA 1
ATOM 1366 C C . LYS A 1 159 ? 19.938 8.828 18.5 1 98.31 159 LYS A C 1
ATOM 1368 O O . LYS A 1 159 ? 20.453 8.969 19.609 1 98.31 159 LYS A O 1
ATOM 1373 N N . LYS A 1 160 ? 19.453 9.852 17.859 1 98.44 160 LYS A N 1
ATOM 1374 C CA . LYS A 1 160 ? 19.5 11.211 18.391 1 98.44 160 LYS A CA 1
ATOM 1375 C C . LYS A 1 160 ? 18.484 11.414 19.5 1 98.44 160 LYS A C 1
ATOM 1377 O O . LYS A 1 160 ? 18.719 12.172 20.453 1 98.44 160 LYS A O 1
ATOM 1382 N N . LEU A 1 161 ? 17.359 10.75 19.359 1 98.62 161 LEU A N 1
ATOM 1383 C CA . LEU A 1 161 ? 16.297 10.875 20.344 1 98.62 161 LEU A CA 1
ATOM 1384 C C . LEU A 1 161 ? 16.75 10.367 21.719 1 98.62 161 LEU A C 1
ATOM 1386 O O . LEU A 1 161 ? 16.328 10.891 22.75 1 98.62 161 LEU A O 1
ATOM 1390 N N . GLU A 1 162 ? 17.594 9.352 21.719 1 98.44 162 GLU A N 1
ATOM 1391 C CA . GLU A 1 162 ? 18.078 8.75 22.953 1 98.44 162 GLU A CA 1
ATOM 1392 C C . GLU A 1 162 ? 18.656 9.812 23.891 1 98.44 162 GLU A C 1
ATOM 1394 O O . GLU A 1 162 ? 18.469 9.758 25.094 1 98.44 162 GLU A O 1
ATOM 1399 N N . LYS A 1 163 ? 19.312 10.773 23.328 1 97.81 163 LYS A N 1
ATOM 1400 C CA . LYS A 1 163 ? 19.969 11.812 24.109 1 97.81 163 LYS A CA 1
ATOM 1401 C C . LYS A 1 163 ? 18.984 12.906 24.516 1 97.81 163 LYS A C 1
ATOM 1403 O O . LYS A 1 163 ? 19.234 13.648 25.469 1 97.81 163 LYS A O 1
ATOM 1408 N N . LYS A 1 164 ? 17.938 13.047 23.828 1 97.81 164 LYS A N 1
ATOM 1409 C CA . LYS A 1 164 ? 17 14.133 24.031 1 97.81 164 LYS A CA 1
ATOM 1410 C C . LYS A 1 164 ? 15.852 13.695 24.953 1 97.81 164 LYS A C 1
ATOM 1412 O O . LYS A 1 164 ? 15.352 14.484 25.75 1 97.81 164 LYS A O 1
ATOM 1417 N N . ASP A 1 165 ? 15.391 12.508 24.766 1 98.19 165 ASP A N 1
ATOM 1418 C CA . ASP A 1 165 ? 14.273 11.93 25.516 1 98.19 165 ASP A CA 1
ATOM 1419 C C . ASP A 1 165 ? 14.422 10.414 25.641 1 98.19 165 ASP A C 1
ATOM 1421 O O . ASP A 1 165 ? 13.852 9.656 24.859 1 98.19 165 ASP A O 1
ATOM 1425 N N . LYS A 1 166 ? 15.078 10 26.656 1 98.19 166 LYS A N 1
ATOM 1426 C CA . LYS A 1 166 ? 15.438 8.602 26.859 1 98.19 166 LYS A CA 1
ATOM 1427 C C . LYS A 1 166 ? 14.195 7.73 27.031 1 98.19 166 LYS A C 1
ATOM 1429 O O . LYS A 1 166 ? 14.164 6.594 26.547 1 98.19 166 LYS A O 1
ATOM 1434 N N . ALA A 1 167 ? 13.234 8.211 27.703 1 97.94 167 ALA A N 1
ATOM 1435 C CA . ALA A 1 167 ? 12.023 7.441 27.938 1 97.94 167 ALA A CA 1
ATOM 1436 C C . ALA A 1 167 ? 11.289 7.145 26.641 1 97.94 167 ALA A C 1
ATOM 1438 O O . ALA A 1 167 ? 10.891 6.004 26.391 1 97.94 167 ALA A O 1
ATOM 1439 N N . LEU A 1 168 ? 11.133 8.172 25.812 1 98.38 168 LEU A N 1
ATOM 1440 C CA . LEU A 1 168 ? 10.469 7.98 24.516 1 98.38 168 LEU A CA 1
ATOM 1441 C C . LEU A 1 168 ? 11.297 7.066 23.625 1 98.38 168 LEU A C 1
ATOM 1443 O O . LEU A 1 168 ? 10.742 6.227 22.906 1 98.38 168 LEU A O 1
ATOM 1447 N N . TYR A 1 169 ? 12.602 7.242 23.656 1 98.62 169 TYR A N 1
ATOM 1448 C CA . TYR A 1 169 ? 13.508 6.367 22.922 1 98.62 169 TYR A CA 1
ATOM 1449 C C . TYR A 1 169 ? 13.289 4.91 23.312 1 98.62 169 TYR A C 1
ATOM 1451 O O . TYR A 1 169 ? 13.141 4.043 22.438 1 98.62 169 TYR A O 1
ATOM 1459 N N . LYS A 1 170 ? 13.281 4.656 24.562 1 98.44 170 LYS A N 1
ATOM 1460 C CA . LYS A 1 170 ? 13.125 3.283 25.047 1 98.44 170 LYS A CA 1
ATOM 1461 C C . LYS A 1 170 ? 11.805 2.684 24.578 1 98.44 170 LYS A C 1
ATOM 1463 O O . LYS A 1 170 ? 11.758 1.521 24.172 1 98.44 170 LYS A O 1
ATOM 1468 N N . TYR A 1 171 ? 10.789 3.436 24.609 1 98.31 171 TYR A N 1
ATOM 1469 C CA . TYR A 1 171 ? 9.477 2.971 24.188 1 98.31 171 TYR A CA 1
ATOM 1470 C C . TYR A 1 171 ? 9.484 2.615 22.703 1 98.31 171 TYR A C 1
ATOM 1472 O O . TYR A 1 171 ? 9.109 1.506 22.328 1 98.31 171 TYR A O 1
ATOM 1480 N N . LEU A 1 172 ? 9.938 3.514 21.844 1 98.5 172 LEU A N 1
ATOM 1481 C CA . LEU A 1 172 ? 9.922 3.309 20.406 1 98.5 172 LEU A CA 1
ATOM 1482 C C . LEU A 1 172 ? 10.891 2.203 20 1 98.5 172 LEU A C 1
ATOM 1484 O O . LEU A 1 172 ? 10.617 1.439 19.078 1 98.5 172 LEU A O 1
ATOM 1488 N N . ASN A 1 173 ? 11.969 2.174 20.688 1 98.12 173 ASN A N 1
ATOM 1489 C CA . ASN A 1 173 ? 12.977 1.158 20.406 1 98.12 173 ASN A CA 1
ATOM 1490 C C . ASN A 1 173 ? 12.477 -0.241 20.75 1 98.12 173 ASN A C 1
ATOM 1492 O O . ASN A 1 173 ? 13.031 -1.236 20.281 1 98.12 173 ASN A O 1
ATOM 1496 N N . SER A 1 174 ? 11.492 -0.375 21.562 1 98 174 SER A N 1
ATOM 1497 C CA . SER A 1 174 ? 10.945 -1.667 21.969 1 98 174 SER A CA 1
ATOM 1498 C C . SER A 1 174 ? 9.859 -2.133 21 1 98 174 SER A C 1
ATOM 1500 O O . SER A 1 174 ? 9.453 -3.297 21.031 1 98 174 SER A O 1
ATOM 1502 N N . LEU A 1 175 ? 9.336 -1.277 20.094 1 97.88 175 LEU A N 1
ATOM 1503 C CA . LEU A 1 175 ? 8.188 -1.562 19.234 1 97.88 175 LEU A CA 1
ATOM 1504 C C . LEU A 1 175 ? 8.445 -2.797 18.375 1 97.88 175 LEU A C 1
ATOM 1506 O O . LEU A 1 175 ? 7.574 -3.656 18.25 1 97.88 175 LEU A O 1
ATOM 1510 N N . PRO A 1 176 ? 9.641 -2.951 17.812 1 97.06 176 PRO A N 1
ATOM 1511 C CA . PRO A 1 176 ? 9.883 -4.117 16.969 1 97.06 176 PRO A CA 1
ATOM 1512 C C . PRO A 1 176 ? 9.75 -5.438 17.719 1 97.06 176 PRO A C 1
ATOM 1514 O O . PRO A 1 176 ? 9.578 -6.492 17.094 1 97.06 176 PRO A O 1
ATOM 1517 N N . LYS A 1 177 ? 9.812 -5.461 19.016 1 97.38 177 LYS A N 1
ATOM 1518 C CA . LYS A 1 177 ? 9.695 -6.672 19.828 1 97.38 177 LYS A CA 1
ATOM 1519 C C . LYS A 1 177 ? 8.25 -6.914 20.234 1 97.38 177 LYS A C 1
ATOM 1521 O O . LYS A 1 177 ? 7.91 -7.996 20.719 1 97.38 177 LYS A O 1
ATOM 1526 N N . ASN A 1 178 ? 7.414 -5.898 20.094 1 98.38 178 ASN A N 1
ATOM 1527 C CA . ASN A 1 178 ? 5.988 -6.059 20.375 1 98.38 178 ASN A CA 1
ATOM 1528 C C . ASN A 1 178 ? 5.355 -7.098 19.453 1 98.38 178 ASN A C 1
ATOM 1530 O O . ASN A 1 178 ? 5.484 -7.008 18.219 1 98.38 178 ASN A O 1
ATOM 1534 N N . PRO A 1 179 ? 4.699 -8.07 19.984 1 98.38 179 PRO A N 1
ATOM 1535 C CA . PRO A 1 179 ? 4.18 -9.156 19.156 1 98.38 179 PRO A CA 1
ATOM 1536 C C . PRO A 1 179 ? 3.191 -8.68 18.109 1 98.38 179 PRO A C 1
ATOM 1538 O O . PRO A 1 179 ? 3.15 -9.219 17 1 98.38 179 PRO A O 1
ATOM 1541 N N . VAL A 1 180 ? 2.365 -7.754 18.438 1 98.75 180 VAL A N 1
ATOM 1542 C CA . VAL A 1 180 ? 1.414 -7.199 17.484 1 98.75 180 VAL A CA 1
ATOM 1543 C C . VAL A 1 180 ? 2.168 -6.535 16.328 1 98.75 180 VAL A C 1
ATOM 1545 O O . VAL A 1 180 ? 1.877 -6.789 15.156 1 98.75 180 VAL A O 1
ATOM 1548 N N . TYR A 1 181 ? 3.15 -5.738 16.672 1 98.69 181 TYR A N 1
ATOM 1549 C CA . TYR A 1 181 ? 3.947 -5.012 15.688 1 98.69 181 TYR A CA 1
ATOM 1550 C C . TYR A 1 181 ? 4.734 -5.969 14.805 1 98.69 181 TYR A C 1
ATOM 1552 O O . TYR A 1 181 ? 4.832 -5.766 13.594 1 98.69 181 TYR A O 1
ATOM 1560 N N . LYS A 1 182 ? 5.238 -6.957 15.375 1 98.44 182 LYS A N 1
ATOM 1561 C CA . LYS A 1 182 ? 5.98 -7.973 14.633 1 98.44 182 LYS A CA 1
ATOM 1562 C C . LYS A 1 182 ? 5.102 -8.633 13.578 1 98.44 182 LYS A C 1
ATOM 1564 O O . LYS A 1 182 ? 5.539 -8.852 12.445 1 98.44 182 LYS A O 1
ATOM 1569 N N . LYS A 1 183 ? 3.955 -9.008 13.969 1 98.62 183 LYS A N 1
ATOM 1570 C CA . LYS A 1 183 ? 3.025 -9.656 13.047 1 98.62 183 LYS A CA 1
ATOM 1571 C C . LYS A 1 183 ? 2.6 -8.695 11.938 1 98.62 183 LYS A C 1
ATOM 1573 O O . LYS A 1 183 ? 2.467 -9.094 10.773 1 98.62 183 LYS A O 1
ATOM 1578 N N . ILE A 1 184 ? 2.383 -7.391 12.234 1 98.69 184 ILE A N 1
ATOM 1579 C CA . ILE A 1 184 ? 2.082 -6.371 11.242 1 98.69 184 ILE A CA 1
ATOM 1580 C C . ILE A 1 184 ? 3.193 -6.328 10.195 1 98.69 184 ILE A C 1
ATOM 1582 O O . ILE A 1 184 ? 2.922 -6.359 8.992 1 98.69 184 ILE A O 1
ATOM 1586 N N . ASN A 1 185 ? 4.406 -6.281 10.695 1 98.12 185 ASN A N 1
ATOM 1587 C CA . ASN A 1 185 ? 5.555 -6.195 9.797 1 98.12 185 ASN A CA 1
ATOM 1588 C C . ASN A 1 185 ? 5.684 -7.449 8.938 1 98.12 185 ASN A C 1
ATOM 1590 O O . ASN A 1 185 ? 6.016 -7.363 7.75 1 98.12 185 ASN A O 1
ATOM 1594 N N . LYS A 1 186 ? 5.426 -8.555 9.547 1 98 186 LYS A N 1
ATOM 1595 C CA . LYS A 1 186 ? 5.465 -9.805 8.797 1 98 186 LYS A CA 1
ATOM 1596 C C . LYS A 1 186 ? 4.418 -9.812 7.684 1 98 186 LYS A C 1
ATOM 1598 O O . LYS A 1 186 ? 4.723 -10.148 6.539 1 98 186 LYS A O 1
ATOM 1603 N N . PHE A 1 187 ? 3.166 -9.492 7.992 1 98.5 187 PHE A N 1
ATOM 1604 C CA . PHE A 1 187 ? 2.094 -9.445 7.008 1 98.5 187 PHE A CA 1
ATOM 1605 C C . PHE A 1 187 ? 2.41 -8.43 5.914 1 98.5 187 PHE A C 1
ATOM 1607 O O . PHE A 1 187 ? 2.291 -8.734 4.723 1 98.5 187 PHE A O 1
ATOM 1614 N N . ARG A 1 188 ? 2.822 -7.234 6.328 1 98.06 188 ARG A N 1
ATOM 1615 C CA . ARG A 1 188 ? 3.146 -6.195 5.359 1 98.06 188 ARG A CA 1
ATOM 1616 C C . ARG A 1 188 ? 4.23 -6.664 4.391 1 98.06 188 ARG A C 1
ATOM 1618 O O . ARG A 1 188 ? 4.094 -6.508 3.176 1 98.06 188 ARG A O 1
ATOM 1625 N N . ASN A 1 189 ? 5.32 -7.199 4.938 1 97.56 189 ASN A N 1
ATOM 1626 C CA . ASN A 1 189 ? 6.445 -7.648 4.125 1 97.56 189 ASN A CA 1
ATOM 1627 C C . ASN A 1 189 ? 6.027 -8.734 3.137 1 97.56 189 ASN A C 1
ATOM 1629 O O . ASN A 1 189 ? 6.418 -8.703 1.969 1 97.56 189 ASN A O 1
ATOM 1633 N N . ASN A 1 190 ? 5.281 -9.672 3.619 1 97.75 190 ASN A N 1
ATOM 1634 C CA . ASN A 1 190 ? 4.852 -10.758 2.744 1 97.75 190 ASN A CA 1
ATOM 1635 C C . ASN A 1 190 ? 3.852 -10.273 1.697 1 97.75 190 ASN A C 1
ATOM 1637 O O . ASN A 1 190 ? 3.91 -10.688 0.539 1 97.75 190 ASN A O 1
ATOM 1641 N N . ILE A 1 191 ? 2.953 -9.383 2.051 1 98.25 191 ILE A N 1
ATOM 1642 C CA . ILE A 1 191 ? 1.939 -8.859 1.142 1 98.25 191 ILE A CA 1
ATOM 1643 C C . ILE A 1 191 ? 2.609 -8.055 0.033 1 98.25 191 ILE A C 1
ATOM 1645 O O . ILE A 1 191 ? 2.207 -8.133 -1.13 1 98.25 191 ILE A O 1
ATOM 1649 N N . VAL A 1 192 ? 3.645 -7.348 0.398 1 97.38 192 VAL A N 1
ATOM 1650 C CA . VAL A 1 192 ? 4.254 -6.441 -0.571 1 97.38 192 VAL A CA 1
ATOM 1651 C C . VAL A 1 192 ? 5.312 -7.188 -1.38 1 97.38 192 VAL A C 1
ATOM 1653 O O . VAL A 1 192 ? 5.375 -7.055 -2.604 1 97.38 192 VAL A O 1
ATOM 1656 N N . HIS A 1 193 ? 6.137 -8.07 -0.741 1 97.81 193 HIS A N 1
ATOM 1657 C CA . HIS A 1 193 ? 7.383 -8.469 -1.392 1 97.81 193 HIS A CA 1
ATOM 1658 C C . HIS A 1 193 ? 7.426 -9.969 -1.636 1 97.81 193 HIS A C 1
ATOM 1660 O O . HIS A 1 193 ? 8.258 -10.453 -2.404 1 97.81 193 HIS A O 1
ATOM 1666 N N . ASN A 1 194 ? 6.652 -10.68 -0.973 1 97.5 194 ASN A N 1
ATOM 1667 C CA . ASN A 1 194 ? 6.727 -12.141 -1.02 1 97.5 194 ASN A CA 1
ATOM 1668 C C . ASN A 1 194 ? 5.379 -12.758 -1.39 1 97.5 194 ASN A C 1
ATOM 1670 O O . ASN A 1 194 ? 4.539 -12.102 -2.004 1 97.5 194 ASN A O 1
ATOM 1674 N N . TYR A 1 195 ? 5.25 -14.109 -1.273 1 96.19 195 TYR A N 1
ATOM 1675 C CA . TYR A 1 195 ? 3.967 -14.766 -1.519 1 96.19 195 TYR A CA 1
ATOM 1676 C C . TYR A 1 195 ? 2.926 -14.32 -0.499 1 96.19 195 TYR A C 1
ATOM 1678 O O . TYR A 1 195 ? 3.18 -14.344 0.708 1 96.19 195 TYR A O 1
ATOM 1686 N N . ARG A 1 196 ? 1.873 -13.898 -0.963 1 97.56 196 ARG A N 1
ATOM 1687 C CA . ARG A 1 196 ? 0.863 -13.305 -0.094 1 97.56 196 ARG A CA 1
ATOM 1688 C C . ARG A 1 196 ? 0.23 -14.359 0.808 1 97.56 196 ARG A C 1
ATOM 1690 O O . ARG A 1 196 ? -0.186 -15.422 0.336 1 97.56 196 ARG A O 1
ATOM 1697 N N . PRO A 1 197 ? 0.102 -13.945 2.109 1 97.44 197 PRO A N 1
ATOM 1698 C CA . PRO A 1 197 ? -0.392 -14.938 3.07 1 97.44 197 PRO A CA 1
ATOM 1699 C C . PRO A 1 197 ? -1.887 -15.211 2.92 1 97.44 197 PRO A C 1
ATOM 1701 O O . PRO A 1 197 ? -2.391 -16.203 3.443 1 97.44 197 PRO A O 1
ATOM 1704 N N . ASN A 1 198 ? -2.631 -14.297 2.285 1 95.94 198 ASN A N 1
ATOM 1705 C CA . ASN A 1 198 ? -4.062 -14.508 2.104 1 95.94 198 ASN A CA 1
ATOM 1706 C C . ASN A 1 198 ? -4.352 -15.367 0.872 1 95.94 198 ASN A C 1
ATOM 1708 O O . ASN A 1 198 ? -5.496 -15.445 0.422 1 95.94 198 ASN A O 1
ATOM 1712 N N . GLN A 1 199 ? -3.359 -15.945 0.26 1 95.81 199 GLN A N 1
ATOM 1713 C CA . GLN A 1 199 ? -3.424 -16.953 -0.793 1 95.81 199 GLN A CA 1
ATOM 1714 C C . GLN A 1 199 ? -2.818 -18.266 -0.329 1 95.81 199 GLN A C 1
ATOM 1716 O O . GLN A 1 199 ? -1.917 -18.281 0.512 1 95.81 199 GLN A O 1
ATOM 1721 N N . ILE A 1 200 ? -3.307 -19.312 -0.866 1 95.69 200 ILE A N 1
ATOM 1722 C CA . ILE A 1 200 ? -2.73 -20.609 -0.538 1 95.69 200 ILE A CA 1
ATOM 1723 C C . ILE A 1 200 ? -1.406 -20.781 -1.274 1 95.69 200 ILE A C 1
ATOM 1725 O O . ILE A 1 200 ? -1.351 -20.672 -2.502 1 95.69 200 ILE A O 1
ATOM 1729 N N . ASP A 1 201 ? -0.382 -21.031 -0.584 1 94.31 201 ASP A N 1
ATOM 1730 C CA . ASP A 1 201 ? 0.912 -21.234 -1.231 1 94.31 201 ASP A CA 1
ATOM 1731 C C . ASP A 1 201 ? 1.091 -22.688 -1.669 1 94.31 201 ASP A C 1
ATOM 1733 O O . ASP A 1 201 ? 0.154 -23.484 -1.591 1 94.31 201 ASP A O 1
ATOM 1737 N N . SER A 1 202 ? 2.244 -23.062 -2.152 1 90.62 202 SER A N 1
ATOM 1738 C CA . SER A 1 202 ? 2.459 -24.359 -2.781 1 90.62 202 SER A CA 1
ATOM 1739 C C . SER A 1 202 ? 2.492 -25.484 -1.744 1 90.62 202 SER A C 1
ATOM 1741 O O . SER A 1 202 ? 2.32 -26.656 -2.082 1 90.62 202 SER A O 1
ATOM 1743 N N . GLY A 1 203 ? 2.783 -25.141 -0.511 1 91.25 203 GLY A N 1
ATOM 1744 C CA . GLY A 1 203 ? 2.969 -26.141 0.535 1 91.25 203 GLY A CA 1
ATOM 1745 C C . GLY A 1 203 ? 4.289 -26.875 0.43 1 91.25 203 GLY A C 1
ATOM 1746 O O . GLY A 1 203 ? 4.598 -27.734 1.268 1 91.25 203 GLY A O 1
ATOM 1747 N N . PHE A 1 204 ? 4.996 -26.578 -0.579 1 88.06 204 PHE A N 1
ATOM 1748 C CA . PHE A 1 204 ? 6.281 -27.234 -0.781 1 88.06 204 PHE A CA 1
ATOM 1749 C C . PHE A 1 204 ? 7.406 -26.453 -0.119 1 88.06 204 PHE A C 1
ATOM 1751 O O . PHE A 1 204 ? 7.477 -25.234 -0.251 1 88.06 204 PHE A O 1
ATOM 1758 N N . THR A 1 205 ? 8.164 -27.094 0.676 1 86.62 205 THR A N 1
ATOM 1759 C CA . THR A 1 205 ? 9.336 -26.484 1.295 1 86.62 205 THR A CA 1
ATOM 1760 C C . THR A 1 205 ? 10.586 -27.328 1.026 1 86.62 205 THR A C 1
ATOM 1762 O O . THR A 1 205 ? 10.531 -28.562 1.062 1 86.62 205 THR A O 1
ATOM 1765 N N . ARG A 1 206 ? 11.602 -26.625 0.708 1 85.81 206 ARG A N 1
ATOM 1766 C CA . ARG A 1 206 ? 12.898 -27.25 0.472 1 85.81 206 ARG A CA 1
ATOM 1767 C C . ARG A 1 206 ? 13.875 -26.938 1.597 1 85.81 206 ARG A C 1
ATOM 1769 O O . ARG A 1 206 ? 14.094 -25.766 1.92 1 85.81 206 ARG A O 1
ATOM 1776 N N . THR A 1 207 ? 14.305 -27.984 2.236 1 83.25 207 THR A N 1
ATOM 1777 C CA . THR A 1 207 ? 15.281 -27.812 3.307 1 83.25 207 THR A CA 1
ATOM 1778 C C . THR A 1 207 ? 16.516 -28.672 3.059 1 83.25 207 THR A C 1
ATOM 1780 O O . THR A 1 207 ? 16.438 -29.703 2.396 1 83.25 207 THR A O 1
ATOM 1783 N N . ILE A 1 208 ? 17.641 -28.094 3.418 1 79.44 208 ILE A N 1
ATOM 1784 C CA . ILE A 1 208 ? 18.875 -28.859 3.344 1 79.44 208 ILE A CA 1
ATOM 1785 C C . ILE A 1 208 ? 19.203 -29.453 4.711 1 79.44 208 ILE A C 1
ATOM 1787 O O . ILE A 1 208 ? 19.312 -28.734 5.703 1 79.44 208 ILE A O 1
ATOM 1791 N N . ASN A 1 209 ? 19.219 -30.766 4.777 1 80.12 209 ASN A N 1
ATOM 1792 C CA . ASN A 1 209 ? 19.516 -31.406 6.051 1 80.12 209 ASN A CA 1
ATOM 1793 C C . ASN A 1 209 ? 21 -31.344 6.395 1 80.12 209 ASN A C 1
ATOM 1795 O O . ASN A 1 209 ? 21.797 -30.844 5.598 1 80.12 209 ASN A O 1
ATOM 1799 N N . HIS A 1 210 ? 21.219 -31.672 7.621 1 81.19 210 HIS A N 1
ATOM 1800 C CA . HIS A 1 210 ? 22.562 -31.609 8.172 1 81.19 210 HIS A CA 1
ATOM 1801 C C . HIS A 1 210 ? 23.562 -32.344 7.289 1 81.19 210 HIS A C 1
ATOM 1803 O O . HIS A 1 210 ? 24.75 -32 7.27 1 81.19 210 HIS A O 1
ATOM 1809 N N . GLU A 1 211 ? 23.109 -33.281 6.594 1 83.06 211 GLU A N 1
ATOM 1810 C CA . GLU A 1 211 ? 24 -34.094 5.758 1 83.06 211 GLU A CA 1
ATOM 1811 C C . GLU A 1 211 ? 24.156 -33.469 4.367 1 83.06 211 GLU A C 1
ATOM 1813 O O . GLU A 1 211 ? 24.875 -34 3.525 1 83.06 211 GLU A O 1
ATOM 1818 N N . GLY A 1 212 ? 23.531 -32.344 4.18 1 78.94 212 GLY A N 1
ATOM 1819 C CA . GLY A 1 212 ? 23.656 -31.656 2.902 1 78.94 212 GLY A CA 1
ATOM 1820 C C . GLY A 1 212 ? 22.625 -32.094 1.886 1 78.94 212 GLY A C 1
ATOM 1821 O O . GLY A 1 212 ? 22.594 -31.578 0.765 1 78.94 212 GLY A O 1
ATOM 1822 N N . SER A 1 213 ? 21.844 -33.125 2.346 1 80.69 213 SER A N 1
ATOM 1823 C CA . SER A 1 213 ? 20.828 -33.625 1.427 1 80.69 213 SER A CA 1
ATOM 1824 C C . SER A 1 213 ? 19.594 -32.75 1.441 1 80.69 213 SER A C 1
ATOM 1826 O O . SER A 1 213 ? 19.219 -32.219 2.488 1 80.69 213 SER A O 1
ATOM 1828 N N . GLU A 1 214 ? 19.016 -32.562 0.266 1 78.88 214 GLU A N 1
ATOM 1829 C CA . GLU A 1 214 ? 17.812 -31.734 0.123 1 78.88 214 GLU A CA 1
ATOM 1830 C C . GLU A 1 214 ? 16.562 -32.531 0.445 1 78.88 214 GLU A C 1
ATOM 1832 O O . GLU A 1 214 ? 16.422 -33.688 0.005 1 78.88 214 GLU A O 1
ATOM 1837 N N . ILE A 1 215 ? 15.844 -32.031 1.354 1 83.69 215 ILE A N 1
ATOM 1838 C CA . ILE A 1 215 ? 14.562 -32.625 1.7 1 83.69 215 ILE A CA 1
ATOM 1839 C C . ILE A 1 215 ? 13.43 -31.703 1.258 1 83.69 215 ILE A C 1
ATOM 1841 O O . ILE A 1 215 ? 13.43 -30.5 1.569 1 83.69 215 ILE A O 1
ATOM 1845 N N . ILE A 1 216 ? 12.539 -32.25 0.432 1 84.75 216 ILE A N 1
ATOM 1846 C CA . ILE A 1 216 ? 11.344 -31.516 0.018 1 84.75 216 ILE A CA 1
ATOM 1847 C C . ILE A 1 216 ? 10.133 -32.031 0.78 1 84.75 216 ILE A C 1
ATOM 1849 O O . ILE A 1 216 ? 9.883 -33.25 0.799 1 84.75 216 ILE A O 1
ATOM 1853 N N . THR A 1 217 ? 9.562 -31.203 1.501 1 86.5 217 THR A N 1
ATOM 1854 C CA . THR A 1 217 ? 8.352 -31.547 2.234 1 86.5 217 THR A CA 1
ATOM 1855 C C . THR A 1 217 ? 7.121 -30.969 1.542 1 86.5 217 THR A C 1
ATOM 1857 O O . THR A 1 217 ? 7.152 -29.828 1.049 1 86.5 217 THR A O 1
ATOM 1860 N N . MET A 1 218 ? 6.098 -31.828 1.443 1 86.44 218 MET A N 1
ATOM 1861 C CA . MET A 1 218 ? 4.84 -31.422 0.825 1 86.44 218 MET A CA 1
ATOM 1862 C C . MET A 1 218 ? 3.725 -31.344 1.864 1 86.44 218 MET A C 1
ATOM 1864 O O . MET A 1 218 ? 3.596 -32.219 2.715 1 86.44 218 MET A O 1
ATOM 1868 N N . SER A 1 219 ? 3.064 -30.25 1.868 1 90.38 219 SER A N 1
ATOM 1869 C CA . SER A 1 219 ? 1.889 -30.062 2.711 1 90.38 219 SER A CA 1
ATOM 1870 C C . SER A 1 219 ? 0.713 -29.516 1.904 1 90.38 219 SER A C 1
ATOM 1872 O O . SER A 1 219 ? 0.785 -29.422 0.677 1 90.38 219 SER A O 1
ATOM 1874 N N . VAL A 1 220 ? -0.438 -29.297 2.535 1 92.94 220 VAL A N 1
ATOM 1875 C CA . VAL A 1 220 ? -1.638 -28.797 1.872 1 92.94 220 VAL A CA 1
ATOM 1876 C C . VAL A 1 220 ? -1.452 -27.328 1.518 1 92.94 220 VAL A C 1
ATOM 1878 O O . VAL A 1 220 ? -2.262 -26.75 0.786 1 92.94 220 VAL A O 1
ATOM 1881 N N . GLY A 1 221 ? -0.436 -26.672 1.949 1 94 221 GLY A N 1
ATOM 1882 C CA . GLY A 1 221 ? -0.215 -25.25 1.777 1 94 221 GLY A CA 1
ATOM 1883 C C . GLY A 1 221 ? -0.46 -24.453 3.045 1 94 221 GLY A C 1
ATOM 1884 O O . GLY A 1 221 ? -0.805 -25.016 4.082 1 94 221 GLY A O 1
ATOM 1885 N N . ASN A 1 222 ? -0.053 -23.203 2.992 1 95.5 222 ASN A N 1
ATOM 1886 C CA . ASN A 1 222 ? -0.32 -22.266 4.082 1 95.5 222 ASN A CA 1
ATOM 1887 C C . ASN A 1 222 ? -1.285 -21.172 3.65 1 95.5 222 ASN A C 1
ATOM 1889 O O . ASN A 1 222 ? -1.278 -20.75 2.492 1 95.5 222 ASN A O 1
ATOM 1893 N N . TYR A 1 223 ? -2.09 -20.828 4.594 1 97.56 223 TYR A N 1
ATOM 1894 C CA . TYR A 1 223 ? -3.113 -19.812 4.359 1 97.56 223 TYR A CA 1
ATOM 1895 C C . TYR A 1 223 ? -3.438 -19.062 5.641 1 97.56 223 TYR A C 1
ATOM 1897 O O . TYR A 1 223 ? -3.555 -19.656 6.711 1 97.56 223 TYR A O 1
ATOM 1905 N N . THR A 1 224 ? -3.455 -17.75 5.57 1 98.5 224 THR A N 1
ATOM 1906 C CA . THR A 1 224 ? -3.924 -16.922 6.684 1 98.5 224 THR A CA 1
ATOM 1907 C C . THR A 1 224 ? -5.391 -16.547 6.496 1 98.5 224 THR A C 1
ATOM 1909 O O . THR A 1 224 ? -5.762 -15.961 5.48 1 98.5 224 THR A O 1
ATOM 1912 N N . THR A 1 225 ? -6.23 -16.859 7.402 1 98.69 225 THR A N 1
ATOM 1913 C CA . THR A 1 225 ? -7.668 -16.641 7.277 1 98.69 225 THR A CA 1
ATOM 1914 C C . THR A 1 225 ? -8.008 -15.164 7.434 1 98.69 225 THR A C 1
ATOM 1916 O O . THR A 1 225 ? -7.215 -14.398 7.98 1 98.69 225 THR A O 1
ATOM 1919 N N . SER A 1 226 ? -9.211 -14.82 6.996 1 98.75 226 SER A N 1
ATOM 1920 C CA . SER A 1 226 ? -9.688 -13.453 7.137 1 98.75 226 SER A CA 1
ATOM 1921 C C . SER A 1 226 ? -9.797 -13.047 8.602 1 98.75 226 SER A C 1
ATOM 1923 O O . SER A 1 226 ? -9.492 -11.906 8.961 1 98.75 226 SER A O 1
ATOM 1925 N N . THR A 1 227 ? -10.086 -13.953 9.422 1 98.75 227 THR A N 1
ATOM 1926 C CA . THR A 1 227 ? -10.227 -13.688 10.852 1 98.75 227 THR A CA 1
ATOM 1927 C C . THR A 1 227 ? -8.867 -13.367 11.469 1 98.75 227 THR A C 1
ATOM 1929 O O . THR A 1 227 ? -8.766 -12.469 12.305 1 98.75 227 THR A O 1
ATOM 1932 N N . GLU A 1 228 ? -7.883 -14.109 11.094 1 98.69 228 GLU A N 1
ATOM 1933 C CA . GLU A 1 228 ? -6.543 -13.852 11.609 1 98.69 228 GLU A CA 1
ATOM 1934 C C . GLU A 1 228 ? -6.07 -12.453 11.227 1 98.69 228 GLU A C 1
ATOM 1936 O O . GLU A 1 228 ? -5.496 -11.734 12.055 1 98.69 228 GLU A O 1
ATOM 1941 N N . PHE A 1 229 ? -6.328 -12.062 10.008 1 98.81 229 PHE A N 1
ATOM 1942 C CA . PHE A 1 229 ? -5.988 -10.711 9.57 1 98.81 229 PHE A CA 1
ATOM 1943 C C . PHE A 1 229 ? -6.754 -9.672 10.383 1 98.81 229 PHE A C 1
ATOM 1945 O O . PHE A 1 229 ? -6.164 -8.711 10.883 1 98.81 229 PHE A O 1
ATOM 1952 N N . LEU A 1 230 ? -8.047 -9.891 10.523 1 98.75 230 LEU A N 1
ATOM 1953 C CA . LEU A 1 230 ? -8.875 -8.906 11.219 1 98.75 230 LEU A CA 1
ATOM 1954 C C . LEU A 1 230 ? -8.43 -8.75 12.664 1 98.75 230 LEU A C 1
ATOM 1956 O O . LEU A 1 230 ? -8.398 -7.629 13.188 1 98.75 230 LEU A O 1
ATOM 1960 N N . ASN A 1 231 ? -8.078 -9.836 13.289 1 98.69 231 ASN A N 1
ATOM 1961 C CA . ASN A 1 231 ? -7.613 -9.766 14.664 1 98.69 231 ASN A CA 1
ATOM 1962 C C . ASN A 1 231 ? -6.34 -8.93 14.789 1 98.69 231 ASN A C 1
ATOM 1964 O O . ASN A 1 231 ? -6.234 -8.078 15.672 1 98.69 231 ASN A O 1
ATOM 1968 N N . ASN A 1 232 ? -5.426 -9.18 13.93 1 98.81 232 ASN A N 1
ATOM 1969 C CA . ASN A 1 232 ? -4.199 -8.391 13.969 1 98.81 232 ASN A CA 1
ATOM 1970 C C . ASN A 1 232 ? -4.465 -6.922 13.656 1 98.81 232 ASN A C 1
ATOM 1972 O O . ASN A 1 232 ? -3.832 -6.035 14.234 1 98.81 232 ASN A O 1
ATOM 1976 N N . ILE A 1 233 ? -5.367 -6.633 12.75 1 98.75 233 ILE A N 1
ATOM 1977 C CA . ILE A 1 233 ? -5.719 -5.27 12.367 1 98.75 233 ILE A CA 1
ATOM 1978 C C . ILE A 1 233 ? -6.363 -4.551 13.547 1 98.75 233 ILE A C 1
ATOM 1980 O O . ILE A 1 233 ? -6.01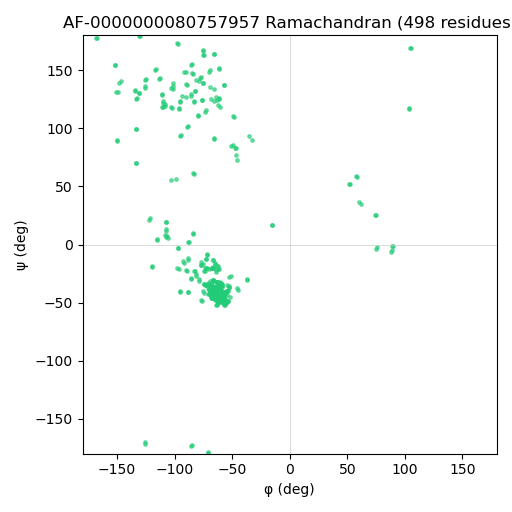6 -3.406 13.852 1 98.75 233 ILE A O 1
ATOM 1984 N N . LYS A 1 234 ? -7.242 -5.219 14.242 1 98.56 234 LYS A N 1
ATOM 1985 C CA . LYS A 1 234 ? -7.848 -4.633 15.43 1 98.56 234 LYS A CA 1
ATOM 1986 C C . LYS A 1 234 ? -6.797 -4.344 16.5 1 98.56 234 LYS A C 1
ATOM 1988 O O . LYS A 1 234 ? -6.777 -3.258 17.078 1 98.56 234 LYS A O 1
ATOM 1993 N N . ASP A 1 235 ? -5.93 -5.309 16.719 1 98.69 235 ASP A N 1
ATOM 1994 C CA . ASP A 1 235 ? -4.844 -5.117 17.672 1 98.69 235 ASP A CA 1
ATOM 1995 C C . ASP A 1 235 ? -3.934 -3.969 17.25 1 98.69 235 ASP A C 1
ATOM 1997 O O . ASP A 1 235 ? -3.402 -3.248 18.094 1 98.69 235 ASP A O 1
ATOM 2001 N N . SER A 1 236 ? -3.734 -3.863 15.984 1 98.81 236 SER A N 1
ATOM 2002 C CA . SER A 1 236 ? -2.869 -2.809 15.461 1 98.81 236 SER A CA 1
ATOM 2003 C C . SER A 1 236 ? -3.455 -1.428 15.734 1 98.81 236 SER A C 1
ATOM 2005 O O . SER A 1 236 ? -2.717 -0.47 15.977 1 98.81 236 SER A O 1
ATOM 2007 N N . LEU A 1 237 ? -4.758 -1.277 15.641 1 98.69 237 LEU A N 1
ATOM 2008 C CA . LEU A 1 237 ? -5.402 -0.009 15.961 1 98.69 237 LEU A CA 1
ATOM 2009 C C . LEU A 1 237 ? -5.191 0.35 17.422 1 98.69 237 LEU A C 1
ATOM 2011 O O . LEU A 1 237 ? -4.906 1.504 17.75 1 98.69 237 LEU A O 1
ATOM 2015 N N . ASP A 1 238 ? -5.309 -0.639 18.266 1 98.62 238 ASP A N 1
ATOM 2016 C CA . ASP A 1 238 ? -5.039 -0.424 19.688 1 98.62 238 ASP A CA 1
ATOM 2017 C C . ASP A 1 238 ? -3.596 0.019 19.906 1 98.62 238 ASP A C 1
ATOM 2019 O O . ASP A 1 238 ? -3.338 0.941 20.688 1 98.62 238 ASP A O 1
ATOM 2023 N N . LEU A 1 239 ? -2.738 -0.682 19.266 1 98.81 239 LEU A N 1
ATOM 2024 C CA . LEU A 1 239 ? -1.322 -0.351 19.391 1 98.81 239 LEU A CA 1
ATOM 2025 C C . LEU A 1 239 ? -1.049 1.065 18.891 1 98.81 239 LEU A C 1
ATOM 2027 O O . LEU A 1 239 ? -0.294 1.812 19.531 1 98.81 239 LEU A O 1
ATOM 2031 N N . LEU A 1 240 ? -1.649 1.421 17.781 1 98.81 240 LEU A N 1
ATOM 2032 C CA . LEU A 1 240 ? -1.469 2.756 17.234 1 98.81 240 LEU A CA 1
ATOM 2033 C C . LEU A 1 240 ? -1.967 3.822 18.203 1 98.81 240 LEU A C 1
ATOM 2035 O O . LEU A 1 240 ? -1.332 4.867 18.359 1 98.81 240 LEU A O 1
ATOM 2039 N N . ALA A 1 241 ? -3.109 3.578 18.797 1 98.56 241 ALA A N 1
ATOM 2040 C CA . ALA A 1 241 ? -3.633 4.496 19.797 1 98.56 241 ALA A CA 1
ATOM 2041 C C . ALA A 1 241 ? -2.643 4.668 20.953 1 98.56 241 ALA A C 1
ATOM 2043 O O . ALA A 1 241 ? -2.402 5.789 21.406 1 98.56 241 ALA A O 1
ATOM 2044 N N . ASP A 1 242 ? -2.074 3.611 21.375 1 98.38 242 ASP A N 1
ATOM 2045 C CA . ASP A 1 242 ? -1.097 3.654 22.453 1 98.38 242 ASP A CA 1
ATOM 2046 C C . ASP A 1 242 ? 0.13 4.473 22.062 1 98.38 242 ASP A C 1
ATOM 2048 O O . ASP A 1 242 ? 0.623 5.285 22.844 1 98.38 242 ASP A O 1
ATOM 2052 N N . ILE A 1 243 ? 0.613 4.215 20.906 1 98.56 243 ILE A N 1
ATOM 2053 C CA . ILE A 1 243 ? 1.767 4.949 20.391 1 98.56 243 ILE A CA 1
ATOM 2054 C C . ILE A 1 243 ? 1.442 6.441 20.328 1 98.56 243 ILE A C 1
ATOM 2056 O O . ILE A 1 243 ? 2.232 7.273 20.781 1 98.56 243 ILE A O 1
ATOM 2060 N N . THR A 1 244 ? 0.287 6.746 19.844 1 98.19 244 THR A N 1
ATOM 2061 C CA . THR A 1 244 ? -0.122 8.141 19.672 1 98.19 244 THR A CA 1
ATOM 2062 C C . THR A 1 244 ? -0.262 8.82 21.031 1 98.19 244 THR A C 1
ATOM 2064 O O . THR A 1 244 ? 0.062 10 21.172 1 98.19 244 THR A O 1
ATOM 2067 N N . ASP A 1 245 ? -0.792 8.094 21.984 1 97.44 245 ASP A N 1
ATOM 2068 C CA . ASP A 1 245 ? -0.882 8.625 23.344 1 97.44 245 ASP A CA 1
ATOM 2069 C C . ASP A 1 245 ? 0.496 9.023 23.859 1 97.44 245 ASP A C 1
ATOM 2071 O O . ASP A 1 245 ? 0.647 10.062 24.5 1 97.44 245 ASP A O 1
ATOM 2075 N N . LYS A 1 246 ? 1.468 8.203 23.578 1 97.5 246 LYS A N 1
ATOM 2076 C CA . LYS A 1 246 ? 2.828 8.492 24.016 1 97.5 246 LYS A CA 1
ATOM 2077 C C . LYS A 1 246 ? 3.385 9.734 23.344 1 97.5 246 LYS A C 1
ATOM 2079 O O . LYS A 1 246 ? 4.109 10.516 23.953 1 97.5 246 LYS A O 1
ATOM 2084 N N . ILE A 1 247 ? 3.043 9.867 22.109 1 97.44 247 ILE A N 1
ATOM 2085 C CA . ILE A 1 247 ? 3.539 11 21.344 1 97.44 247 ILE A CA 1
ATOM 2086 C C . ILE A 1 247 ? 2.809 12.273 21.766 1 97.44 247 ILE A C 1
ATOM 2088 O O . ILE A 1 247 ? 3.418 13.344 21.875 1 97.44 247 ILE A O 1
ATOM 2092 N N . ARG A 1 248 ? 1.52 12.141 21.953 1 95.75 248 ARG A N 1
ATOM 2093 C CA . ARG A 1 248 ? 0.663 13.258 22.328 1 95.75 248 ARG A CA 1
ATOM 2094 C C . ARG A 1 248 ? 1.214 13.984 23.562 1 95.75 248 ARG A C 1
ATOM 2096 O O . ARG A 1 248 ? 1.197 15.211 23.609 1 95.75 248 ARG A O 1
ATOM 2103 N N . VAL A 1 249 ? 1.782 13.312 24.484 1 94.38 249 VAL A N 1
ATOM 2104 C CA . VAL A 1 249 ? 2.273 13.891 25.734 1 94.38 249 VAL A CA 1
ATOM 2105 C C . VAL A 1 249 ? 3.576 14.648 25.469 1 94.38 249 VAL A C 1
ATOM 2107 O O . VAL A 1 249 ? 3.996 15.469 26.297 1 94.38 249 VAL A O 1
ATOM 2110 N N . LYS A 1 250 ? 4.152 14.375 24.359 1 93.75 250 LYS A N 1
ATOM 2111 C CA . LYS A 1 250 ? 5.461 14.961 24.078 1 93.75 250 LYS A CA 1
ATOM 2112 C C . LYS A 1 250 ? 5.324 16.219 23.234 1 93.75 250 LYS A C 1
ATOM 2114 O O . LYS A 1 250 ? 6.266 17.016 23.125 1 93.75 250 LYS A O 1
ATOM 2119 N N . ILE A 1 251 ? 4.215 16.391 22.531 1 90.56 251 ILE A N 1
ATOM 2120 C CA . ILE A 1 251 ? 4.113 17.484 21.562 1 90.56 251 ILE A CA 1
ATOM 2121 C C . ILE A 1 251 ? 3.121 18.531 22.078 1 90.56 251 ILE A C 1
ATOM 2123 O O . ILE A 1 251 ? 3.492 19.688 22.312 1 90.56 251 ILE A O 1
ATOM 2127 N N . MET B 1 1 ? -17.75 20.438 6.973 1 55.81 1 MET B N 1
ATOM 2128 C CA . MET B 1 1 ? -16.719 19.422 6.77 1 55.81 1 MET B CA 1
ATOM 2129 C C . MET B 1 1 ? -17.156 18.391 5.738 1 55.81 1 MET B C 1
ATOM 2131 O O . MET B 1 1 ? -18.328 18 5.707 1 55.81 1 MET B O 1
ATOM 2135 N N . ILE B 1 2 ? -16.438 18.188 4.656 1 70.69 2 ILE B N 1
ATOM 2136 C CA . ILE B 1 2 ? -16.812 17.297 3.578 1 70.69 2 ILE B CA 1
ATOM 2137 C C . ILE B 1 2 ? -16.812 15.852 4.082 1 70.69 2 ILE B C 1
ATOM 2139 O O . ILE B 1 2 ? -15.891 15.445 4.801 1 70.69 2 ILE B O 1
ATOM 2143 N N . ASP B 1 3 ? -17.953 15.242 3.902 1 89 3 ASP B N 1
ATOM 2144 C CA . ASP B 1 3 ? -18.031 13.805 4.172 1 89 3 ASP B CA 1
ATOM 2145 C C . ASP B 1 3 ? -17.672 13 2.926 1 89 3 ASP B C 1
ATOM 2147 O O . ASP B 1 3 ? -18.5 12.836 2.027 1 89 3 ASP B O 1
ATOM 2151 N N . VAL B 1 4 ? -16.484 12.508 2.891 1 87.88 4 VAL B N 1
ATOM 2152 C CA . VAL B 1 4 ? -15.969 11.836 1.703 1 87.88 4 VAL B CA 1
ATOM 2153 C C . VAL B 1 4 ? -16.812 10.602 1.396 1 87.88 4 VAL B C 1
ATOM 2155 O O . VAL B 1 4 ? -16.828 10.117 0.259 1 87.88 4 VAL B O 1
ATOM 2158 N N . TYR B 1 5 ? -17.5 10.141 2.4 1 90 5 TYR B N 1
ATOM 2159 C CA . TYR B 1 5 ? -18.344 8.969 2.225 1 90 5 TYR B CA 1
ATOM 2160 C C . TYR B 1 5 ? -19.422 9.227 1.174 1 90 5 TYR B C 1
ATOM 2162 O O . TYR B 1 5 ? -19.812 8.312 0.452 1 90 5 TYR 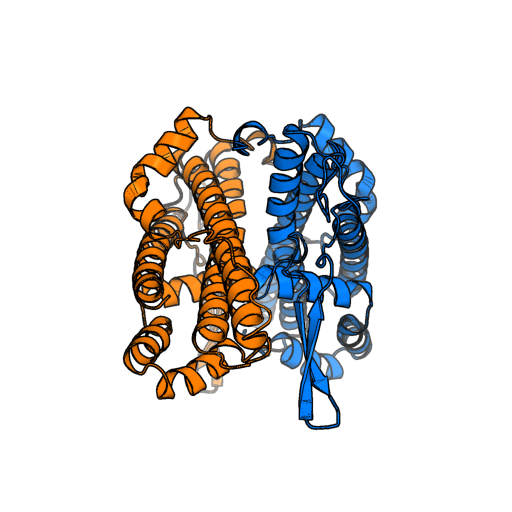B O 1
ATOM 2170 N N . ASP B 1 6 ? -19.844 10.383 1.094 1 92.06 6 ASP B N 1
ATOM 2171 C CA . ASP B 1 6 ? -20.922 10.75 0.177 1 92.06 6 ASP B CA 1
ATOM 2172 C C . ASP B 1 6 ? -20.469 10.609 -1.276 1 92.06 6 ASP B C 1
ATOM 2174 O O . ASP B 1 6 ? -21.297 10.594 -2.188 1 92.06 6 ASP B O 1
ATOM 2178 N N . TYR B 1 7 ? -19.219 10.469 -1.411 1 93.88 7 TYR B N 1
ATOM 2179 C CA . TYR B 1 7 ? -18.688 10.453 -2.771 1 93.88 7 TYR B CA 1
ATOM 2180 C C . TYR B 1 7 ? -18.078 9.102 -3.098 1 93.88 7 TYR B C 1
ATOM 2182 O O . TYR B 1 7 ? -17.469 8.93 -4.156 1 93.88 7 TYR B O 1
ATOM 2190 N N . ALA B 1 8 ? -18.203 8.172 -2.17 1 95.19 8 ALA B N 1
ATOM 2191 C CA . ALA B 1 8 ? -17.719 6.816 -2.408 1 95.19 8 ALA B CA 1
ATOM 2192 C C . ALA B 1 8 ? -18.625 6.07 -3.387 1 95.19 8 ALA B C 1
ATOM 2194 O O . ALA B 1 8 ? -19.781 5.789 -3.076 1 95.19 8 ALA B O 1
ATOM 2195 N N . LYS B 1 9 ? -18.031 5.75 -4.531 1 94.62 9 LYS B N 1
ATOM 2196 C CA . LYS B 1 9 ? -18.797 5.051 -5.559 1 94.62 9 LYS B CA 1
ATOM 2197 C C . LYS B 1 9 ? -17.906 4.117 -6.375 1 94.62 9 LYS B C 1
ATOM 2199 O O . LYS B 1 9 ? -16.781 4.48 -6.73 1 94.62 9 LYS B O 1
ATOM 2204 N N . TYR B 1 10 ? -18.469 2.955 -6.637 1 95.56 10 TYR B N 1
ATOM 2205 C CA . TYR B 1 10 ? -17.828 2.088 -7.625 1 95.56 10 TYR B CA 1
ATOM 2206 C C . TYR B 1 10 ? -18.359 2.381 -9.023 1 95.56 10 TYR B C 1
ATOM 2208 O O . TYR B 1 10 ? -19.516 2.814 -9.188 1 95.56 10 TYR B O 1
ATOM 2216 N N . PRO B 1 11 ? -17.5 2.205 -10 1 96 11 PRO B N 1
ATOM 2217 C CA . PRO B 1 11 ? -18.031 2.322 -11.359 1 96 11 PRO B CA 1
ATOM 2218 C C . PRO B 1 11 ? -19.109 1.293 -11.656 1 96 11 PRO B C 1
ATOM 2220 O O . PRO B 1 11 ? -19.156 0.225 -11.039 1 96 11 PRO B O 1
ATOM 2223 N N . THR B 1 12 ? -20 1.674 -12.562 1 95.06 12 THR B N 1
ATOM 2224 C CA . THR B 1 12 ? -20.891 0.658 -13.117 1 95.06 12 THR B CA 1
ATOM 2225 C C . THR B 1 12 ? -20.109 -0.366 -13.93 1 95.06 12 THR B C 1
ATOM 2227 O O . THR B 1 12 ? -18.938 -0.139 -14.266 1 95.06 12 THR B O 1
ATOM 2230 N N . LYS B 1 13 ? -20.766 -1.442 -14.172 1 93.19 13 LYS B N 1
ATOM 2231 C CA . LYS B 1 13 ? -20.125 -2.465 -14.992 1 93.19 13 LYS B CA 1
ATOM 2232 C C . LYS B 1 13 ? -19.703 -1.907 -16.344 1 93.19 13 LYS B C 1
ATOM 2234 O O . LYS B 1 13 ? -18.625 -2.207 -16.844 1 93.19 13 LYS B O 1
ATOM 2239 N N . GLU B 1 14 ? -20.547 -1.145 -16.922 1 94.69 14 GLU B N 1
ATOM 2240 C CA . GLU B 1 14 ? -20.25 -0.527 -18.219 1 94.69 14 GLU B CA 1
ATOM 2241 C C . GLU B 1 14 ? -19.047 0.406 -18.141 1 94.69 14 GLU B C 1
ATOM 2243 O O . GLU B 1 14 ? -18.188 0.387 -19 1 94.69 14 GLU B O 1
ATOM 2248 N N . GLU B 1 15 ? -19.016 1.203 -17.094 1 96.06 15 GLU B N 1
ATOM 2249 C CA . GLU B 1 15 ? -17.891 2.105 -16.891 1 96.06 15 GLU B CA 1
ATOM 2250 C C . GLU B 1 15 ? -16.594 1.33 -16.672 1 96.06 15 GLU B C 1
ATOM 2252 O O . GLU B 1 15 ? -15.539 1.692 -17.219 1 96.06 15 GLU B O 1
ATOM 2257 N N . TRP B 1 16 ? -16.75 0.316 -15.883 1 95.5 16 TRP B N 1
ATOM 2258 C CA . TRP B 1 16 ? -15.609 -0.561 -15.625 1 95.5 16 TRP B CA 1
ATOM 2259 C C . TRP B 1 16 ? -15.07 -1.156 -16.922 1 95.5 16 TRP B C 1
ATOM 2261 O O . TRP B 1 16 ? -13.867 -1.109 -17.188 1 95.5 16 TRP B O 1
ATOM 2271 N N . MET B 1 17 ? -15.883 -1.678 -17.719 1 95.12 17 MET B N 1
ATOM 2272 C CA . MET B 1 17 ? -15.5 -2.295 -19 1 95.12 17 MET B CA 1
ATOM 2273 C C . MET B 1 17 ? -14.898 -1.265 -19.938 1 95.12 17 MET B C 1
ATOM 2275 O O . MET B 1 17 ? -13.969 -1.571 -20.688 1 95.12 17 MET B O 1
ATOM 2279 N N . LYS B 1 18 ? -15.414 -0.143 -19.938 1 96.81 18 LYS B N 1
ATOM 2280 C CA . LYS B 1 18 ? -14.891 0.919 -20.797 1 96.81 18 LYS B CA 1
ATOM 2281 C C . LYS B 1 18 ? -13.461 1.281 -20.391 1 96.81 18 LYS B C 1
ATOM 2283 O O . LYS B 1 18 ? -12.578 1.376 -21.25 1 96.81 18 LYS B O 1
ATOM 2288 N N . ILE B 1 19 ? -13.273 1.468 -19.078 1 97 19 ILE B N 1
ATOM 2289 C CA . ILE B 1 19 ? -11.961 1.845 -18.578 1 97 19 ILE B CA 1
ATOM 2290 C C . ILE B 1 19 ? -10.945 0.754 -18.922 1 97 19 ILE B C 1
ATOM 2292 O O . ILE B 1 19 ? -9.875 1.041 -19.453 1 97 19 ILE B O 1
ATOM 2296 N N . CYS B 1 20 ? -11.242 -0.429 -18.656 1 95.06 20 CYS B N 1
ATOM 2297 C CA . CYS B 1 20 ? -10.359 -1.549 -18.953 1 95.06 20 CYS B CA 1
ATOM 2298 C C . CYS B 1 20 ? -10.203 -1.732 -20.469 1 95.06 20 CYS B C 1
ATOM 2300 O O . CYS B 1 20 ? -9.109 -2.045 -20.938 1 95.06 20 CYS B O 1
ATOM 2302 N N . GLY B 1 21 ? -11.297 -1.572 -21.172 1 94.38 21 GLY B N 1
ATOM 2303 C CA . GLY B 1 21 ? -11.281 -1.712 -22.609 1 94.38 21 GLY B CA 1
ATOM 2304 C C . GLY B 1 21 ? -10.344 -0.734 -23.297 1 94.38 21 GLY B C 1
ATOM 2305 O O . GLY B 1 21 ? -9.695 -1.077 -24.297 1 94.38 21 GLY B O 1
ATOM 2306 N N . ASP B 1 22 ? -10.242 0.438 -22.797 1 94.69 22 ASP B N 1
ATOM 2307 C CA . ASP B 1 22 ? -9.367 1.472 -23.359 1 94.69 22 ASP B CA 1
ATOM 2308 C C . ASP B 1 22 ? -7.902 1.057 -23.266 1 94.69 22 ASP B C 1
ATOM 2310 O O . ASP B 1 22 ? -7.059 1.579 -24 1 94.69 22 ASP B O 1
ATOM 2314 N N . LYS B 1 23 ? -7.621 0.152 -22.359 1 95.56 23 LYS B N 1
ATOM 2315 C CA . LYS B 1 23 ? -6.246 -0.296 -22.156 1 95.56 23 LYS B CA 1
ATOM 2316 C C . LYS B 1 23 ? -6.125 -1.803 -22.359 1 95.56 23 LYS B C 1
ATOM 2318 O O . LYS B 1 23 ? -5.195 -2.432 -21.844 1 95.56 23 LYS B O 1
ATOM 2323 N N . ALA B 1 24 ? -7.023 -2.387 -23.047 1 95.5 24 ALA B N 1
ATOM 2324 C CA . ALA B 1 24 ? -7.141 -3.836 -23.156 1 95.5 24 ALA B CA 1
ATOM 2325 C C . ALA B 1 24 ? -5.848 -4.453 -23.688 1 95.5 24 ALA B C 1
ATOM 2327 O O . ALA B 1 24 ? -5.398 -5.484 -23.188 1 95.5 24 ALA B O 1
ATOM 2328 N N . ASP B 1 25 ? -5.258 -3.895 -24.703 1 95.81 25 ASP B N 1
ATOM 2329 C CA . ASP B 1 25 ? -4.035 -4.422 -25.312 1 95.81 25 ASP B CA 1
ATOM 2330 C C . ASP B 1 25 ? -2.902 -4.484 -24.297 1 95.81 25 ASP B C 1
ATOM 2332 O O . ASP B 1 25 ? -2.209 -5.496 -24.188 1 95.81 25 ASP B O 1
ATOM 2336 N N . ILE B 1 26 ? -2.732 -3.42 -23.562 1 97.25 26 ILE B N 1
ATOM 2337 C CA . ILE B 1 26 ? -1.679 -3.338 -22.547 1 97.25 26 ILE B CA 1
ATOM 2338 C C . ILE B 1 26 ? -1.966 -4.32 -21.422 1 97.25 26 ILE B C 1
ATOM 2340 O O . ILE B 1 26 ? -1.069 -5.043 -20.969 1 97.25 26 ILE B O 1
ATOM 2344 N N . ILE B 1 27 ? -3.209 -4.332 -20.969 1 96.06 27 ILE B N 1
ATOM 2345 C CA . ILE B 1 27 ? -3.611 -5.199 -19.859 1 96.06 27 ILE B CA 1
ATOM 2346 C C . ILE B 1 27 ? -3.365 -6.66 -20.234 1 96.06 27 ILE B C 1
ATOM 2348 O O . ILE B 1 27 ? -2.84 -7.434 -19.438 1 96.06 27 ILE B O 1
ATOM 2352 N N . ASN B 1 28 ? -3.643 -7.039 -21.422 1 95.38 28 ASN B N 1
ATOM 2353 C CA . ASN B 1 28 ? -3.451 -8.414 -21.875 1 95.38 28 ASN B CA 1
ATOM 2354 C C . ASN B 1 28 ? -1.975 -8.797 -21.891 1 95.38 28 ASN B C 1
ATOM 2356 O O . ASN B 1 28 ? -1.626 -9.953 -21.672 1 95.38 28 ASN B O 1
ATOM 2360 N N . ARG B 1 29 ? -1.178 -7.844 -22.141 1 96.81 29 ARG B N 1
ATOM 2361 C CA . ARG B 1 29 ? 0.26 -8.086 -22.219 1 96.81 29 ARG B CA 1
ATOM 2362 C C . ARG B 1 29 ? 0.87 -8.227 -20.828 1 96.81 29 ARG B C 1
ATOM 2364 O O . ARG B 1 29 ? 1.973 -8.75 -20.672 1 96.81 29 ARG B O 1
ATOM 2371 N N . ILE B 1 30 ? 0.2 -7.793 -19.812 1 97.62 30 ILE B N 1
ATOM 2372 C CA . ILE B 1 30 ? 0.735 -7.797 -18.453 1 97.62 30 ILE B CA 1
ATOM 2373 C C . ILE B 1 30 ? 0.628 -9.195 -17.859 1 97.62 30 ILE B C 1
ATOM 2375 O O . ILE B 1 30 ? 1.482 -9.617 -17.078 1 97.62 30 ILE B O 1
ATOM 2379 N N . TYR B 1 31 ? -0.289 -9.953 -18.219 1 96.12 31 TYR B N 1
ATOM 2380 C CA . TYR B 1 31 ? -0.471 -11.289 -17.656 1 96.12 31 TYR B CA 1
ATOM 2381 C C . TYR B 1 31 ? 0.526 -12.273 -18.25 1 96.12 31 TYR B C 1
ATOM 2383 O O . TYR B 1 31 ? 0.929 -12.133 -19.406 1 96.12 31 TYR B O 1
ATOM 2391 N N . LEU B 1 32 ? 0.96 -13.148 -17.422 1 95.56 32 LEU B N 1
ATOM 2392 C CA . LEU B 1 32 ? 1.851 -14.219 -17.844 1 95.56 32 LEU B CA 1
ATOM 2393 C C . LEU B 1 32 ? 1.085 -15.523 -18.016 1 95.56 32 LEU B C 1
ATOM 2395 O O . LEU B 1 32 ? 0.18 -15.828 -17.234 1 95.56 32 LEU B O 1
ATOM 2399 N N . ASP B 1 33 ? 1.38 -16.234 -19.109 1 84.25 33 ASP B N 1
ATOM 2400 C CA . ASP B 1 33 ? 0.733 -17.516 -19.359 1 84.25 33 ASP B CA 1
ATOM 2401 C C . ASP B 1 33 ? 1.036 -18.5 -18.25 1 84.25 33 ASP B C 1
ATOM 2403 O O . ASP B 1 33 ? 2.178 -18.609 -17.797 1 84.25 33 ASP B O 1
ATOM 2407 N N . ASN B 1 34 ? 0.01 -18.891 -17.641 1 68.5 34 ASN B N 1
ATOM 2408 C CA . ASN B 1 34 ? 0.139 -19.969 -16.672 1 68.5 34 ASN B CA 1
ATOM 2409 C C . ASN B 1 34 ? -0.274 -21.312 -17.266 1 68.5 34 ASN B C 1
ATOM 2411 O O . ASN B 1 34 ? -1.452 -21.672 -17.234 1 68.5 34 ASN B O 1
ATOM 2415 N N . ASN B 1 35 ? 0.376 -21.719 -18.391 1 58.09 35 ASN B N 1
ATOM 2416 C CA . ASN B 1 35 ? -0.043 -22.969 -19.016 1 58.09 35 ASN B CA 1
ATOM 2417 C C . ASN B 1 35 ? -0.217 -24.078 -17.969 1 58.09 35 ASN B C 1
ATOM 2419 O O . ASN B 1 35 ? 0.712 -24.375 -17.219 1 58.09 35 ASN B O 1
ATOM 2423 N N . GLY B 1 36 ? -1.193 -24.031 -17.203 1 51.31 36 GLY B N 1
ATOM 2424 C CA . GLY B 1 36 ? -1.67 -25.109 -16.359 1 51.31 36 GLY B CA 1
ATOM 2425 C C . GLY B 1 36 ? -1.106 -26.469 -16.75 1 51.31 36 GLY B C 1
ATOM 2426 O O . GLY B 1 36 ? -1.804 -27.484 -16.656 1 51.31 36 GLY B O 1
ATOM 2427 N N . ASN B 1 37 ? -0.127 -26.391 -17.469 1 47.91 37 ASN B N 1
ATOM 2428 C CA . ASN B 1 37 ? 0.208 -27.781 -17.766 1 47.91 37 ASN B CA 1
ATOM 2429 C C . ASN B 1 37 ? 0.25 -28.641 -16.5 1 47.91 37 ASN B C 1
ATOM 2431 O O . ASN B 1 37 ? 0.862 -28.25 -15.508 1 47.91 37 ASN B O 1
ATOM 2435 N N . LYS B 1 38 ? -0.794 -29.484 -16.5 1 50.19 38 LYS B N 1
ATOM 2436 C CA . LYS B 1 38 ? -0.861 -30.531 -15.477 1 50.19 38 LYS B CA 1
ATOM 2437 C C . LYS B 1 38 ? 0.533 -31.016 -15.109 1 50.19 38 LYS B C 1
ATOM 2439 O O . LYS B 1 38 ? 1.258 -31.547 -15.969 1 50.19 38 LYS B O 1
ATOM 2444 N N . ILE B 1 39 ? 1.103 -30.469 -14.219 1 53 39 ILE B N 1
ATOM 2445 C CA . ILE B 1 39 ? 2.35 -30.969 -13.648 1 53 39 ILE B CA 1
ATOM 2446 C C . ILE B 1 39 ? 2.211 -32.438 -13.32 1 53 39 ILE B C 1
ATOM 2448 O O . ILE B 1 39 ? 1.396 -32.844 -12.477 1 53 39 ILE B O 1
ATOM 2452 N N . GLU B 1 40 ? 2.445 -33.281 -14.242 1 47.5 40 GLU B N 1
ATOM 2453 C CA . GLU B 1 40 ? 2.607 -34.656 -13.828 1 47.5 40 GLU B CA 1
ATOM 2454 C C . GLU B 1 40 ? 3.846 -34.844 -12.961 1 47.5 40 GLU B C 1
ATOM 2456 O O . GLU B 1 40 ? 4.961 -34.531 -13.375 1 47.5 40 GLU B O 1
ATOM 2461 N N . PHE B 1 41 ? 3.572 -34.719 -11.656 1 48.44 41 PHE B N 1
ATOM 2462 C CA . PHE B 1 41 ? 4.633 -35.094 -10.727 1 48.44 41 PHE B CA 1
ATOM 2463 C C . PHE B 1 41 ? 5.254 -36.406 -11.102 1 48.44 41 PHE B C 1
ATOM 2465 O O . PHE B 1 41 ? 4.555 -37.438 -11.195 1 48.44 41 PHE B O 1
ATOM 2472 N N . SER B 1 42 ? 6.164 -36.469 -11.977 1 49.91 42 SER B N 1
ATOM 2473 C CA . SER B 1 42 ? 6.875 -37.719 -12.109 1 49.91 42 SER B CA 1
ATOM 2474 C C . SER B 1 42 ? 7.941 -37.875 -11.023 1 49.91 42 SER B C 1
ATOM 2476 O O . SER B 1 42 ? 8.719 -36.969 -10.781 1 49.91 42 SER B O 1
ATOM 2478 N N . LEU B 1 43 ? 7.719 -38.75 -10.148 1 50.38 43 LEU B N 1
ATOM 2479 C CA . LEU B 1 43 ? 8.625 -39.188 -9.086 1 50.38 43 LEU B CA 1
ATOM 2480 C C . LEU B 1 43 ? 10.062 -39.219 -9.586 1 50.38 43 LEU B C 1
ATOM 2482 O O . LEU B 1 43 ? 11 -39.062 -8.797 1 50.38 43 LEU B O 1
ATOM 2486 N N . SER B 1 44 ? 10.32 -39.469 -10.883 1 54.47 44 SER B N 1
ATOM 2487 C CA . SER B 1 44 ? 11.688 -39.75 -11.312 1 54.47 44 SER B CA 1
ATOM 2488 C C . SER B 1 44 ? 12.523 -38.469 -11.289 1 54.47 44 SER B C 1
ATOM 2490 O O . SER B 1 44 ? 13.742 -38.5 -11.109 1 54.47 44 SER B O 1
ATOM 2492 N N . ASP B 1 45 ? 11.945 -37.156 -11.312 1 69 45 ASP B N 1
ATOM 2493 C CA . ASP B 1 45 ? 12.812 -36 -11.141 1 69 45 ASP B CA 1
ATOM 2494 C C . ASP B 1 45 ? 12.211 -35.031 -10.133 1 69 45 ASP B C 1
ATOM 2496 O O . ASP B 1 45 ? 11.594 -34.031 -10.523 1 69 45 ASP B O 1
ATOM 2500 N N . PHE B 1 46 ? 12.211 -35.438 -8.867 1 76.25 46 PHE B N 1
ATOM 2501 C CA . PHE B 1 46 ? 11.656 -34.781 -7.695 1 76.25 46 PHE B CA 1
ATOM 2502 C C . PHE B 1 46 ? 12.016 -33.281 -7.691 1 76.25 46 PHE B C 1
ATOM 2504 O O . PHE B 1 46 ? 11.18 -32.438 -7.391 1 76.25 46 PHE B O 1
ATOM 2511 N N . GLU B 1 47 ? 13.195 -33.062 -8.102 1 78.94 47 GLU B N 1
ATOM 2512 C CA . GLU B 1 47 ? 13.633 -31.656 -8.117 1 78.94 47 GLU B CA 1
ATOM 2513 C C . GLU B 1 47 ? 12.906 -30.875 -9.195 1 78.94 47 GLU B C 1
ATOM 2515 O O . GLU B 1 47 ? 12.43 -29.766 -8.945 1 78.94 47 GLU B O 1
ATOM 2520 N N . ASP B 1 48 ? 12.781 -31.438 -10.281 1 84.31 48 ASP B N 1
ATOM 2521 C CA . ASP B 1 48 ? 12.07 -30.781 -11.375 1 84.31 48 ASP B CA 1
ATOM 2522 C C . ASP B 1 48 ? 10.602 -30.578 -11.023 1 84.31 48 ASP B C 1
ATOM 2524 O O . ASP B 1 48 ? 10.016 -29.547 -11.352 1 84.31 48 ASP B O 1
ATOM 2528 N N . GLY B 1 49 ? 10.117 -31.547 -10.352 1 85.25 49 GLY B N 1
ATOM 2529 C CA . GLY B 1 49 ? 8.742 -31.438 -9.891 1 85.25 49 GLY B CA 1
ATOM 2530 C C . GLY B 1 49 ? 8.531 -30.281 -8.938 1 85.25 49 GLY B C 1
ATOM 2531 O O . GLY B 1 49 ? 7.551 -29.531 -9.055 1 85.25 49 GLY B O 1
ATOM 2532 N N . TYR B 1 50 ? 9.477 -30.141 -8.062 1 87.81 50 TYR B N 1
ATOM 2533 C CA . TYR B 1 50 ? 9.422 -29.062 -7.094 1 87.81 50 TYR B CA 1
ATOM 2534 C C . TYR B 1 50 ? 9.422 -27.703 -7.789 1 87.81 50 TYR B C 1
ATOM 2536 O O . TYR B 1 50 ? 8.562 -26.859 -7.52 1 87.81 50 TYR B O 1
ATOM 2544 N N . TYR B 1 51 ? 10.305 -27.5 -8.688 1 90.38 51 TYR B N 1
ATOM 2545 C CA . TYR B 1 51 ? 10.453 -26.203 -9.336 1 90.38 51 TYR B CA 1
ATOM 2546 C C . TYR B 1 51 ? 9.266 -25.906 -10.25 1 90.38 51 TYR B C 1
ATOM 2548 O O . TYR B 1 51 ? 8.852 -24.75 -10.383 1 90.38 51 TYR B O 1
ATOM 2556 N N . ASN B 1 52 ? 8.773 -26.938 -10.828 1 90 52 ASN B N 1
ATOM 2557 C CA . ASN B 1 52 ? 7.598 -26.75 -11.664 1 90 52 ASN B CA 1
ATOM 2558 C C . ASN B 1 52 ? 6.387 -26.312 -10.836 1 90 52 ASN B C 1
ATOM 2560 O O . ASN B 1 52 ? 5.637 -25.438 -11.25 1 90 52 ASN B O 1
ATOM 2564 N N . ILE B 1 53 ? 6.223 -26.922 -9.734 1 90.44 53 ILE B N 1
ATOM 2565 C CA . ILE B 1 53 ? 5.113 -26.578 -8.852 1 90.44 53 ILE B CA 1
ATOM 2566 C C . ILE B 1 53 ? 5.285 -25.156 -8.344 1 90.44 53 ILE B C 1
ATOM 2568 O O . ILE B 1 53 ? 4.34 -24.359 -8.375 1 90.44 53 ILE B O 1
ATOM 2572 N N . GLN B 1 54 ? 6.5 -24.844 -7.934 1 92.88 54 GLN B N 1
ATOM 2573 C CA . GLN B 1 54 ? 6.777 -23.5 -7.461 1 92.88 54 GLN B CA 1
ATOM 2574 C C . GLN B 1 54 ? 6.504 -22.469 -8.555 1 92.88 54 GLN B C 1
ATOM 2576 O O . GLN B 1 54 ? 5.938 -21.406 -8.281 1 92.88 54 GLN B O 1
ATOM 2581 N N . MET B 1 55 ? 6.902 -22.766 -9.742 1 94.19 55 MET B N 1
ATOM 2582 C CA . MET B 1 55 ? 6.695 -21.859 -10.859 1 94.19 55 MET B CA 1
ATOM 2583 C C . MET B 1 55 ? 5.211 -21.578 -11.078 1 94.19 55 MET B C 1
ATOM 2585 O O . MET B 1 55 ? 4.801 -20.438 -11.258 1 94.19 55 MET B O 1
ATOM 2589 N N . GLN B 1 56 ? 4.422 -22.609 -11.047 1 93.5 56 GLN B N 1
ATOM 2590 C CA . GLN B 1 56 ? 2.984 -22.453 -11.242 1 93.5 56 GLN B CA 1
ATOM 2591 C C . GLN B 1 56 ? 2.381 -21.547 -10.18 1 93.5 56 GLN B C 1
ATOM 2593 O O . GLN B 1 56 ? 1.544 -20.688 -10.484 1 93.5 56 GLN B O 1
ATOM 2598 N N . TYR B 1 57 ? 2.824 -21.703 -8.992 1 93.88 57 TYR B N 1
ATOM 2599 C CA . TYR B 1 57 ? 2.283 -20.922 -7.895 1 93.88 57 TYR B CA 1
ATOM 2600 C C . TYR B 1 57 ? 2.709 -19.453 -8.016 1 93.88 57 TYR B C 1
ATOM 2602 O O . TYR B 1 57 ? 1.908 -18.547 -7.789 1 93.88 57 TYR B O 1
ATOM 2610 N N . TRP B 1 58 ? 3.914 -19.203 -8.414 1 96.31 58 TRP B N 1
ATOM 2611 C CA . TRP B 1 58 ? 4.387 -17.828 -8.547 1 96.31 58 TRP B CA 1
ATOM 2612 C C . TRP B 1 58 ? 3.764 -17.156 -9.758 1 96.31 58 TRP B C 1
ATOM 2614 O O . TRP B 1 58 ? 3.496 -15.945 -9.742 1 96.31 58 TRP B O 1
ATOM 2624 N N . LEU B 1 59 ? 3.551 -17.906 -10.805 1 97 59 LEU B N 1
ATOM 2625 C CA . LEU B 1 59 ? 2.863 -17.328 -11.961 1 97 59 LEU B CA 1
ATOM 2626 C C . LEU B 1 59 ? 1.427 -16.953 -11.609 1 97 59 LEU B C 1
ATOM 2628 O O . LEU B 1 59 ? 0.943 -15.891 -12 1 97 59 LEU B O 1
ATOM 2632 N N . LYS B 1 60 ? 0.801 -17.828 -10.883 1 96.06 60 LYS B N 1
ATOM 2633 C CA . LYS B 1 60 ? -0.547 -17.516 -10.406 1 96.06 60 LYS B CA 1
ATOM 2634 C C . LYS B 1 60 ? -0.552 -16.281 -9.516 1 96.06 60 LYS B C 1
ATOM 2636 O O . LYS B 1 60 ? -1.412 -15.414 -9.656 1 96.06 60 LYS B O 1
ATOM 2641 N N . GLU B 1 61 ? 0.409 -16.266 -8.609 1 96.88 61 GLU B N 1
ATOM 2642 C CA . GLU B 1 61 ? 0.538 -15.125 -7.723 1 96.88 61 GLU B CA 1
ATOM 2643 C C . GLU B 1 61 ? 0.748 -13.836 -8.508 1 96.88 61 GLU B C 1
ATOM 2645 O O . GLU B 1 61 ? 0.121 -12.812 -8.219 1 96.88 61 GLU B O 1
ATOM 2650 N N . PHE B 1 62 ? 1.614 -13.875 -9.516 1 98.06 62 PHE B N 1
ATOM 2651 C CA . PHE B 1 62 ? 1.863 -12.711 -10.352 1 98.06 62 PHE B CA 1
ATOM 2652 C C . PHE B 1 62 ? 0.578 -12.242 -11.023 1 98.06 62 PHE B C 1
ATOM 2654 O O . PHE B 1 62 ? 0.262 -11.047 -11 1 98.06 62 PHE B O 1
ATOM 2661 N N . ASN B 1 63 ? -0.145 -13.141 -11.602 1 97.62 63 ASN B N 1
ATOM 2662 C CA . ASN B 1 63 ? -1.371 -12.789 -12.312 1 97.62 63 ASN B CA 1
ATOM 2663 C C . ASN B 1 63 ? -2.434 -12.242 -11.359 1 97.62 63 ASN B C 1
ATOM 2665 O O . ASN B 1 63 ? -3.189 -11.344 -11.719 1 97.62 63 ASN B O 1
ATOM 2669 N N . ASN B 1 64 ? -2.496 -12.812 -10.148 1 96.81 64 ASN B N 1
ATOM 2670 C CA . ASN B 1 64 ? -3.404 -12.266 -9.141 1 96.81 64 ASN B CA 1
ATOM 2671 C C . ASN B 1 64 ? -3.047 -10.828 -8.781 1 96.81 64 ASN B C 1
ATOM 2673 O O . ASN B 1 64 ? -3.928 -9.977 -8.664 1 96.81 64 ASN B O 1
ATOM 2677 N N . ARG B 1 65 ? -1.769 -10.578 -8.594 1 98.06 65 ARG B N 1
ATOM 2678 C CA . ARG B 1 65 ? -1.306 -9.234 -8.297 1 98.06 65 ARG B CA 1
ATOM 2679 C C . ARG B 1 65 ? -1.59 -8.281 -9.453 1 98.06 65 ARG B C 1
ATOM 2681 O O . ARG B 1 65 ? -1.933 -7.117 -9.242 1 98.06 65 ARG B O 1
ATOM 2688 N N . ALA B 1 66 ? -1.372 -8.797 -10.664 1 98.19 66 ALA B N 1
ATOM 2689 C CA . ALA B 1 66 ? -1.674 -7.992 -11.844 1 98.19 66 ALA B CA 1
ATOM 2690 C C . ALA B 1 66 ? -3.152 -7.621 -11.891 1 98.19 66 ALA B C 1
ATOM 2692 O O . ALA B 1 66 ? -3.504 -6.473 -12.18 1 98.19 66 ALA B O 1
ATOM 2693 N N . PHE B 1 67 ? -3.951 -8.57 -11.594 1 97.38 67 PHE B N 1
ATOM 2694 C CA . PHE B 1 67 ? -5.387 -8.32 -11.547 1 97.38 67 PHE B CA 1
ATOM 2695 C C . PHE B 1 67 ? -5.719 -7.258 -10.508 1 97.38 67 PHE B C 1
ATOM 2697 O O . PHE B 1 67 ? -6.488 -6.336 -10.781 1 97.38 67 PHE B O 1
ATOM 2704 N N . ASP B 1 68 ? -5.148 -7.406 -9.367 1 97.75 68 ASP B N 1
ATOM 2705 C CA . ASP B 1 68 ? -5.363 -6.434 -8.297 1 97.75 68 ASP B CA 1
ATOM 2706 C C . ASP B 1 68 ? -4.945 -5.031 -8.742 1 97.75 68 ASP B C 1
ATOM 2708 O O . ASP B 1 68 ? -5.602 -4.047 -8.398 1 97.75 68 ASP B O 1
ATOM 2712 N N . LEU B 1 69 ? -3.836 -4.949 -9.43 1 98.62 69 LEU B N 1
ATOM 2713 C CA . LEU B 1 69 ? -3.342 -3.666 -9.914 1 98.62 69 LEU B CA 1
ATOM 2714 C C . LEU B 1 69 ? -4.32 -3.047 -10.906 1 98.62 69 LEU B C 1
ATOM 2716 O O . LEU B 1 69 ? -4.578 -1.844 -10.859 1 98.62 69 LEU B O 1
ATOM 2720 N N . ILE B 1 70 ? -4.84 -3.85 -11.773 1 98.19 70 ILE B N 1
ATOM 2721 C CA . ILE B 1 70 ? -5.762 -3.367 -12.797 1 98.19 70 ILE B CA 1
ATOM 2722 C C . ILE B 1 70 ? -7.062 -2.91 -12.148 1 98.19 70 ILE B C 1
ATOM 2724 O O . ILE B 1 70 ? -7.645 -1.9 -12.547 1 98.19 70 ILE B O 1
ATOM 2728 N N . VAL B 1 71 ? -7.496 -3.643 -11.148 1 98 71 VAL B N 1
ATOM 2729 C CA . VAL B 1 71 ? -8.672 -3.221 -10.391 1 98 71 VAL B CA 1
ATOM 2730 C C . VAL B 1 71 ? -8.406 -1.857 -9.75 1 98 71 VAL B C 1
ATOM 2732 O O . VAL B 1 71 ? -9.242 -0.953 -9.844 1 98 71 VAL B O 1
ATOM 2735 N N . ASN B 1 72 ? -7.281 -1.741 -9.125 1 98.5 72 ASN B N 1
ATOM 2736 C CA . ASN B 1 72 ? -6.895 -0.479 -8.508 1 98.5 72 ASN B CA 1
ATOM 2737 C C . ASN B 1 72 ? -6.855 0.657 -9.523 1 98.5 72 ASN B C 1
ATOM 2739 O O . ASN B 1 72 ? -7.395 1.736 -9.281 1 98.5 72 ASN B O 1
ATOM 2743 N N . TYR B 1 73 ? -6.266 0.384 -10.656 1 98.69 73 TYR B N 1
ATOM 2744 C CA . TYR B 1 73 ? -6.223 1.353 -11.75 1 98.69 73 TYR B CA 1
ATOM 2745 C C . TYR B 1 73 ? -7.633 1.76 -12.172 1 98.69 73 TYR B C 1
ATOM 2747 O O . TYR B 1 73 ? -7.91 2.945 -12.367 1 98.69 73 TYR B O 1
ATOM 2755 N N . THR B 1 74 ? -8.484 0.819 -12.281 1 98.38 74 THR B N 1
ATOM 2756 C CA . THR B 1 74 ? -9.852 1.077 -12.727 1 98.38 74 THR B CA 1
ATOM 2757 C C . THR B 1 74 ? -10.57 1.992 -11.742 1 98.38 74 THR B C 1
ATOM 2759 O O . THR B 1 74 ? -11.258 2.934 -12.148 1 98.38 74 THR B O 1
ATOM 2762 N N . LEU B 1 75 ? -10.375 1.757 -10.477 1 98.38 75 LEU B N 1
ATOM 2763 C CA . LEU B 1 75 ? -11.031 2.553 -9.445 1 98.38 75 LEU B CA 1
ATOM 2764 C C . LEU B 1 75 ? -10.5 3.984 -9.445 1 98.38 75 LEU B C 1
ATOM 2766 O O . LEU B 1 75 ? -11.281 4.938 -9.445 1 98.38 75 LEU B O 1
ATOM 2770 N N . LEU B 1 76 ? -9.156 4.129 -9.516 1 98.75 76 LEU B N 1
ATOM 2771 C CA . LEU B 1 76 ? -8.609 5.48 -9.5 1 98.75 76 LEU B CA 1
ATOM 2772 C C . LEU B 1 76 ? -8.961 6.223 -10.789 1 98.75 76 LEU B C 1
ATOM 2774 O O . LEU B 1 76 ? -9.211 7.43 -10.766 1 98.75 76 LEU B O 1
ATOM 2778 N N . LYS B 1 77 ? -8.961 5.512 -11.891 1 98.75 77 LYS B N 1
ATOM 2779 C CA . LYS B 1 77 ? -9.312 6.125 -13.172 1 98.75 77 LYS B CA 1
ATOM 2780 C C . LYS B 1 77 ? -10.773 6.578 -13.18 1 98.75 77 LYS B C 1
ATOM 2782 O O . LYS B 1 77 ? -11.102 7.609 -13.773 1 98.75 77 LYS B O 1
ATOM 2787 N N . TYR B 1 78 ? -11.656 5.832 -12.625 1 98.44 78 TYR B N 1
ATOM 2788 C CA . TYR B 1 78 ? -13.055 6.207 -12.508 1 98.44 78 TYR B CA 1
ATOM 2789 C C . TYR B 1 78 ? -13.203 7.551 -11.805 1 98.44 78 TYR B C 1
ATOM 2791 O O . TYR B 1 78 ? -13.922 8.438 -12.281 1 98.44 78 TYR B O 1
ATOM 2799 N N . TYR B 1 79 ? -12.539 7.73 -10.664 1 98.56 79 TYR B N 1
ATOM 2800 C CA . TYR B 1 79 ? -12.617 8.984 -9.93 1 98.56 79 TYR B CA 1
ATOM 2801 C C . TYR B 1 79 ? -11.953 10.117 -10.703 1 98.56 79 TYR B C 1
ATOM 2803 O O . TYR B 1 79 ? -12.461 11.242 -10.734 1 98.56 79 TYR B O 1
ATOM 2811 N N . TYR B 1 80 ? -10.875 9.82 -11.328 1 98.62 80 TYR B N 1
ATOM 2812 C CA . TYR B 1 80 ? -10.25 10.828 -12.164 1 98.62 80 TYR B CA 1
ATOM 2813 C C . TYR B 1 80 ? -11.203 11.32 -13.242 1 98.62 80 TYR B C 1
ATOM 2815 O O . TYR B 1 80 ? -11.336 12.531 -13.461 1 98.62 80 TYR B O 1
ATOM 2823 N N . ASP B 1 81 ? -11.859 10.391 -13.883 1 98.06 81 ASP B N 1
ATOM 2824 C CA . ASP B 1 81 ? -12.758 10.703 -14.984 1 98.06 81 ASP B CA 1
ATOM 2825 C C . ASP B 1 81 ? -13.984 11.477 -14.5 1 98.06 81 ASP B C 1
ATOM 2827 O O . ASP B 1 81 ? -14.695 12.086 -15.297 1 98.06 81 ASP B O 1
ATOM 2831 N N . SER B 1 82 ? -14.273 11.391 -13.219 1 97.25 82 SER B N 1
ATOM 2832 C CA . SER B 1 82 ? -15.383 12.133 -12.633 1 97.25 82 SER B CA 1
ATOM 2833 C C . SER B 1 82 ? -15.062 13.625 -12.531 1 97.25 82 SER B C 1
ATOM 2835 O O . SER B 1 82 ? -15.938 14.43 -12.227 1 97.25 82 SER B O 1
ATOM 2837 N N . GLY B 1 83 ? -13.766 13.984 -12.727 1 97.56 83 GLY B N 1
ATOM 2838 C CA . GLY B 1 83 ? -13.391 15.391 -12.836 1 97.56 83 GLY B CA 1
ATOM 2839 C C . GLY B 1 83 ? -12.742 15.93 -11.57 1 97.56 83 GLY B C 1
ATOM 2840 O O . GLY B 1 83 ? -13.375 15.992 -10.516 1 97.56 83 GLY B O 1
ATOM 2841 N N . ILE B 1 84 ? -11.531 16.328 -11.641 1 98.06 84 ILE B N 1
ATOM 2842 C CA . ILE B 1 84 ? -10.758 16.938 -10.57 1 98.06 84 ILE B CA 1
ATOM 2843 C C . ILE B 1 84 ? -10.031 18.172 -11.102 1 98.06 84 ILE B C 1
ATOM 2845 O O . ILE B 1 84 ? -8.977 18.062 -11.734 1 98.06 84 ILE B O 1
ATOM 2849 N N . PRO B 1 85 ? -10.523 19.281 -10.891 1 98.31 85 PRO B N 1
ATOM 2850 C CA . PRO B 1 85 ? -9.938 20.484 -11.5 1 98.31 85 PRO B CA 1
ATOM 2851 C C . PRO B 1 85 ? -8.75 21.031 -10.703 1 98.31 85 PRO B C 1
ATOM 2853 O O . PRO B 1 85 ? -8.75 22.203 -10.312 1 98.31 85 PRO B O 1
ATOM 2856 N N . ASP B 1 86 ? -7.684 20.266 -10.539 1 98.12 86 ASP B N 1
ATOM 2857 C CA . ASP B 1 86 ? -6.562 20.672 -9.695 1 98.12 86 ASP B CA 1
ATOM 2858 C C . ASP B 1 86 ? -5.348 21.047 -10.539 1 98.12 86 ASP B C 1
ATOM 2860 O O . ASP B 1 86 ? -4.234 21.141 -10.023 1 98.12 86 ASP B O 1
ATOM 2864 N N . GLU B 1 87 ? -5.512 21.219 -11.828 1 97.56 87 GLU B N 1
ATOM 2865 C CA . GLU B 1 87 ? -4.402 21.688 -12.648 1 97.56 87 GLU B CA 1
ATOM 2866 C C . GLU B 1 87 ? -3.879 23.031 -12.148 1 97.56 87 GLU B C 1
ATOM 2868 O O . GLU B 1 87 ? -2.668 23.234 -12.047 1 97.56 87 GLU B O 1
ATOM 2873 N N . GLU B 1 88 ? -4.793 23.875 -11.953 1 97.31 88 GLU B N 1
ATOM 2874 C CA . GLU B 1 88 ? -4.492 25.094 -11.203 1 97.31 88 GLU B CA 1
ATOM 2875 C C . GLU B 1 88 ? -4.828 24.922 -9.727 1 97.31 88 GLU B C 1
ATOM 2877 O O . GLU B 1 88 ? -5.969 25.141 -9.312 1 97.31 88 GLU B O 1
ATOM 2882 N N . TRP B 1 89 ? -3.799 24.547 -8.977 1 97.44 89 TRP B N 1
ATOM 2883 C CA . TRP B 1 89 ? -4.094 24.156 -7.602 1 97.44 89 TRP B CA 1
ATOM 2884 C C . TRP B 1 89 ? -3.85 25.312 -6.641 1 97.44 89 TRP B C 1
ATOM 2886 O O . TRP B 1 89 ? -4.148 25.203 -5.449 1 97.44 89 TRP B O 1
ATOM 2896 N N . TYR B 1 90 ? -3.357 26.422 -7.25 1 96.81 90 TYR B N 1
ATOM 2897 C CA . TYR B 1 90 ? -3.281 27.625 -6.43 1 96.81 90 TYR B CA 1
ATOM 2898 C C . TYR B 1 90 ? -3.395 28.875 -7.293 1 96.81 90 TYR B C 1
ATOM 2900 O O . TYR B 1 90 ? -3.168 28.828 -8.5 1 96.81 90 TYR B O 1
ATOM 2908 N N . LYS B 1 91 ? -3.863 29.922 -6.645 1 95.31 91 LYS B N 1
ATOM 2909 C CA . LYS B 1 91 ? -3.924 31.266 -7.211 1 95.31 91 LYS B CA 1
ATOM 2910 C C . LYS B 1 91 ? -3.336 32.312 -6.25 1 95.31 91 LYS B C 1
ATOM 2912 O O . LYS B 1 91 ? -3.676 32.312 -5.066 1 95.31 91 LYS B O 1
ATOM 2917 N N . SER B 1 92 ? -2.482 33.125 -6.715 1 91.44 92 SER B N 1
ATOM 2918 C CA . SER B 1 92 ? -1.875 34.188 -5.918 1 91.44 92 SER B CA 1
ATOM 2919 C C . SER B 1 92 ? -1.879 35.531 -6.676 1 91.44 92 SER B C 1
ATOM 2921 O O . SER B 1 92 ? -1.373 35.594 -7.797 1 91.44 92 SER B O 1
ATOM 2923 N N . PRO B 1 93 ? -2.412 36.656 -6.184 1 90 93 PRO B N 1
ATOM 2924 C CA . PRO B 1 93 ? -3.131 36.688 -4.906 1 90 93 PRO B CA 1
ATOM 2925 C C . PRO B 1 93 ? -4.473 35.969 -4.973 1 90 93 PRO B C 1
ATOM 2927 O O . PRO B 1 93 ? -5.051 35.812 -6.055 1 90 93 PRO B O 1
ATOM 2930 N N . GLY B 1 94 ? -4.801 35.438 -3.861 1 90.81 94 GLY B N 1
ATOM 2931 C CA . GLY B 1 94 ? -6.121 34.844 -3.773 1 90.81 94 GLY B CA 1
ATOM 2932 C C . GLY B 1 94 ? -7.238 35.875 -3.76 1 90.81 94 GLY B C 1
ATOM 2933 O O . GLY B 1 94 ? -7.004 37.062 -4 1 90.81 94 GLY B O 1
ATOM 2934 N N . GLU B 1 95 ? -8.328 35.406 -3.668 1 87.75 95 GLU B N 1
ATOM 2935 C CA . GLU B 1 95 ? -9.5 36.281 -3.619 1 87.75 95 GLU B CA 1
ATOM 2936 C C . GLU B 1 95 ? -9.773 36.75 -2.193 1 87.75 95 GLU B C 1
ATOM 2938 O O . GLU B 1 95 ? -9.305 36.156 -1.23 1 87.75 95 GLU B O 1
ATOM 2943 N N . ASN B 1 96 ? -10.445 37.938 -2.08 1 88.38 96 ASN B N 1
ATOM 2944 C CA . ASN B 1 96 ? -10.938 38.438 -0.802 1 88.38 96 ASN B CA 1
ATOM 2945 C C . ASN B 1 96 ? -9.797 38.688 0.183 1 88.38 96 ASN B C 1
ATOM 2947 O O . ASN B 1 96 ? -9.883 38.281 1.346 1 88.38 96 ASN B O 1
ATOM 2951 N N . GLY B 1 97 ? -8.633 39.125 -0.301 1 85.62 97 GLY B N 1
ATOM 2952 C CA . GLY B 1 97 ? -7.543 39.562 0.565 1 85.62 97 GLY B CA 1
ATOM 2953 C C . GLY B 1 97 ? -6.609 38.438 0.951 1 85.62 97 GLY B C 1
ATOM 2954 O O . GLY B 1 97 ? -5.672 38.625 1.725 1 85.62 97 GLY B O 1
ATOM 2955 N N . LYS B 1 98 ? -6.883 37.281 0.511 1 86.5 98 LYS B N 1
ATOM 2956 C CA . LYS B 1 98 ? -5.984 36.156 0.792 1 86.5 98 LYS B CA 1
ATOM 2957 C C . LYS B 1 98 ? -4.73 36.219 -0.079 1 86.5 98 LYS B C 1
ATOM 2959 O O . LYS B 1 98 ? -4.809 36.562 -1.259 1 86.5 98 LYS B O 1
ATOM 2964 N N . SER B 1 99 ? -3.609 35.906 0.547 1 87.62 99 SER B N 1
ATOM 2965 C CA . SER B 1 99 ? -2.361 35.906 -0.209 1 87.62 99 SER B CA 1
ATOM 2966 C C . SER B 1 99 ? -2.328 34.781 -1.229 1 87.62 99 SER B C 1
ATOM 2968 O O . SER B 1 99 ? -1.908 34.969 -2.371 1 87.62 99 SER B O 1
ATOM 2970 N N . VAL B 1 100 ? -2.754 33.562 -0.812 1 93.19 100 VAL B N 1
ATOM 2971 C CA . VAL B 1 100 ? -2.795 32.406 -1.704 1 93.19 100 VAL B CA 1
ATOM 2972 C C . VAL B 1 100 ? -4.125 31.688 -1.541 1 93.19 100 VAL B C 1
ATOM 2974 O O . VAL B 1 100 ? -4.625 31.531 -0.424 1 93.19 100 VAL B O 1
ATOM 2977 N N . GLN B 1 101 ? -4.719 31.375 -2.617 1 94.62 101 GLN B N 1
ATOM 2978 C CA . GLN B 1 101 ? -5.922 30.562 -2.633 1 94.62 101 GLN B CA 1
ATOM 2979 C C . GLN B 1 101 ? -5.641 29.188 -3.236 1 94.62 101 GLN B C 1
ATOM 2981 O O . GLN B 1 101 ? -5.219 29.078 -4.391 1 94.62 101 GLN B O 1
ATOM 2986 N N . TYR B 1 102 ? -5.848 28.188 -2.391 1 95.75 102 TYR B N 1
ATOM 2987 C CA . TYR B 1 102 ? -5.629 26.828 -2.877 1 95.75 102 TYR B CA 1
ATOM 2988 C C . TYR B 1 102 ? -6.91 26.25 -3.467 1 95.75 102 TYR B C 1
ATOM 2990 O O . TYR B 1 102 ? -8.008 26.5 -2.955 1 95.75 102 TYR B O 1
ATOM 2998 N N . PHE B 1 103 ? -6.773 25.578 -4.574 1 97.12 103 PHE B N 1
ATOM 2999 C CA . PHE B 1 103 ? -7.848 24.875 -5.266 1 97.12 103 PHE B CA 1
ATOM 3000 C C . PHE B 1 103 ? -8.984 25.828 -5.605 1 97.12 103 PHE B C 1
ATOM 3002 O O . PHE B 1 103 ? -10.141 25.562 -5.262 1 97.12 103 PHE B O 1
ATOM 3009 N N . PRO B 1 104 ? -8.633 26.797 -6.332 1 96.56 104 PRO B N 1
ATOM 3010 C CA . PRO B 1 104 ? -9.586 27.875 -6.59 1 96.56 104 PRO B CA 1
ATOM 3011 C C . PRO B 1 104 ? -10.805 27.406 -7.383 1 96.56 104 PRO B C 1
ATOM 3013 O O . PRO B 1 104 ? -11.844 28.078 -7.379 1 96.56 104 PRO B O 1
ATOM 3016 N N . HIS B 1 105 ? -10.773 26.297 -8.023 1 97.06 105 HIS B N 1
ATOM 3017 C CA . HIS B 1 105 ? -11.852 25.844 -8.891 1 97.06 105 HIS B CA 1
ATOM 3018 C C . HIS B 1 105 ? -12.633 24.688 -8.258 1 97.06 105 HIS B C 1
ATOM 3020 O O . HIS B 1 105 ? -13.5 24.094 -8.898 1 97.06 105 HIS B O 1
ATOM 3026 N N . PHE B 1 106 ? -12.352 24.359 -7.031 1 97.25 106 PHE B N 1
ATOM 3027 C CA . PHE B 1 106 ? -12.977 23.219 -6.379 1 97.25 106 PHE B CA 1
ATOM 3028 C C . PHE B 1 106 ? -14.352 23.594 -5.84 1 97.25 106 PHE B C 1
ATOM 3030 O O . PHE B 1 106 ? -14.516 24.641 -5.207 1 97.25 106 PHE B O 1
ATOM 3037 N N . GLU B 1 107 ? -15.242 22.781 -6.129 1 96.19 107 GLU B N 1
ATOM 3038 C CA . GLU B 1 107 ? -16.5 22.688 -5.387 1 96.19 107 GLU B CA 1
ATOM 3039 C C . GLU B 1 107 ? -16.438 21.562 -4.352 1 96.19 107 GLU B C 1
ATOM 3041 O O . GLU B 1 107 ? -15.484 20.797 -4.32 1 96.19 107 GLU B O 1
ATOM 3046 N N . LYS B 1 108 ? -17.438 21.484 -3.564 1 94.88 108 LYS B N 1
ATOM 3047 C CA . LYS B 1 108 ? -17.469 20.5 -2.496 1 94.88 108 LYS B CA 1
ATOM 3048 C C . LYS B 1 108 ? -17.234 19.094 -3.043 1 94.88 108 LYS B C 1
ATOM 3050 O O . LYS B 1 108 ? -16.438 18.328 -2.484 1 94.88 108 LYS B O 1
ATOM 3055 N N . LYS B 1 109 ? -17.828 18.734 -4.105 1 95.62 109 LYS B N 1
ATOM 3056 C CA . LYS B 1 109 ? -17.75 17.391 -4.664 1 95.62 109 LYS B CA 1
ATOM 3057 C C . LYS B 1 109 ? -16.328 17.047 -5.086 1 95.62 109 LYS B C 1
ATOM 3059 O O . LYS B 1 109 ? -15.906 15.891 -5.039 1 95.62 109 LYS B O 1
ATOM 3064 N N . HIS B 1 110 ? -15.625 18.062 -5.512 1 97.69 110 HIS B N 1
ATOM 3065 C CA . HIS B 1 110 ? -14.289 17.844 -6.035 1 97.69 110 HIS B CA 1
ATOM 3066 C C . HIS B 1 110 ? -13.336 17.375 -4.938 1 97.69 110 HIS B C 1
ATOM 3068 O O . HIS B 1 110 ? -12.422 16.594 -5.195 1 97.69 110 HIS B O 1
ATOM 3074 N N . TYR B 1 111 ? -13.594 17.812 -3.699 1 97.12 111 TYR B N 1
ATOM 3075 C CA . TYR B 1 111 ? -12.781 17.359 -2.578 1 97.12 111 TYR B CA 1
ATOM 3076 C C . TYR B 1 111 ? -13.008 15.867 -2.314 1 97.12 111 TYR B C 1
ATOM 3078 O O . TYR B 1 111 ? -12.062 15.133 -2.051 1 97.12 111 TYR B O 1
ATOM 3086 N N . GLY B 1 112 ? -14.258 15.445 -2.422 1 97.31 112 GLY B N 1
ATOM 3087 C CA . GLY B 1 112 ? -14.562 14.031 -2.258 1 97.31 112 GLY B CA 1
ATOM 3088 C C . GLY B 1 112 ? -13.977 13.164 -3.355 1 97.31 112 GLY B C 1
ATOM 3089 O O . GLY B 1 112 ? -13.398 12.109 -3.08 1 97.31 112 GLY B O 1
ATOM 3090 N N . ILE B 1 113 ? -14.094 13.633 -4.543 1 98.06 113 ILE B N 1
ATOM 3091 C CA . ILE B 1 113 ? -13.586 12.906 -5.699 1 98.06 113 ILE B CA 1
ATOM 3092 C C . ILE B 1 113 ? -12.062 12.797 -5.613 1 98.06 113 ILE B C 1
ATOM 3094 O O . ILE B 1 113 ? -11.5 11.719 -5.812 1 98.06 113 ILE B O 1
ATOM 3098 N N . LEU B 1 114 ? -11.414 13.906 -5.266 1 98.31 114 LEU B N 1
ATOM 3099 C CA . LEU B 1 114 ? -9.969 13.898 -5.121 1 98.31 114 LEU B CA 1
ATOM 3100 C C . LEU B 1 114 ? -9.531 12.945 -4.012 1 98.31 114 LEU B C 1
ATOM 3102 O O . LEU B 1 114 ? -8.523 12.258 -4.141 1 98.31 114 LEU B O 1
ATOM 3106 N N . TYR B 1 115 ? -10.281 12.938 -2.939 1 97.81 115 TYR B N 1
ATOM 3107 C CA . TYR B 1 115 ? -9.945 12.047 -1.837 1 97.81 115 TYR B CA 1
ATOM 3108 C C . TYR B 1 115 ? -9.906 10.594 -2.305 1 97.81 115 TYR B C 1
ATOM 3110 O O . TYR B 1 115 ? -8.93 9.891 -2.068 1 97.81 115 TYR B O 1
ATOM 3118 N N . TRP B 1 116 ? -10.883 10.133 -2.955 1 98.38 116 TRP B N 1
ATOM 3119 C CA . TRP B 1 116 ? -10.977 8.734 -3.352 1 98.38 116 TRP B CA 1
ATOM 3120 C C . TRP B 1 116 ? -9.961 8.406 -4.445 1 98.38 116 TRP B C 1
ATOM 3122 O O . TRP B 1 116 ? -9.375 7.324 -4.453 1 98.38 116 TRP B O 1
ATOM 3132 N N . PHE B 1 117 ? -9.797 9.398 -5.371 1 98.62 117 PHE B N 1
ATOM 3133 C CA . PHE B 1 117 ? -8.703 9.234 -6.324 1 98.62 117 PHE B CA 1
ATOM 3134 C C . PHE B 1 117 ? -7.383 8.984 -5.598 1 98.62 117 PHE B C 1
ATOM 3136 O O . PHE B 1 117 ? -6.688 8.008 -5.891 1 98.62 117 PHE B O 1
ATOM 3143 N N . SER B 1 118 ? -7.09 9.789 -4.621 1 98.56 118 SER B N 1
ATOM 3144 C CA . SER B 1 118 ? -5.84 9.703 -3.869 1 98.56 118 SER B CA 1
ATOM 3145 C C . SER B 1 118 ? -5.773 8.43 -3.039 1 98.56 118 SER B C 1
ATOM 3147 O O . SER B 1 118 ? -4.703 7.844 -2.875 1 98.56 118 SER B O 1
ATOM 3149 N N . PHE B 1 119 ? -6.953 8.047 -2.559 1 98.12 119 PHE B N 1
ATOM 3150 C CA . PHE B 1 119 ? -7.051 6.82 -1.772 1 98.12 119 PHE B CA 1
ATOM 3151 C C . PHE B 1 119 ? -6.543 5.625 -2.568 1 98.12 119 PHE B C 1
ATOM 3153 O O . PHE B 1 119 ? -5.785 4.805 -2.051 1 98.12 119 PHE B O 1
ATOM 3160 N N . TYR B 1 120 ? -6.863 5.555 -3.787 1 98.56 120 TYR B N 1
ATOM 3161 C CA . TYR B 1 120 ? -6.477 4.43 -4.633 1 98.56 120 TYR B CA 1
ATOM 3162 C C . TYR B 1 120 ? -5.086 4.645 -5.219 1 98.56 120 TYR B C 1
ATOM 3164 O O . TYR B 1 120 ? -4.34 3.684 -5.426 1 98.56 120 TYR B O 1
ATOM 3172 N N . VAL B 1 121 ? -4.691 5.859 -5.426 1 98.62 121 VAL B N 1
ATOM 3173 C CA . VAL B 1 121 ? -3.334 6.152 -5.879 1 98.62 121 VAL B CA 1
ATOM 3174 C C . VAL B 1 121 ? -2.326 5.68 -4.832 1 98.62 121 VAL B C 1
ATOM 3176 O O . VAL B 1 121 ? -1.304 5.082 -5.168 1 98.62 121 VAL B O 1
ATOM 3179 N N . ASP B 1 122 ? -2.68 5.902 -3.604 1 96.94 122 ASP B N 1
ATOM 3180 C CA . ASP B 1 122 ? -1.792 5.523 -2.508 1 96.94 122 ASP B CA 1
ATOM 3181 C C . ASP B 1 122 ? -1.486 4.027 -2.539 1 96.94 122 ASP B C 1
ATOM 3183 O O . ASP B 1 122 ? -0.368 3.611 -2.232 1 96.94 122 ASP B O 1
ATOM 3187 N N . SER B 1 123 ? -2.43 3.252 -2.93 1 97.12 123 SER B N 1
ATOM 3188 C CA . SER B 1 123 ? -2.254 1.804 -2.912 1 97.12 123 SER B CA 1
ATOM 3189 C C . SER B 1 123 ? -1.656 1.303 -4.223 1 97.12 123 SER B C 1
ATOM 3191 O O . SER B 1 123 ? -1.066 0.222 -4.27 1 97.12 123 SER B O 1
ATOM 3193 N N . TYR B 1 124 ? -1.801 2.055 -5.309 1 98.69 124 TYR B N 1
ATOM 3194 C CA . TYR B 1 124 ? -1.389 1.618 -6.637 1 98.69 124 TYR B CA 1
ATOM 3195 C C . TYR B 1 124 ? 0.111 1.35 -6.684 1 98.69 124 TYR B C 1
ATOM 3197 O O . TYR B 1 124 ? 0.546 0.304 -7.172 1 98.69 124 TYR B O 1
ATOM 3205 N N . TYR B 1 125 ? 0.862 2.246 -6.145 1 98.62 125 TYR B N 1
ATOM 3206 C CA . TYR B 1 125 ? 2.307 2.191 -6.332 1 98.62 125 TYR B CA 1
ATOM 3207 C C . TYR B 1 125 ? 2.916 1.041 -5.539 1 98.62 125 TYR B C 1
ATOM 3209 O O . TYR B 1 125 ? 3.887 0.421 -5.98 1 98.62 125 TYR B O 1
ATOM 3217 N N . THR B 1 126 ? 2.355 0.772 -4.375 1 98.31 126 THR B N 1
ATOM 3218 C CA . THR B 1 126 ? 2.83 -0.381 -3.617 1 98.31 126 THR B CA 1
ATOM 3219 C C . THR B 1 126 ? 2.494 -1.681 -4.344 1 98.31 126 THR B C 1
ATOM 3221 O O . THR B 1 126 ? 3.295 -2.619 -4.348 1 98.31 126 THR B O 1
ATOM 3224 N N . ARG B 1 127 ? 1.332 -1.744 -4.918 1 98.56 127 ARG B N 1
ATOM 3225 C CA . ARG B 1 127 ? 0.944 -2.92 -5.691 1 98.56 127 ARG B CA 1
ATOM 3226 C C . ARG B 1 127 ? 1.86 -3.113 -6.895 1 98.56 127 ARG B C 1
ATOM 3228 O O . ARG B 1 127 ? 2.232 -4.242 -7.227 1 98.56 127 ARG B O 1
ATOM 3235 N N . PHE B 1 128 ? 2.215 -2.012 -7.551 1 98.75 128 PHE B N 1
ATOM 3236 C CA . PHE B 1 128 ? 3.15 -2.076 -8.672 1 98.75 128 PHE B CA 1
ATOM 3237 C C . PHE B 1 128 ? 4.484 -2.664 -8.227 1 98.75 128 PHE B C 1
ATOM 3239 O O . PHE B 1 128 ? 5.027 -3.553 -8.883 1 98.75 128 PHE B O 1
ATOM 3246 N N . GLU B 1 129 ? 4.984 -2.166 -7.105 1 97.75 129 GLU B N 1
ATOM 3247 C CA . GLU B 1 129 ? 6.242 -2.668 -6.559 1 97.75 129 GLU B CA 1
ATOM 3248 C C . GLU B 1 129 ? 6.164 -4.164 -6.277 1 97.75 129 GLU B C 1
ATOM 3250 O O . GLU B 1 129 ? 7.117 -4.902 -6.531 1 97.75 129 GLU B O 1
ATOM 3255 N N . GLY B 1 130 ? 5.062 -4.594 -5.715 1 98.06 130 GLY B N 1
ATOM 3256 C CA . GLY B 1 130 ? 4.871 -6.008 -5.43 1 98.06 130 GLY B CA 1
ATOM 3257 C C . GLY B 1 130 ? 4.957 -6.879 -6.668 1 98.06 130 GLY B C 1
ATOM 3258 O O . GLY B 1 130 ? 5.457 -8.008 -6.605 1 98.06 130 GLY B O 1
ATOM 3259 N N . LEU B 1 131 ? 4.465 -6.379 -7.781 1 98.62 131 LEU B N 1
ATOM 3260 C CA . LEU B 1 131 ? 4.543 -7.105 -9.047 1 98.62 131 LEU B CA 1
ATOM 3261 C C . LEU B 1 131 ? 5.992 -7.238 -9.508 1 98.62 131 LEU B C 1
ATOM 3263 O O . LEU B 1 131 ? 6.406 -8.305 -9.969 1 98.62 131 LEU B O 1
ATOM 3267 N N . ILE B 1 132 ? 6.754 -6.184 -9.352 1 98.69 132 ILE B N 1
ATOM 3268 C CA . ILE B 1 132 ? 8.164 -6.227 -9.727 1 98.69 132 ILE B CA 1
ATOM 3269 C C . ILE B 1 132 ? 8.891 -7.258 -8.867 1 98.69 132 ILE B C 1
ATOM 3271 O O . ILE B 1 132 ? 9.688 -8.047 -9.375 1 98.69 132 ILE B O 1
ATOM 3275 N N . ASP B 1 133 ? 8.617 -7.27 -7.598 1 98.56 133 ASP B N 1
ATOM 3276 C CA . ASP B 1 133 ? 9.227 -8.258 -6.711 1 98.56 133 ASP B CA 1
ATOM 3277 C C . ASP B 1 133 ? 8.859 -9.68 -7.141 1 98.56 133 ASP B C 1
ATOM 3279 O O . ASP B 1 133 ? 9.695 -10.578 -7.098 1 98.56 133 ASP B O 1
ATOM 3283 N N . THR B 1 134 ? 7.617 -9.859 -7.512 1 98.5 134 THR B N 1
ATOM 3284 C CA . THR B 1 134 ? 7.164 -11.18 -7.941 1 98.5 134 THR B CA 1
ATOM 3285 C C . THR B 1 134 ? 7.926 -11.641 -9.18 1 98.5 134 THR B C 1
ATOM 3287 O O . THR B 1 134 ? 8.234 -12.82 -9.328 1 98.5 134 THR B O 1
ATOM 3290 N N . ILE B 1 135 ? 8.227 -10.734 -10.07 1 98.56 135 ILE B N 1
ATOM 3291 C CA . ILE B 1 135 ? 9.031 -11.039 -11.25 1 98.56 135 ILE B CA 1
ATOM 3292 C C . ILE B 1 135 ? 10.383 -11.609 -10.812 1 98.56 135 ILE B C 1
ATOM 3294 O O . ILE B 1 135 ? 10.852 -12.602 -11.375 1 98.56 135 ILE B O 1
ATOM 3298 N N . TYR B 1 136 ? 10.961 -11.023 -9.82 1 98.75 136 TYR B N 1
ATOM 3299 C CA . TYR B 1 136 ? 12.25 -11.508 -9.344 1 98.75 136 TYR B CA 1
ATOM 3300 C C . TYR B 1 136 ? 12.109 -12.883 -8.703 1 98.75 136 TYR B C 1
ATOM 3302 O O . TYR B 1 136 ? 13.023 -13.711 -8.789 1 98.75 136 TYR B O 1
ATOM 3310 N N . HIS B 1 137 ? 10.992 -13.18 -8.078 1 98.5 137 HIS B N 1
ATOM 3311 C CA . HIS B 1 137 ? 10.742 -14.523 -7.566 1 98.5 137 HIS B CA 1
ATOM 3312 C C . HIS B 1 137 ? 10.633 -15.531 -8.703 1 98.5 137 HIS B C 1
ATOM 3314 O O . HIS B 1 137 ? 11.172 -16.641 -8.609 1 98.5 137 HIS B O 1
ATOM 3320 N N . ILE B 1 138 ? 9.922 -15.125 -9.734 1 97.94 138 ILE B N 1
ATOM 3321 C CA . ILE B 1 138 ? 9.766 -15.984 -10.898 1 97.94 138 ILE B CA 1
ATOM 3322 C C . ILE B 1 138 ? 11.133 -16.297 -11.508 1 97.94 138 ILE B C 1
ATOM 3324 O O . ILE B 1 138 ? 11.43 -17.438 -11.828 1 97.94 138 ILE B O 1
ATOM 3328 N N . ILE B 1 139 ? 11.969 -15.297 -11.602 1 98.5 139 ILE B N 1
ATOM 3329 C CA . ILE B 1 139 ? 13.32 -15.461 -12.133 1 98.5 139 ILE B CA 1
ATOM 3330 C C . ILE B 1 139 ? 14.125 -16.391 -11.227 1 98.5 139 ILE B C 1
ATOM 3332 O O . ILE B 1 139 ? 14.836 -17.266 -11.703 1 98.5 139 ILE B O 1
ATOM 3336 N N . ASN B 1 140 ? 14.016 -16.172 -9.953 1 98.12 140 ASN B N 1
ATOM 3337 C CA . ASN B 1 140 ? 14.695 -17.016 -8.969 1 98.12 140 ASN B CA 1
ATOM 3338 C C . ASN B 1 140 ? 14.359 -18.484 -9.156 1 98.12 140 ASN B C 1
ATOM 3340 O O . ASN B 1 140 ? 15.234 -19.344 -9.078 1 98.12 140 ASN B O 1
ATOM 3344 N N . ILE B 1 141 ? 13.109 -18.75 -9.453 1 95.94 141 ILE B N 1
ATOM 3345 C CA . ILE B 1 141 ? 12.641 -20.125 -9.648 1 95.94 141 ILE B CA 1
ATOM 3346 C C . ILE B 1 141 ? 13.086 -20.641 -11.016 1 95.94 141 ILE B C 1
ATOM 3348 O O . ILE B 1 141 ? 13.633 -21.734 -11.133 1 95.94 141 ILE B O 1
ATOM 3352 N N . LYS B 1 142 ? 12.875 -19.875 -12.07 1 96.44 142 LYS B N 1
ATOM 3353 C CA . LYS B 1 142 ? 13.188 -20.25 -13.445 1 96.44 142 LYS B CA 1
ATOM 3354 C C . LYS B 1 142 ? 14.641 -20.688 -13.578 1 96.44 142 LYS B C 1
ATOM 3356 O O . LYS B 1 142 ? 14.93 -21.703 -14.227 1 96.44 142 LYS B O 1
ATOM 3361 N N . TYR B 1 143 ? 15.531 -20.016 -12.914 1 97.31 143 TYR B N 1
ATOM 3362 C CA . TYR B 1 143 ? 16.953 -20.266 -13.078 1 97.31 143 TYR B CA 1
ATOM 3363 C C . TYR B 1 143 ? 17.516 -21.016 -11.875 1 97.31 143 TYR B C 1
ATOM 3365 O O . TYR B 1 143 ? 18.734 -21.156 -11.734 1 97.31 143 TYR B O 1
ATOM 3373 N N . ARG B 1 144 ? 16.609 -21.422 -10.938 1 94.38 144 ARG B N 1
ATOM 3374 C CA . ARG B 1 144 ? 16.969 -22.203 -9.758 1 94.38 144 ARG B CA 1
ATOM 3375 C C . ARG B 1 144 ? 18.125 -21.562 -9 1 94.38 144 ARG B C 1
ATOM 3377 O O . ARG B 1 144 ? 19.109 -22.219 -8.68 1 94.38 144 ARG B O 1
ATOM 3384 N N . LEU B 1 145 ? 17.953 -20.266 -8.688 1 96.5 145 LEU B N 1
ATOM 3385 C CA . LEU B 1 145 ? 19.031 -19.5 -8.086 1 96.5 145 LEU B CA 1
ATOM 3386 C C . LEU B 1 145 ? 19.109 -19.75 -6.582 1 96.5 145 LEU B C 1
ATOM 3388 O O . LEU B 1 145 ? 20.125 -19.469 -5.953 1 96.5 145 LEU B O 1
ATOM 3392 N N . GLY B 1 146 ? 18.047 -20.125 -5.949 1 93 146 GLY B N 1
ATOM 3393 C CA . GLY B 1 146 ? 18.047 -20.531 -4.551 1 93 146 GLY B CA 1
ATOM 3394 C C . GLY B 1 146 ? 18.188 -19.359 -3.594 1 93 146 GLY B C 1
ATOM 3395 O O . GLY B 1 146 ? 18.719 -19.5 -2.496 1 93 146 GLY B O 1
ATOM 3396 N N . ILE B 1 147 ? 17.781 -18.172 -4.008 1 96.31 147 ILE B N 1
ATOM 3397 C CA . ILE B 1 147 ? 17.906 -16.984 -3.174 1 96.31 147 ILE B CA 1
ATOM 3398 C C . ILE B 1 147 ? 16.703 -16.859 -2.238 1 96.31 147 ILE B C 1
ATOM 3400 O O . ILE B 1 147 ? 15.555 -16.953 -2.68 1 96.31 147 ILE B O 1
ATOM 3404 N N . LYS B 1 148 ? 16.938 -16.703 -0.989 1 93.88 148 LYS B N 1
ATOM 3405 C CA . LYS B 1 148 ? 15.891 -16.531 0.005 1 93.88 148 LYS B CA 1
ATOM 3406 C C . LYS B 1 148 ? 15.445 -15.07 0.095 1 93.88 148 LYS B C 1
ATOM 3408 O O . LYS B 1 148 ? 16.266 -14.164 -0.081 1 93.88 148 LYS B O 1
ATOM 3413 N N . PRO B 1 149 ? 14.148 -14.852 0.392 1 94.88 149 PRO B N 1
ATOM 3414 C CA . PRO B 1 149 ? 13.656 -13.477 0.547 1 94.88 149 PRO B CA 1
ATOM 3415 C C . PRO B 1 149 ? 14.414 -12.703 1.624 1 94.88 149 PRO B C 1
ATOM 3417 O O . PRO B 1 149 ? 14.703 -13.242 2.693 1 94.88 149 PRO B O 1
ATOM 3420 N N . SER B 1 150 ? 14.727 -11.492 1.35 1 93.94 150 SER B N 1
ATOM 3421 C CA . SER B 1 150 ? 15.422 -10.562 2.238 1 93.94 150 SER B CA 1
ATOM 3422 C C . SER B 1 150 ? 15.359 -9.133 1.702 1 93.94 150 SER B C 1
ATOM 3424 O O . SER B 1 150 ? 14.836 -8.898 0.612 1 93.94 150 SER B O 1
ATOM 3426 N N . SER B 1 151 ? 15.898 -8.25 2.432 1 90.88 151 SER B N 1
ATOM 3427 C CA . SER B 1 151 ? 15.93 -6.859 1.988 1 90.88 151 SER B CA 1
ATOM 3428 C C . SER B 1 151 ? 16.812 -6.688 0.757 1 90.88 151 SER B C 1
ATOM 3430 O O . SER B 1 151 ? 16.656 -5.723 0.006 1 90.88 151 SER B O 1
ATOM 3432 N N . GLU B 1 152 ? 17.703 -7.633 0.518 1 94.19 152 GLU B N 1
ATOM 3433 C CA . GLU B 1 152 ? 18.609 -7.562 -0.619 1 94.19 152 GLU B CA 1
ATOM 3434 C C . GLU B 1 152 ? 18.219 -8.562 -1.702 1 94.19 152 GLU B C 1
ATOM 3436 O O . GLU B 1 152 ? 19.047 -8.93 -2.539 1 94.19 152 GLU B O 1
ATOM 3441 N N . PHE B 1 153 ? 17.047 -9 -1.657 1 97.75 153 PHE B N 1
ATOM 3442 C CA . PHE B 1 153 ? 16.594 -10.094 -2.502 1 97.75 153 PHE B CA 1
ATOM 3443 C C . PHE B 1 153 ? 16.812 -9.773 -3.975 1 97.75 153 PHE B C 1
ATOM 3445 O O . PHE B 1 153 ? 17.453 -10.547 -4.691 1 97.75 153 PHE B O 1
ATOM 3452 N N . ARG B 1 154 ? 16.344 -8.609 -4.516 1 97.75 154 ARG B N 1
ATOM 3453 C CA . ARG B 1 154 ? 16.469 -8.242 -5.922 1 97.75 154 ARG B CA 1
ATOM 3454 C C . ARG B 1 154 ? 17.922 -8.195 -6.355 1 97.75 154 ARG B C 1
ATOM 3456 O O . ARG B 1 154 ? 18.281 -8.727 -7.41 1 97.75 154 ARG B O 1
ATOM 3463 N N . GLY B 1 155 ? 18.734 -7.543 -5.473 1 98 155 GLY B N 1
ATOM 3464 C CA . GLY B 1 155 ? 20.156 -7.457 -5.785 1 98 155 GLY B CA 1
ATOM 3465 C C . GLY B 1 155 ? 20.828 -8.812 -5.875 1 98 155 GLY B C 1
ATOM 3466 O O . GLY B 1 155 ? 21.641 -9.055 -6.777 1 98 155 GLY B O 1
ATOM 3467 N N . ASN B 1 156 ? 20.469 -9.695 -4.969 1 98.38 156 ASN B N 1
ATOM 3468 C CA . ASN B 1 156 ? 21.047 -11.031 -4.957 1 98.38 156 ASN B CA 1
ATOM 3469 C C . ASN B 1 156 ? 20.609 -11.844 -6.176 1 98.38 156 ASN B C 1
ATOM 3471 O O . ASN B 1 156 ? 21.406 -12.578 -6.758 1 98.38 156 ASN B O 1
ATOM 3475 N N . VAL B 1 157 ? 19.375 -11.719 -6.574 1 98.56 157 VAL B N 1
ATOM 3476 C CA . VAL B 1 157 ? 18.891 -12.398 -7.762 1 98.56 157 VAL B CA 1
ATOM 3477 C C . VAL B 1 157 ? 19.641 -11.898 -9 1 98.56 157 VAL B C 1
ATOM 3479 O O . VAL B 1 157 ? 20.078 -12.695 -9.828 1 98.56 157 VAL B O 1
ATOM 3482 N N . LEU B 1 158 ? 19.828 -10.594 -9.102 1 98.62 158 LEU B N 1
ATOM 3483 C CA . LEU B 1 158 ? 20.5 -10 -10.258 1 98.62 158 LEU B CA 1
ATOM 3484 C C . LEU B 1 158 ? 21.938 -10.5 -10.352 1 98.62 158 LEU B C 1
ATOM 3486 O O . LEU B 1 158 ? 22.422 -10.828 -11.438 1 98.62 158 LEU B O 1
ATOM 3490 N N . LYS B 1 159 ? 22.609 -10.539 -9.234 1 98.31 159 LYS B N 1
ATOM 3491 C CA . LYS B 1 159 ? 24 -10.992 -9.219 1 98.31 159 LYS B CA 1
ATOM 3492 C C . LYS B 1 159 ? 24.125 -12.383 -9.812 1 98.31 159 LYS B C 1
ATOM 3494 O O . LYS B 1 159 ? 25.016 -12.633 -10.641 1 98.31 159 LYS B O 1
ATOM 3499 N N . LYS B 1 160 ? 23.297 -13.32 -9.438 1 98.38 160 LYS B N 1
ATOM 3500 C CA . LYS B 1 160 ? 23.359 -14.688 -9.945 1 98.38 160 LYS B CA 1
ATOM 3501 C C . LYS B 1 160 ? 22.828 -14.773 -11.375 1 98.38 160 LYS B C 1
ATOM 3503 O O . LYS B 1 160 ? 23.297 -15.586 -12.172 1 98.38 160 LYS B O 1
ATOM 3508 N N . LE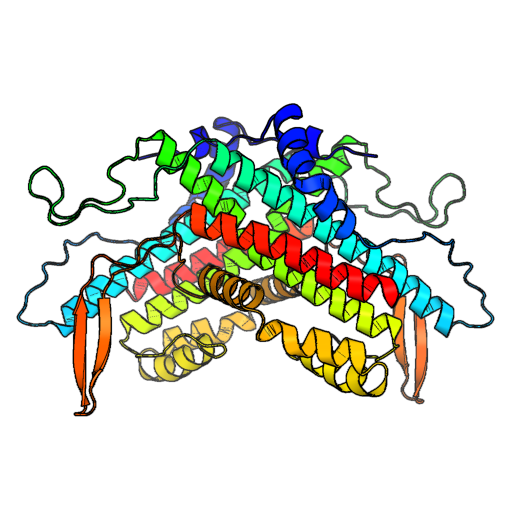U B 1 161 ? 21.844 -13.961 -11.664 1 98.62 161 LEU B N 1
ATOM 3509 C CA . LEU B 1 161 ? 21.234 -13.961 -12.984 1 98.62 161 LEU B CA 1
ATOM 3510 C C . LEU B 1 161 ? 22.25 -13.57 -14.055 1 98.62 161 LEU B C 1
ATOM 3512 O O . LEU B 1 161 ? 22.203 -14.062 -15.18 1 98.62 161 LEU B O 1
ATOM 3516 N N . GLU B 1 162 ? 23.172 -12.664 -13.703 1 98.44 162 GLU B N 1
ATOM 3517 C CA . GLU B 1 162 ? 24.172 -12.188 -14.641 1 98.44 162 GLU B CA 1
ATOM 3518 C C . GLU B 1 162 ? 24.922 -13.352 -15.297 1 98.44 162 GLU B C 1
ATOM 3520 O O . GLU B 1 162 ? 25.219 -13.305 -16.484 1 98.44 162 GLU B O 1
ATOM 3525 N N . LYS B 1 163 ? 25.156 -14.375 -14.547 1 97.81 163 LYS B N 1
ATOM 3526 C CA . LYS B 1 163 ? 25.922 -15.523 -15.031 1 97.81 163 LYS B CA 1
ATOM 3527 C C . LYS B 1 163 ? 25.031 -16.484 -15.828 1 97.81 163 LYS B C 1
ATOM 3529 O O . LYS B 1 163 ? 25.516 -17.281 -16.625 1 97.81 163 LYS B O 1
ATOM 3534 N N . LYS B 1 164 ? 23.781 -16.453 -15.609 1 97.81 164 LYS B N 1
ATOM 3535 C CA . LYS B 1 164 ? 22.844 -17.406 -16.203 1 97.81 164 LYS B CA 1
ATOM 3536 C C . LYS B 1 164 ? 22.219 -16.828 -17.484 1 97.81 164 LYS B C 1
ATOM 3538 O O . LYS B 1 164 ? 21.969 -17.562 -18.438 1 97.81 164 LYS B O 1
ATOM 3543 N N . ASP B 1 165 ? 21.906 -15.578 -17.453 1 98.12 165 ASP B N 1
ATOM 3544 C CA . ASP B 1 165 ? 21.266 -14.875 -18.562 1 98.12 165 ASP B CA 1
ATOM 3545 C C . ASP B 1 165 ? 21.672 -13.398 -18.578 1 98.12 165 ASP B C 1
ATOM 3547 O O . ASP B 1 165 ? 20.953 -12.547 -18.047 1 98.12 165 ASP B O 1
ATOM 3551 N N . LYS B 1 166 ? 22.703 -13.102 -19.25 1 98.12 166 LYS B N 1
ATOM 3552 C CA . LYS B 1 166 ? 23.328 -11.781 -19.266 1 98.12 166 LYS B CA 1
ATOM 3553 C C . LYS B 1 166 ? 22.375 -10.742 -19.875 1 98.12 166 LYS B C 1
ATOM 3555 O O . LYS B 1 166 ? 22.328 -9.602 -19.406 1 98.12 166 LYS B O 1
ATOM 3560 N N . ALA B 1 167 ? 21.688 -11.109 -20.875 1 97.94 167 ALA B N 1
ATOM 3561 C CA . ALA B 1 167 ? 20.797 -10.172 -21.547 1 97.94 167 ALA B CA 1
ATOM 3562 C C . ALA B 1 167 ? 19.656 -9.734 -20.625 1 97.94 167 ALA B C 1
ATOM 3564 O O . ALA B 1 167 ? 19.359 -8.547 -20.516 1 97.94 167 ALA B O 1
ATOM 3565 N N . LEU B 1 168 ? 19.047 -10.711 -19.938 1 98.38 168 LEU B N 1
ATOM 3566 C CA . LEU B 1 168 ? 17.984 -10.383 -19.016 1 98.38 168 LEU B CA 1
ATOM 3567 C C . LEU B 1 168 ? 18.516 -9.57 -17.828 1 98.38 168 LEU B C 1
ATOM 3569 O O . LEU B 1 168 ? 17.859 -8.633 -17.375 1 98.38 168 LEU B O 1
ATOM 3573 N N . TYR B 1 169 ? 19.688 -9.938 -17.359 1 98.62 169 TYR B N 1
ATOM 3574 C CA . TYR B 1 169 ? 20.344 -9.172 -16.312 1 98.62 169 TYR B CA 1
ATOM 3575 C C . TYR B 1 169 ? 20.516 -7.715 -16.719 1 98.62 169 TYR B C 1
ATOM 3577 O O . TYR B 1 169 ? 20.172 -6.812 -15.945 1 98.62 169 TYR B O 1
ATOM 3585 N N . LYS B 1 170 ? 21.031 -7.492 -17.875 1 98.38 170 LYS B N 1
ATOM 3586 C CA . LYS B 1 170 ? 21.281 -6.125 -18.328 1 98.38 170 LYS B CA 1
ATOM 3587 C C . LYS B 1 170 ? 19.969 -5.332 -18.391 1 98.38 170 LYS B C 1
ATOM 3589 O O . LYS B 1 170 ? 19.938 -4.16 -18 1 98.38 170 LYS B O 1
ATOM 3594 N N . TYR B 1 171 ? 18.953 -5.93 -18.844 1 98.31 171 TYR B N 1
ATOM 3595 C CA . TYR B 1 171 ? 17.656 -5.273 -18.953 1 98.31 171 TYR B CA 1
ATOM 3596 C C . TYR B 1 171 ? 17.141 -4.879 -17.578 1 98.31 171 TYR B C 1
ATOM 3598 O O . TYR B 1 171 ? 16.797 -3.715 -17.344 1 98.31 171 TYR B O 1
ATOM 3606 N N . LEU B 1 172 ? 17.094 -5.809 -16.625 1 98.5 172 LEU B N 1
ATOM 3607 C CA . LEU B 1 172 ? 16.547 -5.559 -15.305 1 98.5 172 LEU B CA 1
ATOM 3608 C C . LEU B 1 172 ? 17.438 -4.59 -14.523 1 98.5 172 LEU B C 1
ATOM 3610 O O . LEU B 1 172 ? 16.938 -3.77 -13.75 1 98.5 172 LEU B O 1
ATOM 3614 N N . ASN B 1 173 ? 18.688 -4.73 -14.742 1 98.06 173 ASN B N 1
ATOM 3615 C CA . ASN B 1 173 ? 19.641 -3.857 -14.055 1 98.06 173 ASN B CA 1
ATOM 3616 C C . ASN B 1 173 ? 19.516 -2.412 -14.523 1 98.06 173 ASN B C 1
ATOM 3618 O O . ASN B 1 173 ? 19.969 -1.491 -13.844 1 98.06 173 ASN B O 1
ATOM 3622 N N . SER B 1 174 ? 18.953 -2.156 -15.656 1 98 174 SER B N 1
ATOM 3623 C CA . SER B 1 174 ? 18.797 -0.812 -16.203 1 98 174 SER B CA 1
ATOM 3624 C C . SER B 1 174 ? 17.484 -0.174 -15.727 1 98 174 SER B C 1
ATOM 3626 O O . SER B 1 174 ? 17.297 1.034 -15.875 1 98 174 SER B O 1
ATOM 3628 N N . LEU B 1 175 ? 16.547 -0.928 -15.117 1 97.81 175 LEU B N 1
ATOM 3629 C CA . LEU B 1 175 ? 15.203 -0.465 -14.758 1 97.81 175 LEU B CA 1
ATOM 3630 C C . LEU B 1 175 ? 15.273 0.744 -13.836 1 97.81 175 LEU B C 1
ATOM 3632 O O . LEU B 1 175 ? 14.547 1.72 -14.023 1 97.81 175 LEU B O 1
ATOM 3636 N N . PRO B 1 176 ? 16.172 0.746 -12.852 1 97 176 PRO B N 1
ATOM 3637 C CA . PRO B 1 176 ? 16.219 1.886 -11.93 1 97 176 PRO B CA 1
ATOM 3638 C C . PRO B 1 176 ? 16.578 3.195 -12.633 1 97 176 PRO B C 1
ATOM 3640 O O . PRO B 1 176 ? 16.328 4.277 -12.094 1 97 176 PRO B O 1
ATOM 3643 N N . LYS B 1 177 ? 17.141 3.178 -13.805 1 97.31 177 LYS B N 1
ATOM 3644 C CA . LYS B 1 177 ? 17.516 4.371 -14.555 1 97.31 177 LYS B CA 1
ATOM 3645 C C . LYS B 1 177 ? 16.391 4.797 -15.5 1 97.31 177 LYS B C 1
ATOM 3647 O O . LYS B 1 177 ? 16.422 5.902 -16.047 1 97.31 177 LYS B O 1
ATOM 3652 N N . ASN B 1 178 ? 15.438 3.914 -15.719 1 98.38 178 ASN B N 1
ATOM 3653 C CA . ASN B 1 178 ? 14.273 4.266 -16.516 1 98.38 178 ASN B CA 1
ATOM 3654 C C . ASN B 1 178 ? 13.484 5.41 -15.883 1 98.38 178 ASN B C 1
ATOM 3656 O O . ASN B 1 178 ? 13.109 5.34 -14.711 1 98.38 178 ASN B O 1
ATOM 3660 N N . PRO B 1 179 ? 13.242 6.461 -16.609 1 98.31 179 PRO B N 1
ATOM 3661 C CA . PRO B 1 179 ? 12.602 7.641 -16.016 1 98.31 179 PRO B CA 1
ATOM 3662 C C . PRO B 1 179 ? 11.219 7.336 -15.445 1 98.31 179 PRO B C 1
ATOM 3664 O O . PRO B 1 179 ? 10.828 7.91 -14.43 1 98.31 179 PRO B O 1
ATOM 3667 N N . VAL B 1 180 ? 10.461 6.523 -16.109 1 98.75 180 VAL B N 1
ATOM 3668 C CA . VAL B 1 180 ? 9.141 6.145 -15.609 1 98.75 180 VAL B CA 1
ATOM 3669 C C . VAL B 1 180 ? 9.281 5.41 -14.281 1 98.75 180 VAL B C 1
ATOM 3671 O O . VAL B 1 180 ? 8.602 5.738 -13.305 1 98.75 180 VAL B O 1
ATOM 3674 N N . TYR B 1 181 ? 10.195 4.477 -14.242 1 98.69 181 TYR B N 1
ATOM 3675 C CA . TYR B 1 181 ? 10.43 3.668 -13.047 1 98.69 181 TYR B CA 1
ATOM 3676 C C . TYR B 1 181 ? 10.938 4.527 -11.898 1 98.69 181 TYR B C 1
ATOM 3678 O O . TYR B 1 181 ? 10.531 4.348 -10.75 1 98.69 181 TYR B O 1
ATOM 3686 N N . LYS B 1 182 ? 11.766 5.422 -12.195 1 98.44 182 LYS B N 1
ATOM 3687 C CA . LYS B 1 182 ? 12.297 6.344 -11.195 1 98.44 182 LYS B CA 1
ATOM 3688 C C . LYS B 1 182 ? 11.18 7.148 -10.547 1 98.44 182 LYS B C 1
ATOM 3690 O O . LYS B 1 182 ? 11.172 7.34 -9.328 1 98.44 182 LYS B O 1
ATOM 3695 N N . LYS B 1 183 ? 10.344 7.672 -11.336 1 98.56 183 LYS B N 1
ATOM 3696 C CA . LYS B 1 183 ? 9.227 8.469 -10.828 1 98.56 183 LYS B CA 1
ATOM 3697 C C . LYS B 1 183 ? 8.273 7.613 -10 1 98.56 183 LYS B C 1
ATOM 3699 O O . LYS B 1 183 ? 7.754 8.062 -8.977 1 98.56 183 LYS B O 1
ATOM 3704 N N . ILE B 1 184 ? 8.008 6.352 -10.406 1 98.69 184 ILE B N 1
ATOM 3705 C CA . ILE B 1 184 ? 7.195 5.41 -9.633 1 98.69 184 ILE B CA 1
ATOM 3706 C C . ILE B 1 184 ? 7.789 5.238 -8.242 1 98.69 184 ILE B C 1
ATOM 3708 O O . ILE B 1 184 ? 7.078 5.34 -7.238 1 98.69 184 ILE B O 1
ATOM 3712 N N . ASN B 1 185 ? 9.086 5 -8.234 1 98.06 185 ASN B N 1
ATOM 3713 C CA . ASN B 1 185 ? 9.766 4.773 -6.961 1 98.06 185 ASN B CA 1
ATOM 3714 C C . ASN B 1 185 ? 9.734 6.02 -6.078 1 98.06 185 ASN B C 1
ATOM 3716 O O . ASN B 1 185 ? 9.562 5.922 -4.863 1 98.06 185 ASN B O 1
ATOM 3720 N N . LYS B 1 186 ? 9.891 7.129 -6.703 1 98 186 LYS B N 1
ATOM 3721 C CA . LYS B 1 186 ? 9.812 8.383 -5.961 1 98 186 LYS B CA 1
ATOM 3722 C C . LYS B 1 186 ? 8.43 8.57 -5.344 1 98 186 LYS B C 1
ATOM 3724 O O . LYS B 1 186 ? 8.312 8.898 -4.16 1 98 186 LYS B O 1
ATOM 3729 N N . PHE B 1 187 ? 7.367 8.422 -6.133 1 98.5 187 PHE B N 1
ATOM 3730 C CA . PHE B 1 187 ? 6 8.555 -5.637 1 98.5 187 PHE B CA 1
ATOM 3731 C C . PHE B 1 187 ? 5.719 7.539 -4.539 1 98.5 187 PHE B C 1
ATOM 3733 O O . PHE B 1 187 ? 5.195 7.887 -3.48 1 98.5 187 PHE B O 1
ATOM 3740 N N . ARG B 1 188 ? 6.086 6.289 -4.793 1 98 188 ARG B N 1
ATOM 3741 C CA . ARG B 1 188 ? 5.859 5.238 -3.809 1 98 188 ARG B CA 1
ATOM 3742 C C . ARG B 1 188 ? 6.531 5.578 -2.482 1 98 188 ARG B C 1
ATOM 3744 O O . ARG B 1 188 ? 5.91 5.477 -1.422 1 98 188 ARG B O 1
ATOM 3751 N N . ASN B 1 189 ? 7.816 5.938 -2.545 1 97.5 189 ASN B N 1
ATOM 3752 C CA . ASN B 1 189 ? 8.586 6.25 -1.344 1 97.5 189 ASN B CA 1
ATOM 3753 C C . ASN B 1 189 ? 7.969 7.41 -0.57 1 97.5 189 ASN B C 1
ATOM 3755 O O . ASN B 1 189 ? 7.855 7.355 0.656 1 97.5 189 ASN B O 1
ATOM 3759 N N . ASN B 1 190 ? 7.609 8.43 -1.279 1 97.69 190 ASN B N 1
ATOM 3760 C CA . ASN B 1 190 ? 7.031 9.594 -0.613 1 97.69 190 ASN B CA 1
ATOM 3761 C C . ASN B 1 190 ? 5.648 9.289 -0.048 1 97.69 190 ASN B C 1
ATOM 3763 O O . ASN B 1 190 ? 5.309 9.727 1.052 1 97.69 190 ASN B O 1
ATOM 3767 N N . ILE B 1 191 ? 4.848 8.523 -0.744 1 98.19 191 ILE B N 1
ATOM 3768 C CA . ILE B 1 191 ? 3.498 8.172 -0.311 1 98.19 191 ILE B CA 1
ATOM 3769 C C . ILE B 1 191 ? 3.564 7.312 0.947 1 98.19 191 ILE B C 1
ATOM 3771 O O . ILE B 1 191 ? 2.762 7.48 1.867 1 98.19 191 ILE B O 1
ATOM 3775 N N . VAL B 1 192 ? 4.547 6.465 0.995 1 97.38 192 VAL B N 1
ATOM 3776 C CA . VAL B 1 192 ? 4.598 5.512 2.1 1 97.38 192 VAL B CA 1
ATOM 3777 C C . VAL B 1 192 ? 5.355 6.125 3.275 1 97.38 192 VAL B C 1
ATOM 3779 O O . VAL B 1 192 ? 4.918 6.023 4.426 1 97.38 192 VAL B O 1
ATOM 3782 N N . HIS B 1 193 ? 6.477 6.867 3.031 1 97.81 193 HIS B N 1
ATOM 3783 C CA . HIS B 1 193 ? 7.414 7.105 4.121 1 97.81 193 HIS B CA 1
ATOM 3784 C C . HIS B 1 193 ? 7.566 8.594 4.402 1 97.81 193 HIS B C 1
ATOM 3786 O O . HIS B 1 193 ? 8.102 8.984 5.445 1 97.81 193 HIS B O 1
ATOM 3792 N N . ASN B 1 194 ? 7.207 9.383 3.508 1 97.44 194 ASN B N 1
ATOM 3793 C CA . ASN B 1 194 ? 7.461 10.812 3.619 1 97.44 194 ASN B CA 1
ATOM 3794 C C . ASN B 1 194 ? 6.176 11.625 3.461 1 97.44 194 ASN B C 1
ATOM 3796 O O . ASN B 1 194 ? 5.078 11.094 3.664 1 97.44 194 ASN B O 1
ATOM 3800 N N . TYR B 1 195 ? 6.289 12.969 3.363 1 95.88 195 TYR B N 1
ATOM 3801 C CA . TYR B 1 195 ? 5.117 13.797 3.121 1 95.88 195 TYR B CA 1
ATOM 3802 C C . TYR B 1 195 ? 4.496 13.484 1.768 1 95.88 195 TYR B C 1
ATOM 3804 O O . TYR B 1 195 ? 5.191 13.438 0.752 1 95.88 195 TYR B O 1
ATOM 3812 N N . ARG B 1 196 ? 3.283 13.156 1.732 1 97.25 196 ARG B N 1
ATOM 3813 C CA . ARG B 1 196 ? 2.621 12.688 0.521 1 97.25 196 ARG B CA 1
ATOM 3814 C C . ARG B 1 196 ? 2.543 13.797 -0.525 1 97.25 196 ARG B C 1
ATOM 3816 O O . ARG B 1 196 ? 2.127 14.914 -0.221 1 97.25 196 ARG B O 1
ATOM 3823 N N . PRO B 1 197 ? 2.885 13.43 -1.744 1 97.31 197 PRO B N 1
ATOM 3824 C CA . PRO B 1 197 ? 2.957 14.453 -2.789 1 97.31 197 PRO B CA 1
ATOM 3825 C C . PRO B 1 197 ? 1.58 14.953 -3.225 1 97.31 197 PRO B C 1
ATOM 3827 O O . PRO B 1 197 ? 1.473 15.992 -3.875 1 97.31 197 PRO B O 1
ATOM 3830 N N . ASN B 1 198 ? 0.533 14.18 -2.955 1 95.62 198 ASN B N 1
ATOM 3831 C CA . ASN B 1 198 ? -0.808 14.602 -3.344 1 95.62 198 ASN B CA 1
ATOM 3832 C C . ASN B 1 198 ? -1.425 15.531 -2.305 1 95.62 198 ASN B C 1
ATOM 3834 O O . ASN B 1 198 ? -2.629 15.797 -2.334 1 95.62 198 ASN B O 1
ATOM 3838 N N . GLN B 1 199 ? -0.669 15.984 -1.359 1 95.5 199 GLN B N 1
ATOM 3839 C CA . GLN B 1 199 ? -0.988 17.031 -0.389 1 95.5 199 GLN B CA 1
ATOM 3840 C C . GLN B 1 199 ? -0.054 18.234 -0.543 1 95.5 199 GLN B C 1
ATOM 3842 O O . GLN B 1 199 ? 1.092 18.078 -0.971 1 95.5 199 GLN B O 1
ATOM 3847 N N . ILE B 1 200 ? -0.559 19.328 -0.217 1 95.38 200 ILE B N 1
ATOM 3848 C CA . ILE B 1 200 ? 0.287 20.516 -0.264 1 95.38 200 ILE B CA 1
ATOM 3849 C C . ILE B 1 200 ? 1.232 20.531 0.935 1 95.38 200 ILE B C 1
ATOM 3851 O O . ILE B 1 200 ? 0.79 20.453 2.084 1 95.38 200 ILE B O 1
ATOM 3855 N N . ASP B 1 201 ? 2.475 20.609 0.708 1 93.88 201 ASP B N 1
ATOM 3856 C CA . ASP B 1 201 ? 3.426 20.641 1.814 1 93.88 201 ASP B CA 1
ATOM 3857 C C . ASP B 1 201 ? 3.619 22.047 2.34 1 93.88 201 ASP B C 1
ATOM 3859 O O . ASP B 1 201 ? 2.898 22.969 1.942 1 93.88 201 ASP B O 1
ATOM 3863 N N . SER B 1 202 ? 4.535 22.281 3.225 1 90.25 202 SER B N 1
ATOM 3864 C CA . SER B 1 202 ? 4.664 23.562 3.938 1 90.25 202 SER B CA 1
ATOM 3865 C C . SER B 1 202 ? 5.234 24.641 3.033 1 90.25 202 SER B C 1
ATOM 3867 O O . SER B 1 202 ? 5.094 25.828 3.32 1 90.25 202 SER B O 1
ATOM 3869 N N . GLY B 1 203 ? 5.938 24.25 1.998 1 90.88 203 GLY B N 1
ATOM 3870 C CA . GLY B 1 203 ? 6.637 25.203 1.142 1 90.88 203 GLY B CA 1
ATOM 3871 C C . GLY B 1 203 ? 7.906 25.75 1.768 1 90.88 203 GLY B C 1
ATOM 3872 O O . GLY B 1 203 ? 8.617 26.547 1.15 1 90.88 203 GLY B O 1
ATOM 3873 N N . PHE B 1 204 ? 8.141 25.328 2.949 1 87.81 204 PHE B N 1
ATOM 3874 C CA . PHE B 1 204 ? 9.328 25.812 3.646 1 87.81 204 PHE B CA 1
ATOM 3875 C C . PHE B 1 204 ? 10.5 24.844 3.441 1 87.81 204 PHE B C 1
ATOM 3877 O O . PHE B 1 204 ? 10.336 23.625 3.549 1 87.81 204 PHE B O 1
ATOM 3884 N N . THR B 1 205 ? 11.594 25.344 3.018 1 86.19 205 THR B N 1
ATOM 3885 C CA . THR B 1 205 ? 12.812 24.562 2.883 1 86.19 205 THR B CA 1
ATOM 3886 C C . THR B 1 205 ? 13.961 25.219 3.637 1 86.19 205 THR B C 1
ATOM 3888 O O . THR B 1 205 ? 14.117 26.438 3.613 1 86.19 205 THR B O 1
ATOM 3891 N N . ARG B 1 206 ? 14.648 24.391 4.332 1 85.19 206 ARG B N 1
ATOM 3892 C CA . ARG B 1 206 ? 15.82 24.844 5.078 1 85.19 206 ARG B CA 1
ATOM 3893 C C . ARG B 1 206 ? 17.109 24.344 4.422 1 85.19 206 ARG B C 1
ATOM 3895 O O . ARG B 1 206 ? 17.266 23.156 4.176 1 85.19 206 ARG B O 1
ATOM 3902 N N . THR B 1 207 ? 17.922 25.297 4.047 1 82.69 207 THR B N 1
ATOM 3903 C CA . THR B 1 207 ? 19.203 24.953 3.447 1 82.69 207 THR B CA 1
ATOM 3904 C C . THR B 1 207 ? 20.344 25.641 4.191 1 82.69 207 THR B C 1
ATOM 3906 O O . THR B 1 207 ? 20.172 26.703 4.773 1 82.69 207 THR B O 1
ATOM 3909 N N . ILE B 1 208 ? 21.422 24.891 4.316 1 78.81 208 ILE B N 1
ATOM 3910 C CA . ILE B 1 208 ? 22.625 25.469 4.902 1 78.81 208 ILE B CA 1
ATOM 3911 C C . ILE B 1 208 ? 23.562 25.938 3.793 1 78.81 208 ILE B C 1
ATOM 3913 O O . ILE B 1 208 ? 23.938 25.156 2.922 1 78.81 208 ILE B O 1
ATOM 3917 N N . ASN B 1 209 ? 23.797 27.203 3.766 1 79.12 209 ASN B N 1
ATOM 3918 C CA . ASN B 1 209 ? 24.672 27.75 2.73 1 79.12 209 ASN B CA 1
ATOM 3919 C C . ASN B 1 209 ? 26.141 27.438 3.025 1 79.12 209 ASN B C 1
ATOM 3921 O O . ASN B 1 209 ? 26.469 26.891 4.082 1 79.12 209 ASN B O 1
ATOM 3925 N N . HIS B 1 210 ? 26.875 27.672 1.999 1 79.81 210 HIS B N 1
ATOM 3926 C CA . HIS B 1 210 ? 28.297 27.375 2.049 1 79.81 210 HIS B CA 1
ATOM 3927 C C . HIS B 1 210 ? 28.969 28.016 3.264 1 79.81 210 HIS B C 1
ATOM 3929 O O . HIS B 1 210 ? 29.969 27.516 3.771 1 79.81 210 HIS B O 1
ATOM 3935 N N . GLU B 1 211 ? 28.453 29.047 3.705 1 81.81 211 GLU B N 1
ATOM 3936 C CA . GLU B 1 211 ? 29.031 29.781 4.828 1 81.81 211 GLU B CA 1
ATOM 3937 C C . GLU B 1 211 ? 28.516 29.25 6.16 1 81.81 211 GLU B C 1
ATOM 3939 O O . GLU B 1 211 ? 28.906 29.734 7.223 1 81.81 211 GLU B O 1
ATOM 3944 N N . GLY B 1 212 ? 27.703 28.219 6.086 1 77.75 212 GLY B N 1
ATOM 3945 C CA . GLY B 1 212 ? 27.188 27.609 7.305 1 77.75 212 GLY B CA 1
ATOM 3946 C C . GLY B 1 212 ? 25.906 28.25 7.801 1 77.75 212 GLY B C 1
ATOM 3947 O O . GLY B 1 212 ? 25.328 27.812 8.797 1 77.75 212 GLY B O 1
ATOM 3948 N N . SER B 1 213 ? 25.578 29.375 7.059 1 80 213 SER B N 1
ATOM 3949 C CA . SER B 1 213 ? 24.359 30.062 7.469 1 80 213 SER B CA 1
ATOM 3950 C C . SER B 1 213 ? 23.109 29.344 6.957 1 80 213 SER B C 1
ATOM 3952 O O . SER B 1 213 ? 23.125 28.781 5.855 1 80 213 SER B O 1
ATOM 3954 N N . GLU B 1 214 ? 22.094 29.297 7.801 1 78.12 214 GLU B N 1
ATOM 3955 C CA . GLU B 1 214 ? 20.828 28.656 7.45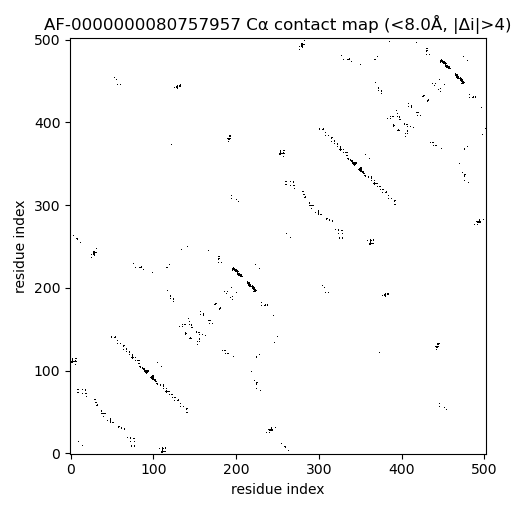3 1 78.12 214 GLU B CA 1
ATOM 3956 C C . GLU B 1 214 ? 19.922 29.594 6.668 1 78.12 214 GLU B C 1
ATOM 3958 O O . GLU B 1 214 ? 19.781 30.766 7.027 1 78.12 214 GLU B O 1
ATOM 3963 N N . ILE B 1 215 ? 19.562 29.141 5.527 1 83.38 215 ILE B N 1
ATOM 3964 C CA . ILE B 1 215 ? 18.609 29.891 4.711 1 83.38 215 ILE B CA 1
ATOM 3965 C C . ILE B 1 215 ? 17.281 29.156 4.664 1 83.38 215 ILE B C 1
ATOM 3967 O O . ILE B 1 215 ? 17.234 27.953 4.375 1 83.38 215 ILE B O 1
ATOM 3971 N N . ILE B 1 216 ? 16.219 29.828 5.102 1 84.44 216 ILE B N 1
ATOM 3972 C CA . ILE B 1 216 ? 14.867 29.297 4.996 1 84.44 216 ILE B CA 1
ATOM 3973 C C . ILE B 1 216 ? 14.141 29.969 3.83 1 84.44 216 ILE B C 1
ATOM 3975 O O . ILE B 1 216 ? 14.078 31.203 3.748 1 84.44 216 ILE B O 1
ATOM 3979 N N . THR B 1 217 ? 13.789 29.203 2.918 1 86.19 217 THR B N 1
ATOM 3980 C CA . THR B 1 217 ? 13.016 29.672 1.774 1 86.19 217 THR B CA 1
ATOM 3981 C C . THR B 1 217 ? 11.547 29.312 1.92 1 86.19 217 THR B C 1
ATOM 3983 O O . THR B 1 217 ? 11.211 28.219 2.365 1 86.19 217 THR B O 1
ATOM 3986 N N . MET B 1 218 ? 10.703 30.328 1.639 1 86.19 218 MET B N 1
ATOM 3987 C CA . MET B 1 218 ? 9.258 30.125 1.71 1 86.19 218 MET B CA 1
ATOM 3988 C C . MET B 1 218 ? 8.633 30.172 0.319 1 86.19 218 MET B C 1
ATOM 3990 O O . MET B 1 218 ? 8.977 31.031 -0.492 1 86.19 218 MET B O 1
ATOM 3994 N N . SER B 1 219 ? 7.867 29.188 0.035 1 90.19 219 SER B N 1
ATOM 3995 C CA . SER B 1 219 ? 7.098 29.125 -1.204 1 90.19 219 SER B CA 1
ATOM 3996 C C . SER B 1 219 ? 5.641 28.781 -0.934 1 90.19 219 SER B C 1
ATOM 3998 O O . SER B 1 219 ? 5.215 28.703 0.222 1 90.19 219 SER B O 1
ATOM 4000 N N . VAL B 1 220 ? 4.801 28.703 -1.965 1 92.69 220 VAL B N 1
ATOM 4001 C CA . VAL B 1 220 ? 3.383 28.391 -1.836 1 92.69 220 VAL B CA 1
ATOM 4002 C C . VAL B 1 220 ? 3.207 26.906 -1.479 1 92.69 220 VAL B C 1
ATOM 4004 O O . VAL B 1 220 ? 2.105 26.469 -1.137 1 92.69 220 VAL B O 1
ATOM 4007 N N . GLY B 1 221 ? 4.215 26.109 -1.495 1 93.75 221 GLY B N 1
ATOM 4008 C CA . GLY B 1 221 ? 4.152 24.672 -1.29 1 93.75 221 GLY B CA 1
ATOM 4009 C C . GLY B 1 221 ? 4.297 23.875 -2.574 1 93.75 221 GLY B C 1
ATOM 4010 O O . GLY B 1 221 ? 4.465 24.453 -3.65 1 93.75 221 GLY B O 1
ATOM 4011 N N . ASN B 1 222 ? 4.461 22.594 -2.396 1 95.31 222 ASN B N 1
ATOM 4012 C CA . ASN B 1 222 ? 4.508 21.672 -3.527 1 95.31 222 ASN B CA 1
ATOM 4013 C C . ASN B 1 222 ? 3.303 20.734 -3.535 1 95.31 222 ASN B C 1
ATOM 4015 O O . ASN B 1 222 ? 2.799 20.359 -2.475 1 95.31 222 ASN B O 1
ATOM 4019 N N . TYR B 1 223 ? 2.881 20.5 -4.723 1 97.44 223 TYR B N 1
ATOM 4020 C CA . TYR B 1 223 ? 1.711 19.656 -4.93 1 97.44 223 TYR B CA 1
ATOM 4021 C C . TYR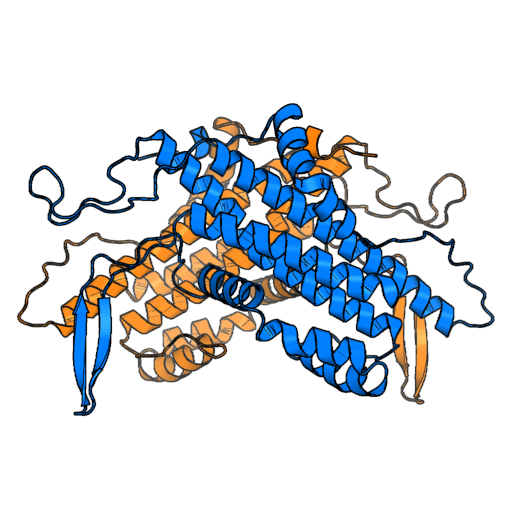 B 1 223 ? 1.806 18.906 -6.258 1 97.44 223 TYR B C 1
ATOM 4023 O O . TYR B 1 223 ? 2.209 19.484 -7.27 1 97.44 223 TYR B O 1
ATOM 4031 N N . THR B 1 224 ? 1.576 17.609 -6.223 1 98.5 224 THR B N 1
ATOM 4032 C CA . THR B 1 224 ? 1.46 16.828 -7.445 1 98.5 224 THR B CA 1
ATOM 4033 C C . THR B 1 224 ? -0.003 16.672 -7.855 1 98.5 224 THR B C 1
ATOM 4035 O O . THR B 1 224 ? -0.821 16.172 -7.078 1 98.5 224 THR B O 1
ATOM 4038 N N . THR B 1 225 ? -0.372 17.062 -9.016 1 98.62 225 THR B N 1
ATOM 4039 C CA . THR B 1 225 ? -1.76 17.062 -9.469 1 98.62 225 THR B CA 1
ATOM 4040 C C . THR B 1 225 ? -2.221 15.641 -9.789 1 98.62 225 THR B C 1
ATOM 4042 O O . THR B 1 225 ? -1.396 14.758 -10.008 1 98.62 225 THR B O 1
ATOM 4045 N N . SER B 1 226 ? -3.539 15.492 -9.867 1 98.75 226 SER B N 1
ATOM 4046 C CA . SER B 1 226 ? -4.113 14.195 -10.219 1 98.75 226 SER B CA 1
ATOM 4047 C C . SER B 1 226 ? -3.697 13.773 -11.617 1 98.75 226 SER B C 1
ATOM 4049 O O . SER B 1 226 ? -3.439 12.594 -11.867 1 98.75 226 SER B O 1
ATOM 4051 N N . THR B 1 227 ? -3.523 14.695 -12.461 1 98.75 227 THR B N 1
ATOM 4052 C CA . THR B 1 227 ? -3.131 14.406 -13.844 1 98.75 227 THR B CA 1
ATOM 4053 C C . THR B 1 227 ? -1.702 13.875 -13.898 1 98.75 227 THR B C 1
ATOM 4055 O O . THR B 1 227 ? -1.409 12.945 -14.648 1 98.75 227 THR B O 1
ATOM 4058 N N . GLU B 1 228 ? -0.851 14.477 -13.133 1 98.69 228 GLU B N 1
ATOM 4059 C CA . GLU B 1 228 ? 0.533 14.008 -13.102 1 98.69 228 GLU B CA 1
ATOM 4060 C C . GLU B 1 228 ? 0.618 12.57 -12.609 1 98.69 228 GLU B C 1
ATOM 4062 O O . GLU B 1 228 ? 1.36 11.758 -13.164 1 98.69 228 GLU B O 1
ATOM 4067 N N . PHE B 1 229 ? -0.149 12.258 -11.594 1 98.81 229 PHE B N 1
ATOM 4068 C CA . PHE B 1 229 ? -0.198 10.883 -11.109 1 98.81 229 PHE B CA 1
ATOM 4069 C C . PHE B 1 229 ? -0.723 9.945 -12.188 1 98.81 229 PHE B C 1
ATOM 4071 O O . PHE B 1 229 ? -0.128 8.898 -12.445 1 98.81 229 PHE B O 1
ATOM 4078 N N . LEU B 1 230 ? -1.821 10.336 -12.797 1 98.75 230 LEU B N 1
ATOM 4079 C CA . LEU B 1 230 ? -2.441 9.469 -13.789 1 98.75 230 LEU B CA 1
ATOM 4080 C C . LEU B 1 230 ? -1.492 9.203 -14.953 1 98.75 230 LEU B C 1
ATOM 4082 O O . LEU B 1 230 ? -1.414 8.078 -15.453 1 98.75 230 LEU B O 1
ATOM 4086 N N . ASN B 1 231 ? -0.781 10.211 -15.367 1 98.69 231 ASN B N 1
ATOM 4087 C CA . ASN B 1 231 ? 0.172 10.039 -16.453 1 98.69 231 ASN B CA 1
ATOM 4088 C C . ASN B 1 231 ? 1.26 9.031 -16.094 1 98.69 231 ASN B C 1
ATOM 4090 O O . ASN B 1 231 ? 1.583 8.156 -16.891 1 98.69 231 ASN B O 1
ATOM 4094 N N . ASN B 1 232 ? 1.79 9.164 -14.938 1 98.81 232 ASN B N 1
ATOM 4095 C CA . ASN B 1 232 ? 2.812 8.219 -14.516 1 98.81 232 ASN B CA 1
ATOM 4096 C C . ASN B 1 232 ? 2.244 6.805 -14.383 1 98.81 232 ASN B C 1
ATOM 4098 O O . ASN B 1 232 ? 2.922 5.824 -14.695 1 98.81 232 ASN B O 1
ATOM 4102 N N . ILE B 1 233 ? 1.032 6.68 -13.906 1 98.75 233 ILE B N 1
ATOM 4103 C CA . ILE B 1 233 ? 0.372 5.391 -13.727 1 98.75 233 ILE B CA 1
ATOM 4104 C C . ILE B 1 233 ? 0.147 4.734 -15.086 1 98.75 233 ILE B C 1
ATOM 4106 O O . ILE B 1 233 ? 0.418 3.545 -15.266 1 98.75 233 ILE B O 1
ATOM 4110 N N . LYS B 1 234 ? -0.288 5.504 -16.047 1 98.56 234 LYS B N 1
ATOM 4111 C CA . LYS B 1 234 ? -0.459 4.977 -17.406 1 98.56 234 LYS B CA 1
ATOM 4112 C C . LYS B 1 234 ? 0.873 4.512 -17.984 1 98.56 234 LYS B C 1
ATOM 4114 O O . LYS B 1 234 ? 0.963 3.418 -18.547 1 98.56 234 LYS B O 1
ATOM 4119 N N . ASP B 1 235 ? 1.881 5.34 -17.812 1 98.69 235 ASP B N 1
ATOM 4120 C CA . ASP B 1 235 ? 3.215 4.973 -18.281 1 98.69 235 ASP B CA 1
ATOM 4121 C C . ASP B 1 235 ? 3.717 3.715 -17.578 1 98.69 235 ASP B C 1
ATOM 4123 O O . ASP B 1 235 ? 4.43 2.902 -18.172 1 98.69 235 ASP B O 1
ATOM 4127 N N . SER B 1 236 ? 3.387 3.615 -16.328 1 98.81 236 SER B N 1
ATOM 4128 C CA . SER B 1 236 ? 3.822 2.465 -15.555 1 98.81 236 SER B CA 1
ATOM 4129 C C . SER B 1 236 ? 3.199 1.173 -16.078 1 98.81 236 SER B C 1
ATOM 4131 O O . SER B 1 236 ? 3.83 0.115 -16.031 1 98.81 236 SER B O 1
ATOM 4133 N N . LEU B 1 237 ? 1.954 1.213 -16.484 1 98.69 237 LEU B N 1
ATOM 4134 C CA . LEU B 1 237 ? 1.315 0.04 -17.078 1 98.69 237 LEU B CA 1
ATOM 4135 C C . LEU B 1 237 ? 2.031 -0.385 -18.359 1 98.69 237 LEU B C 1
ATOM 4137 O O . LEU B 1 237 ? 2.258 -1.577 -18.578 1 98.69 237 LEU B O 1
ATOM 4141 N N . ASP B 1 238 ? 2.385 0.591 -19.156 1 98.62 238 ASP B N 1
ATOM 4142 C CA . ASP B 1 238 ? 3.152 0.3 -20.359 1 98.62 238 ASP B CA 1
ATOM 4143 C C . ASP B 1 238 ? 4.488 -0.351 -20.016 1 98.62 238 ASP B C 1
ATOM 4145 O O . ASP B 1 238 ? 4.895 -1.324 -20.656 1 98.62 238 ASP B O 1
ATOM 4149 N N . LEU B 1 239 ? 5.117 0.236 -19.062 1 98.81 239 LEU B N 1
ATOM 4150 C CA . LEU B 1 239 ? 6.406 -0.296 -18.625 1 98.81 239 LEU B CA 1
ATOM 4151 C C . LEU B 1 239 ? 6.262 -1.724 -18.109 1 98.81 239 LEU B C 1
ATOM 4153 O O . LEU B 1 239 ? 7.09 -2.586 -18.422 1 98.81 239 LEU B O 1
ATOM 4157 N N . LEU B 1 240 ? 5.23 -1.964 -17.328 1 98.75 240 LEU B N 1
ATOM 4158 C CA . LEU B 1 240 ? 4.988 -3.295 -16.797 1 98.75 240 LEU B CA 1
ATOM 4159 C C . LEU B 1 240 ? 4.762 -4.305 -17.906 1 98.75 240 LEU B C 1
ATOM 4161 O O . LEU B 1 240 ? 5.258 -5.434 -17.844 1 98.75 240 LEU B O 1
ATOM 4165 N N . ALA B 1 241 ? 3.988 -3.91 -18.906 1 98.5 241 ALA B N 1
ATOM 4166 C CA . ALA B 1 241 ? 3.775 -4.77 -20.062 1 98.5 241 ALA B CA 1
ATOM 4167 C C . ALA B 1 241 ? 5.098 -5.113 -20.734 1 98.5 241 ALA B C 1
ATOM 4169 O O . ALA B 1 241 ? 5.34 -6.27 -21.094 1 98.5 241 ALA B O 1
ATOM 4170 N N . ASP B 1 242 ? 5.938 -4.16 -20.875 1 98.25 242 ASP B N 1
ATOM 4171 C CA . ASP B 1 242 ? 7.242 -4.371 -21.5 1 98.25 242 ASP B CA 1
ATOM 4172 C C . ASP B 1 242 ? 8.086 -5.344 -20.672 1 98.25 242 ASP B C 1
ATOM 4174 O O . ASP B 1 242 ? 8.727 -6.242 -21.234 1 98.25 242 ASP B O 1
ATOM 4178 N N . ILE B 1 243 ? 8.109 -5.129 -19.422 1 98.5 243 ILE B N 1
ATOM 4179 C CA . ILE B 1 243 ? 8.859 -6.008 -18.516 1 98.5 243 ILE B CA 1
ATOM 4180 C C . ILE B 1 243 ? 8.328 -7.434 -18.641 1 98.5 243 ILE B C 1
ATOM 4182 O O . ILE B 1 243 ? 9.109 -8.383 -18.766 1 98.5 243 ILE B O 1
ATOM 4186 N N . THR B 1 244 ? 7.047 -7.562 -18.641 1 98.12 244 THR B N 1
ATOM 4187 C CA . THR B 1 244 ? 6.414 -8.875 -18.688 1 98.12 244 THR B CA 1
ATOM 4188 C C . THR B 1 244 ? 6.719 -9.57 -20.016 1 98.12 244 THR B C 1
ATOM 4190 O O . THR B 1 244 ? 6.898 -10.789 -20.062 1 98.12 244 THR B O 1
ATOM 4193 N N . ASP B 1 245 ? 6.699 -8.789 -21.062 1 97.25 245 ASP B N 1
ATOM 4194 C CA . ASP B 1 245 ? 7.07 -9.344 -22.359 1 97.25 245 ASP B CA 1
ATOM 4195 C C . ASP B 1 245 ? 8.469 -9.945 -22.328 1 97.25 245 ASP B C 1
ATOM 4197 O O . ASP B 1 245 ? 8.711 -11.016 -22.875 1 97.25 245 ASP B O 1
ATOM 4201 N N . LYS B 1 246 ? 9.367 -9.266 -21.656 1 97.31 246 LYS B N 1
ATOM 4202 C CA . LYS B 1 246 ? 10.742 -9.75 -21.547 1 97.31 246 LYS B CA 1
ATOM 4203 C C . LYS B 1 246 ? 10.812 -11.039 -20.734 1 97.31 246 LYS B C 1
ATOM 4205 O O . LYS B 1 246 ? 11.602 -11.938 -21.047 1 97.31 246 LYS B O 1
ATOM 4210 N N . ILE B 1 247 ? 10 -11.094 -19.75 1 97.31 247 ILE B N 1
ATOM 4211 C CA . ILE B 1 247 ? 9.992 -12.258 -18.875 1 97.31 247 ILE B CA 1
ATOM 4212 C C . ILE B 1 247 ? 9.312 -13.43 -19.578 1 97.31 247 ILE B C 1
ATOM 4214 O O . ILE B 1 247 ? 9.758 -14.578 -19.469 1 97.31 247 ILE B O 1
ATOM 4218 N N . ARG B 1 248 ? 8.242 -13.117 -20.281 1 95.69 248 ARG B N 1
ATOM 4219 C CA . ARG B 1 248 ? 7.449 -14.117 -20.984 1 95.69 248 ARG B CA 1
ATOM 4220 C C . ARG B 1 248 ? 8.32 -14.953 -21.922 1 95.69 248 ARG B C 1
ATOM 4222 O O . ARG B 1 248 ? 8.148 -16.172 -22 1 95.69 248 ARG B O 1
ATOM 4229 N N . VAL B 1 249 ? 9.305 -14.406 -22.531 1 94.06 249 VAL B N 1
ATOM 4230 C CA . VAL B 1 249 ? 10.148 -15.086 -23.5 1 94.06 249 VAL B CA 1
ATOM 4231 C C . VAL B 1 249 ? 11.133 -16 -22.781 1 94.06 249 VAL B C 1
ATOM 4233 O O . VAL B 1 249 ? 11.727 -16.891 -23.391 1 94.06 249 VAL B O 1
ATOM 4236 N N . LYS B 1 250 ? 11.25 -15.789 -21.516 1 93.5 250 LYS B N 1
ATOM 4237 C CA . LYS B 1 250 ? 12.242 -16.547 -20.766 1 93.5 250 LYS B CA 1
ATOM 4238 C C . LYS B 1 250 ? 11.609 -17.75 -20.062 1 93.5 250 LYS B C 1
ATOM 4240 O O . LYS B 1 250 ? 12.32 -18.656 -19.641 1 93.5 250 LYS B O 1
ATOM 4245 N N . ILE B 1 251 ? 10.305 -17.75 -19.859 1 90.19 251 ILE B N 1
ATOM 4246 C CA . ILE B 1 251 ? 9.688 -18.797 -19.047 1 90.19 251 ILE B CA 1
ATOM 4247 C C . ILE B 1 251 ? 8.844 -19.703 -19.922 1 90.19 251 ILE B C 1
ATOM 4249 O O . ILE B 1 251 ? 8.406 -19.312 -21.016 1 90.19 251 ILE B O 1
#